Protein AF-0000000087636356 (afdb_homodimer)

Organism: NCBI:txid103891

InterPro domains:
  IPR010388 Anaerobic cobalt chelatase [PF06180] (4-265)

Secondary structure (DSSP, 8-state):
-PPEEEEEEE---S-HHHHIIIIIHHHHHHHHH-TTSEEEEEES-HHHHHHHHHH-SSPPEEHHHHHHHHHHTT--EEEEEE--SS--HHHHHHHHHHHHHHHHSPTTS-EEEE---SS--B--TT--BHHHHHHHHHHHHHGGGGTTSEEEEEE--SS-THHHHHHHHIIIII-TTEEEEESSSSS-HHHHHHHHHHHT-SEEEEEEE-SS--HHHHHHHHSS-TTSHHHHHHHTT-EEEE--S-GGG-HHHHHHHHHHHHHHHHHHHHHHHHHHHHHHHHHHHHHHHHHHHHHHT-/-PPEEEEEEE---S-HHHHIIIIIHHHHHHHHH-TTSEEEEEES-HHHHHHHHHH-SSPPEEHHHHHHHHHHHT--EEEEEE--SS--HHHHHHHHHHHHHHHHSPTTS-EEEE---SS--B--TT--BHHHHHHHHHHHHHGGGGTTSEEEEEE--SS-THHHHHHHHIIIII-TTEEEEESSSSS-HHHHHHHHHHHT-SEEEEEEE-SS--HHHHHHHHSS-TTSHHHHHHHTT-EEEE--S-GGG-HHHHHHHHHHHHHHHHHHHHHHHHHHHHHHHHHHHHHHHHHHHHHHT-

pLDDT: mean 91.65, std 12.54, range [26.67, 98.81]

Nearest PDB structures (foldseek):
  2xwp-assembly1_A  TM=9.281E-01  e=3.596E-19  Salmonella enterica subsp. enterica serovar Typhimurium
  2xvz-assembly1_A  TM=8.915E-01  e=6.187E-18  Nitratidesulfovibrio vulgaris str. Hildenborough
  8jbt-assembly1_A  TM=3.034E-01  e=2.796E-01  Chloracidobacterium thermophilum
  8sse-assembly1_F  TM=2.992E-01  e=1.160E+00  Thermus thermophilus HB8
  8sse-assembly1_D  TM=2.457E-01  e=1.580E+00  Thermus thermophilus HB8

Radius of gyration: 28.16 Å; Cα contacts (8 Å, |Δi|>4): 1024; chains: 2; bounding box: 87×70×80 Å

Solvent-accessible surface area (backbone atoms only — not comparable to full-atom values): 31268 Å² total; per-residue (Å²): 128,82,47,36,30,36,35,43,38,28,63,66,64,75,44,61,69,28,39,43,53,11,57,45,48,50,49,54,52,49,42,70,77,37,72,78,41,49,76,44,63,25,28,70,36,65,71,40,40,55,52,32,47,72,73,40,89,74,67,64,42,43,58,67,57,49,53,51,49,33,57,76,71,64,34,35,46,33,39,34,40,45,65,40,59,50,82,43,70,69,49,52,51,50,54,51,52,50,52,54,52,55,66,71,39,59,87,85,59,55,49,76,43,77,53,66,30,56,53,67,40,84,34,48,96,84,41,70,35,30,49,58,52,48,43,47,29,51,50,62,67,50,42,79,78,43,65,85,30,29,37,37,36,41,29,84,38,49,85,51,44,62,52,25,38,43,38,50,45,14,71,74,66,62,31,74,49,49,36,42,23,15,80,56,22,52,40,26,62,70,58,27,48,58,50,46,62,71,61,69,48,59,31,35,37,37,36,49,60,36,48,59,44,30,67,67,56,49,36,47,42,58,34,93,45,81,82,6,51,40,45,54,40,41,75,75,66,35,45,74,44,72,49,94,52,15,42,35,56,32,67,54,46,45,48,52,52,51,49,52,47,50,50,54,51,48,53,52,50,52,53,52,50,51,49,49,51,52,55,51,52,53,48,50,53,50,48,52,50,54,55,55,54,62,64,66,71,106,127,82,46,36,29,37,36,42,38,27,63,65,65,76,43,60,68,29,40,45,52,11,57,46,49,51,50,53,52,48,43,70,75,38,72,77,41,50,76,43,63,24,30,68,37,64,72,41,38,54,52,32,46,71,71,41,89,73,66,65,43,44,59,67,57,50,53,49,48,33,57,76,70,64,34,34,44,33,38,33,40,44,64,40,59,51,82,44,70,71,50,51,50,48,54,50,51,50,53,55,51,55,67,70,40,61,87,84,59,56,49,78,44,76,52,65,31,55,53,68,39,85,33,49,96,84,40,70,36,30,48,58,52,48,44,46,30,50,50,62,70,50,42,79,78,45,64,84,32,28,35,39,35,42,28,84,39,48,84,51,45,61,52,24,37,44,38,48,45,14,72,74,64,60,32,74,50,48,35,43,24,16,80,56,24,51,40,26,63,71,58,26,47,58,50,46,63,70,63,68,47,59,31,34,38,36,36,48,60,36,48,59,44,30,66,68,57,50,36,46,42,60,34,92,48,84,82,6,51,40,44,52,42,42,73,74,67,35,46,74,43,71,49,92,53,16,42,35,56,33,66,54,46,44,49,52,52,51,48,52,48,50,49,53,52,48,54,52,51,51,53,52,52,53,50,50,50,52,54,51,50,54,48,49,53,51,49,52,50,54,54,56,55,60,63,67,72,106

Structure (mmCIF, N/CA/C/O backbone):
data_AF-0000000087636356-model_v1
#
loop_
_entity.id
_entity.type
_entity.pdbx_description
1 polymer 'Sirohydrochlorin cobaltochelatase'
#
loop_
_atom_site.group_PDB
_atom_site.id
_atom_site.type_symbol
_atom_site.label_atom_id
_atom_site.label_alt_id
_atom_site.label_comp_id
_atom_site.label_asym_id
_atom_site.label_entity_id
_atom_site.label_seq_id
_atom_site.pdbx_PDB_ins_code
_atom_site.Cartn_x
_atom_site.Cartn_y
_atom_site.Cartn_z
_atom_site.occupancy
_atom_site.B_iso_or_equiv
_atom_site.auth_seq_id
_atom_site.auth_comp_id
_atom_site.auth_asym_id
_atom_site.auth_atom_id
_atom_site.pdbx_PDB_model_num
ATOM 1 N N . MET A 1 1 ? 16.406 -4.141 -35.188 1 47 1 MET A N 1
ATOM 2 C CA . MET A 1 1 ? 15.812 -3.834 -33.875 1 47 1 MET A CA 1
ATOM 3 C C . MET A 1 1 ? 16.5 -4.609 -32.75 1 47 1 MET A C 1
ATOM 5 O O . MET A 1 1 ? 16.938 -5.746 -32.969 1 47 1 MET A O 1
ATOM 9 N N . SER A 1 2 ? 17.141 -3.889 -31.812 1 63.88 2 SER A N 1
ATOM 10 C CA . SER A 1 2 ? 17.938 -4.57 -30.812 1 63.88 2 SER A CA 1
ATOM 11 C C . SER A 1 2 ? 17.141 -5.68 -30.125 1 63.88 2 SER A C 1
ATOM 13 O O . SER A 1 2 ? 15.922 -5.598 -30.016 1 63.88 2 SER A O 1
ATOM 15 N N . THR A 1 3 ? 17.797 -6.797 -30.047 1 77.88 3 THR A N 1
ATOM 16 C CA . THR A 1 3 ? 17.203 -7.965 -29.4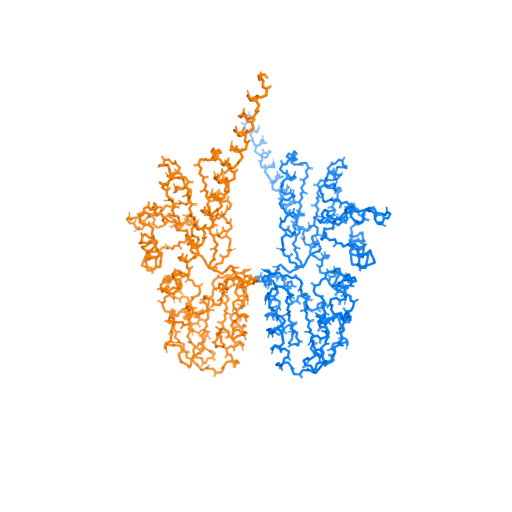22 1 77.88 3 THR A CA 1
ATOM 17 C C . THR A 1 3 ? 16.688 -7.621 -28.031 1 77.88 3 THR A C 1
ATOM 19 O O . THR A 1 3 ? 17.422 -7.094 -27.203 1 77.88 3 THR A O 1
ATOM 22 N N . LYS A 1 4 ? 15.398 -7.828 -27.812 1 92.19 4 LYS A N 1
ATOM 23 C CA . LYS A 1 4 ? 14.766 -7.605 -26.516 1 92.19 4 LYS A CA 1
ATOM 24 C C . LYS A 1 4 ? 14.898 -8.836 -25.625 1 92.19 4 LYS A C 1
ATOM 26 O O . LYS A 1 4 ? 14.844 -9.969 -26.109 1 92.19 4 LYS A O 1
ATOM 31 N N . GLY A 1 5 ? 15.25 -8.57 -24.391 1 97.81 5 GLY A N 1
ATOM 32 C CA . GLY A 1 5 ? 15.156 -9.602 -23.375 1 97.81 5 GLY A CA 1
ATOM 33 C C . GLY A 1 5 ? 13.938 -9.453 -22.484 1 97.81 5 GLY A C 1
ATOM 34 O O . GLY A 1 5 ? 13.609 -8.352 -22.047 1 97.81 5 GLY A O 1
ATOM 35 N N . ILE A 1 6 ? 13.227 -10.586 -22.297 1 98.56 6 ILE A N 1
ATOM 36 C CA . ILE A 1 6 ? 12.094 -10.609 -21.375 1 98.56 6 ILE A CA 1
ATOM 37 C C . ILE A 1 6 ? 12.352 -11.617 -20.266 1 98.56 6 ILE A C 1
ATOM 39 O O . ILE A 1 6 ? 12.633 -12.789 -20.531 1 98.56 6 ILE A O 1
ATOM 43 N N . VAL A 1 7 ? 12.32 -11.133 -19.062 1 98.69 7 VAL A N 1
ATOM 44 C CA . VAL A 1 7 ? 12.516 -11.992 -17.891 1 98.69 7 VAL A CA 1
ATOM 45 C C . VAL A 1 7 ? 11.188 -12.188 -17.156 1 98.69 7 VAL A C 1
ATOM 47 O O . VAL A 1 7 ? 10.57 -11.219 -16.719 1 98.69 7 VAL A O 1
ATOM 50 N N . LEU A 1 8 ? 10.727 -13.414 -17.125 1 98.75 8 LEU A N 1
ATOM 51 C CA . LEU A 1 8 ? 9.594 -13.789 -16.297 1 98.75 8 LEU A CA 1
ATOM 52 C C . LEU A 1 8 ? 10.055 -14.125 -14.875 1 98.75 8 LEU A C 1
ATOM 54 O O . LEU A 1 8 ? 10.602 -15.203 -14.641 1 98.75 8 LEU A O 1
ATOM 58 N N . ALA A 1 9 ? 9.797 -13.188 -13.938 1 98.75 9 ALA A N 1
ATOM 59 C CA . ALA A 1 9 ? 10.344 -13.32 -12.586 1 98.75 9 ALA A CA 1
ATOM 60 C C . ALA A 1 9 ? 9.281 -13.82 -11.609 1 98.75 9 ALA A C 1
ATOM 62 O O . ALA A 1 9 ? 8.227 -13.203 -11.461 1 98.75 9 ALA A O 1
ATOM 63 N N . THR A 1 10 ? 9.547 -14.93 -10.969 1 98 10 THR A N 1
ATOM 64 C CA . THR A 1 10 ? 8.641 -15.531 -10 1 98 10 THR A CA 1
ATOM 65 C C . THR A 1 10 ? 9.367 -15.844 -8.695 1 98 10 THR A C 1
ATOM 67 O O . THR A 1 10 ? 10.594 -15.984 -8.68 1 98 10 THR A O 1
ATOM 70 N N . PHE A 1 11 ? 8.594 -15.844 -7.613 1 96.62 11 PHE A N 1
ATOM 71 C CA . PHE A 1 11 ? 9.188 -16.297 -6.359 1 96.62 11 PHE A CA 1
ATOM 72 C C . PHE A 1 11 ? 9.781 -17.688 -6.512 1 96.62 11 PHE A C 1
ATOM 74 O O . PHE A 1 11 ? 10.891 -17.953 -6.043 1 96.62 11 PHE A O 1
ATOM 81 N N . GLY A 1 12 ? 8.984 -18.578 -7.109 1 96.5 12 GLY A N 1
ATOM 82 C CA . GLY A 1 12 ? 9.398 -19.938 -7.383 1 96.5 12 GLY A CA 1
ATOM 83 C C . GLY A 1 12 ? 8.656 -20.969 -6.559 1 96.5 12 GLY A C 1
ATOM 84 O O . GLY A 1 12 ? 7.836 -20.625 -5.707 1 96.5 12 GLY A O 1
ATOM 85 N N . SER A 1 13 ? 8.797 -22.188 -6.914 1 97.31 13 SER A N 1
ATOM 86 C CA . SER A 1 13 ? 8.25 -23.344 -6.211 1 97.31 13 SER A CA 1
ATOM 87 C C . SER A 1 13 ? 9.031 -24.609 -6.531 1 97.31 13 SER A C 1
ATOM 89 O O . SER A 1 13 ? 9.617 -24.719 -7.609 1 97.31 13 SER A O 1
ATOM 91 N N . ILE A 1 14 ? 8.977 -25.547 -5.59 1 97.06 14 ILE A N 1
ATOM 92 C CA . ILE A 1 14 ? 9.648 -26.828 -5.844 1 97.06 14 ILE A CA 1
ATOM 93 C C . ILE A 1 14 ? 8.672 -27.797 -6.504 1 97.06 14 ILE A C 1
ATOM 95 O O . ILE A 1 14 ? 9.047 -28.906 -6.875 1 97.06 14 ILE A O 1
ATOM 99 N N . TYR A 1 15 ? 7.449 -27.422 -6.609 1 97.62 15 TYR A N 1
ATOM 100 C CA . TYR A 1 15 ? 6.43 -28.266 -7.223 1 97.62 15 TYR A CA 1
ATOM 101 C C . TYR A 1 15 ? 6.352 -28.031 -8.727 1 97.62 15 TYR A C 1
ATOM 103 O O . TYR A 1 15 ? 5.629 -27.125 -9.18 1 97.62 15 TYR A O 1
ATOM 111 N N . GLY A 1 16 ? 6.973 -28.922 -9.461 1 97.5 16 GLY A N 1
ATOM 112 C CA . GLY A 1 16 ? 7.219 -28.734 -10.883 1 97.5 16 GLY A CA 1
ATOM 113 C C . GLY A 1 16 ? 5.945 -28.656 -11.703 1 97.5 16 GLY A C 1
ATOM 114 O O . GLY A 1 16 ? 5.832 -27.812 -12.594 1 97.5 16 GLY A O 1
ATOM 115 N N . GLU A 1 17 ? 5.016 -29.531 -11.422 1 97.38 17 GLU A N 1
ATOM 116 C CA . GLU A 1 17 ? 3.775 -29.547 -12.188 1 97.38 17 GLU A CA 1
ATOM 117 C C . GLU A 1 17 ? 3.033 -28.219 -12.047 1 97.38 17 GLU A C 1
ATOM 119 O O . GLU A 1 17 ? 2.547 -27.656 -13.039 1 97.38 17 GLU A O 1
ATOM 124 N N . ALA A 1 18 ? 2.957 -27.703 -10.82 1 98 18 ALA A N 1
ATOM 125 C CA . ALA A 1 18 ? 2.289 -26.438 -10.57 1 98 18 ALA A CA 1
ATOM 126 C C . ALA A 1 18 ? 3.004 -25.297 -11.281 1 98 18 ALA A C 1
ATOM 128 O O . ALA A 1 18 ? 2.357 -24.391 -11.82 1 98 18 ALA A O 1
ATOM 129 N N . VAL A 1 19 ? 4.324 -25.312 -11.297 1 98.38 19 VAL A N 1
ATOM 130 C CA . VAL A 1 19 ? 5.125 -24.297 -11.969 1 98.38 19 VAL A CA 1
ATOM 131 C C . VAL A 1 19 ? 4.84 -24.312 -13.469 1 98.38 19 VAL A C 1
ATOM 133 O O . VAL A 1 19 ? 4.586 -23.266 -14.07 1 98.38 19 VAL A O 1
ATOM 136 N N . GLU A 1 20 ? 4.832 -25.453 -14.07 1 98 20 GLU A N 1
ATOM 137 C CA . GLU A 1 20 ? 4.648 -25.547 -15.516 1 98 20 GLU A CA 1
ATOM 138 C C . GLU A 1 20 ? 3.227 -25.156 -15.914 1 98 20 GLU A C 1
ATOM 140 O O . GLU A 1 20 ? 3.02 -24.547 -16.969 1 98 20 GLU A O 1
ATOM 145 N N . LYS A 1 21 ? 2.279 -25.406 -15.047 1 98.19 21 LYS A N 1
ATOM 146 C CA . LYS A 1 21 ? 0.886 -25.094 -15.344 1 98.19 21 LYS A CA 1
ATOM 147 C C . LYS A 1 21 ? 0.621 -23.594 -15.203 1 98.19 21 LYS A C 1
ATOM 149 O O . LYS A 1 21 ? -0.41 -23.094 -15.664 1 98.19 21 LYS A O 1
ATOM 154 N N . SER A 1 22 ? 1.493 -22.859 -14.594 1 98.31 22 SER A N 1
ATOM 155 C CA . SER A 1 22 ? 1.326 -21.422 -14.398 1 98.31 22 SER A CA 1
ATOM 156 C C . SER A 1 22 ? 2.436 -20.641 -15.094 1 98.31 22 SER A C 1
ATOM 158 O O . SER A 1 22 ? 2.252 -20.156 -16.203 1 98.31 22 SER A O 1
ATOM 160 N N . VAL A 1 23 ? 3.652 -20.828 -14.641 1 98.31 23 VAL A N 1
ATOM 161 C CA . VAL A 1 23 ? 4.809 -20.094 -15.141 1 98.31 23 VAL A CA 1
ATOM 162 C C . VAL A 1 23 ? 5.141 -20.562 -16.562 1 98.31 23 VAL A C 1
ATOM 164 O O . VAL A 1 23 ? 5.406 -19.75 -17.438 1 98.31 23 VAL A O 1
ATOM 167 N N . GLY A 1 24 ? 5.168 -21.875 -16.734 1 98.06 24 GLY A N 1
ATOM 168 C CA . GLY A 1 24 ? 5.457 -22.438 -18.047 1 98.06 24 GLY A CA 1
ATOM 169 C C . GLY A 1 24 ? 4.492 -21.953 -19.109 1 98.06 24 GLY A C 1
ATOM 170 O O . GLY A 1 24 ? 4.91 -21.594 -20.219 1 98.06 24 GLY A O 1
ATOM 171 N N . ILE A 1 25 ? 3.279 -21.969 -18.812 1 98.31 25 ILE A N 1
ATOM 172 C CA . ILE A 1 25 ? 2.264 -21.531 -19.766 1 98.31 25 ILE A CA 1
ATOM 173 C C . ILE A 1 25 ? 2.432 -20.047 -20.062 1 98.31 25 ILE A C 1
ATOM 175 O O . ILE A 1 25 ? 2.311 -19.625 -21.203 1 98.31 25 ILE A O 1
ATOM 179 N N . MET A 1 26 ? 2.658 -19.234 -19 1 98.5 26 MET A N 1
ATOM 180 C CA . MET A 1 26 ? 2.908 -17.812 -19.188 1 98.5 26 MET A CA 1
ATOM 181 C C . MET A 1 26 ? 4.102 -17.578 -20.109 1 98.5 26 MET A C 1
ATOM 183 O O . MET A 1 26 ? 4.047 -16.734 -21 1 98.5 26 MET A O 1
ATOM 187 N N . GLU A 1 27 ? 5.129 -18.344 -19.891 1 98.19 27 GLU A N 1
ATOM 188 C CA . GLU A 1 27 ? 6.316 -18.25 -20.734 1 98.19 27 GLU A CA 1
ATOM 189 C C . GLU A 1 27 ? 5.988 -18.562 -22.188 1 98.19 27 GLU A C 1
ATOM 191 O O . GLU A 1 27 ? 6.445 -17.859 -23.094 1 98.19 27 GLU A O 1
ATOM 196 N N . ALA A 1 28 ? 5.242 -19.594 -22.391 1 98.31 28 ALA A N 1
ATOM 197 C CA . ALA A 1 28 ? 4.844 -19.984 -23.75 1 98.31 28 ALA A CA 1
ATOM 198 C C . ALA A 1 28 ? 4.031 -18.875 -24.422 1 98.31 28 ALA A C 1
ATOM 200 O O . ALA A 1 28 ? 4.223 -18.594 -25.609 1 98.31 28 ALA A O 1
ATOM 201 N N . LYS A 1 29 ? 3.172 -18.266 -23.656 1 98.5 29 LYS A N 1
ATOM 202 C CA . LYS A 1 29 ? 2.357 -17.172 -24.203 1 98.5 29 LYS A CA 1
ATOM 203 C C . LYS A 1 29 ? 3.217 -15.961 -24.562 1 98.5 29 LYS A C 1
ATOM 205 O O . LYS A 1 29 ? 2.99 -15.312 -25.578 1 98.5 29 LYS A O 1
ATOM 210 N N . ILE A 1 30 ? 4.148 -15.664 -23.688 1 98.56 30 ILE A N 1
ATOM 211 C CA . ILE A 1 30 ? 5.062 -14.562 -23.969 1 98.56 30 ILE A CA 1
ATOM 212 C C . ILE A 1 30 ? 5.84 -14.852 -25.266 1 98.56 30 ILE A C 1
ATOM 214 O O . ILE A 1 30 ? 5.98 -13.984 -26.125 1 98.56 30 ILE A O 1
ATOM 218 N N . ARG A 1 31 ? 6.305 -16.094 -25.422 1 97.94 31 ARG A N 1
ATOM 219 C CA . ARG A 1 31 ? 7.066 -16.484 -26.609 1 97.94 31 ARG A CA 1
ATOM 220 C C . ARG A 1 31 ? 6.242 -16.328 -27.875 1 97.94 31 ARG A C 1
ATOM 222 O O . ARG A 1 31 ? 6.758 -15.898 -28.906 1 97.94 31 ARG A O 1
ATOM 229 N N . LYS A 1 32 ? 5.035 -16.641 -27.781 1 98.06 32 LYS A N 1
ATOM 230 C CA . LYS A 1 32 ? 4.141 -16.5 -28.922 1 98.06 32 LYS A CA 1
ATOM 231 C C . LYS A 1 32 ? 3.943 -15.031 -29.297 1 98.06 32 LYS A C 1
ATOM 233 O O . LYS A 1 32 ? 3.889 -14.688 -30.484 1 98.06 32 LYS A O 1
ATOM 238 N N . SER A 1 33 ? 3.85 -14.188 -28.297 1 97.25 33 SER A N 1
ATOM 239 C CA . SER A 1 33 ? 3.59 -12.766 -28.516 1 97.25 33 SER A CA 1
ATOM 240 C C . SER A 1 33 ? 4.852 -12.031 -28.953 1 97.25 33 SER A C 1
ATOM 242 O O . SER A 1 33 ? 4.773 -11.023 -29.656 1 97.25 33 SER A O 1
ATOM 244 N N . TYR A 1 34 ? 6.008 -12.594 -28.516 1 97.06 34 TYR A N 1
ATOM 245 C CA . TYR A 1 34 ? 7.285 -11.953 -28.812 1 97.06 34 TYR A CA 1
ATOM 246 C C . TYR A 1 34 ? 8.297 -12.977 -29.297 1 97.06 34 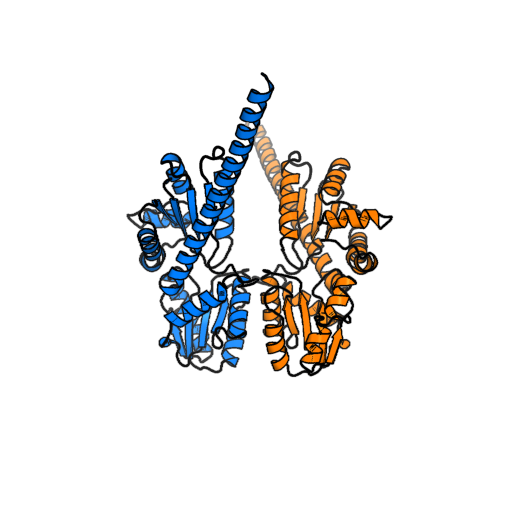TYR A C 1
ATOM 248 O O . TYR A 1 34 ? 9.32 -13.227 -28.641 1 97.06 34 TYR A O 1
ATOM 256 N N . PRO A 1 35 ? 8.164 -13.391 -30.547 1 96.31 35 PRO A N 1
ATOM 257 C CA . PRO A 1 35 ? 8.984 -14.492 -31.062 1 96.31 35 PRO A CA 1
ATOM 258 C C . PRO A 1 35 ? 10.445 -14.102 -31.25 1 96.31 35 PRO A C 1
ATOM 260 O O . PRO A 1 35 ? 11.32 -14.969 -31.266 1 96.31 35 PRO A O 1
ATOM 263 N N . ASP A 1 36 ? 10.734 -12.852 -31.312 1 95.62 36 ASP A N 1
ATOM 264 C CA . ASP A 1 36 ? 12.102 -12.398 -31.578 1 95.62 36 ASP A CA 1
ATOM 265 C C . ASP A 1 36 ? 12.836 -12.078 -30.281 1 95.62 36 ASP A C 1
ATOM 267 O O . ASP A 1 36 ? 14.039 -11.805 -30.297 1 95.62 36 ASP A O 1
ATOM 271 N N . ALA A 1 37 ? 12.125 -12.102 -29.156 1 97.06 37 ALA A N 1
ATOM 272 C CA . ALA A 1 37 ? 12.742 -11.773 -27.875 1 97.06 37 ALA A CA 1
ATOM 273 C C . ALA A 1 37 ? 13.398 -13 -27.25 1 97.06 37 ALA A C 1
ATOM 275 O O . ALA A 1 37 ? 12.977 -14.133 -27.5 1 97.06 37 ALA A O 1
ATOM 276 N N . VAL A 1 38 ? 14.453 -12.734 -26.516 1 97.75 38 VAL A N 1
ATOM 277 C CA . VAL A 1 38 ? 15.016 -13.781 -25.656 1 97.75 38 VAL A CA 1
ATOM 278 C C . VAL A 1 38 ? 14.258 -13.828 -24.344 1 97.75 38 VAL A C 1
ATOM 280 O O . VAL A 1 38 ? 14.242 -12.844 -23.594 1 97.75 38 VAL A O 1
ATOM 283 N N . ILE A 1 39 ? 13.648 -15.031 -24.062 1 98 39 ILE A N 1
ATOM 284 C CA . ILE A 1 39 ? 12.789 -15.148 -22.891 1 98 39 ILE A CA 1
ATOM 285 C C . ILE A 1 39 ? 13.445 -16.062 -21.844 1 98 39 ILE A C 1
ATOM 287 O O . ILE A 1 39 ? 13.961 -17.125 -22.188 1 98 39 ILE A O 1
ATOM 291 N N . ARG A 1 40 ? 13.516 -15.57 -20.625 1 98.12 40 ARG A N 1
ATOM 292 C CA . ARG A 1 40 ? 14.039 -16.359 -19.516 1 98.12 40 ARG A CA 1
ATOM 293 C C . ARG A 1 40 ? 13.086 -16.344 -18.328 1 98.12 40 ARG A C 1
ATOM 295 O O . ARG A 1 40 ? 12.508 -15.297 -18 1 98.12 40 ARG A O 1
ATOM 302 N N . ARG A 1 41 ? 12.883 -17.484 -17.719 1 98 41 ARG A N 1
ATOM 303 C CA . ARG A 1 41 ? 12.227 -17.547 -16.422 1 98 41 ARG A CA 1
ATOM 304 C C . ARG A 1 41 ? 13.25 -17.562 -15.289 1 98 41 ARG A C 1
ATOM 306 O O . ARG A 1 41 ? 14.305 -18.188 -15.406 1 98 41 ARG A O 1
ATOM 313 N N . VAL A 1 42 ? 12.977 -16.859 -14.219 1 98.5 42 VAL A N 1
ATOM 314 C CA . VAL A 1 42 ? 13.883 -16.875 -13.07 1 98.5 42 VAL A CA 1
ATOM 315 C C . VAL A 1 42 ? 13.086 -17.078 -11.789 1 98.5 42 VAL A C 1
ATOM 317 O O . VAL A 1 42 ? 11.914 -16.703 -11.703 1 98.5 42 VAL A O 1
ATOM 320 N N . PHE A 1 43 ? 13.688 -17.781 -10.812 1 98.31 43 PHE A N 1
ATOM 321 C CA . PHE A 1 43 ? 13.219 -17.781 -9.43 1 98.31 43 PHE A CA 1
ATOM 322 C C . PHE A 1 43 ? 13.961 -16.719 -8.617 1 98.31 43 PHE A C 1
ATOM 324 O O . PHE A 1 43 ? 15.156 -16.5 -8.812 1 98.31 43 PHE A O 1
ATOM 331 N N . LEU A 1 44 ? 13.227 -16.094 -7.738 1 98 44 LEU A N 1
ATOM 332 C CA . LEU A 1 44 ? 13.812 -15.008 -6.949 1 98 44 LEU A CA 1
ATOM 333 C C . LEU A 1 44 ? 14.32 -15.539 -5.609 1 98 44 LEU A C 1
ATOM 335 O O . LEU A 1 44 ? 15.133 -14.891 -4.949 1 98 44 LEU A O 1
ATOM 339 N N . ALA A 1 45 ? 13.781 -16.656 -5.16 1 96.5 45 ALA A N 1
ATOM 340 C CA . ALA A 1 45 ? 14.258 -17.266 -3.92 1 96.5 45 ALA A CA 1
ATOM 341 C C . ALA A 1 45 ? 15.438 -18.203 -4.184 1 96.5 45 ALA A C 1
ATOM 343 O O . ALA A 1 45 ? 15.281 -19.25 -4.82 1 96.5 45 ALA A O 1
ATOM 344 N N . ASP A 1 46 ? 16.562 -17.922 -3.576 1 95.88 46 ASP A N 1
ATOM 345 C CA . ASP A 1 46 ? 17.781 -18.688 -3.795 1 95.88 46 ASP A CA 1
ATOM 346 C C . ASP A 1 46 ? 17.594 -20.141 -3.348 1 95.88 46 ASP A C 1
ATOM 348 O O . ASP A 1 46 ? 18.016 -21.062 -4.043 1 95.88 46 ASP A O 1
ATOM 352 N N . ALA A 1 47 ? 17 -20.297 -2.246 1 96.69 47 ALA A N 1
ATOM 353 C CA . ALA A 1 47 ? 16.781 -21.625 -1.708 1 96.69 47 ALA A CA 1
ATOM 354 C C . ALA A 1 47 ? 15.969 -22.484 -2.67 1 96.69 47 ALA A C 1
ATOM 356 O O . ALA A 1 47 ? 16.188 -23.688 -2.791 1 96.69 47 ALA A O 1
ATOM 357 N N . LEU A 1 48 ? 15.047 -21.859 -3.396 1 97.44 48 LEU A N 1
ATOM 358 C CA . LEU A 1 48 ? 14.203 -22.594 -4.324 1 97.44 48 LEU A CA 1
ATOM 359 C C . LEU A 1 48 ? 14.953 -22.922 -5.609 1 97.44 48 LEU A C 1
ATOM 361 O O . LEU A 1 48 ? 14.68 -23.938 -6.254 1 97.44 48 LEU A O 1
ATOM 365 N N . ILE A 1 49 ? 15.852 -22.047 -5.992 1 98 49 ILE A N 1
ATOM 366 C CA . ILE A 1 49 ? 16.703 -22.344 -7.145 1 98 49 ILE A CA 1
ATOM 367 C C . ILE A 1 49 ? 17.531 -23.594 -6.879 1 98 49 ILE A C 1
ATOM 369 O O . ILE A 1 49 ? 17.562 -24.5 -7.707 1 98 49 ILE A O 1
ATOM 373 N N . GLU A 1 50 ? 18.109 -23.594 -5.715 1 97.81 50 GLU A N 1
ATOM 374 C CA . GLU A 1 50 ? 18.953 -24.734 -5.336 1 97.81 50 GLU A CA 1
ATOM 375 C C . GLU A 1 50 ? 18.141 -26.031 -5.312 1 97.81 50 GLU A C 1
ATOM 377 O O . GLU A 1 50 ? 18.547 -27.016 -5.926 1 97.81 50 GLU A O 1
ATOM 382 N N . LYS A 1 51 ? 17.031 -26.016 -4.691 1 98.12 51 LYS A N 1
ATOM 383 C CA . LYS A 1 51 ? 16.203 -27.203 -4.559 1 98.12 51 LYS A CA 1
ATOM 384 C C . LYS A 1 51 ? 15.664 -27.656 -5.918 1 98.12 51 LYS A C 1
ATOM 386 O O . LYS A 1 51 ? 15.602 -28.859 -6.199 1 98.12 51 LYS A O 1
ATOM 391 N N . TRP A 1 52 ? 15.242 -26.703 -6.703 1 98.06 52 TRP A N 1
ATOM 392 C CA . TRP A 1 52 ? 14.758 -27.016 -8.047 1 98.06 52 TRP A CA 1
ATOM 393 C C . TRP A 1 52 ? 15.828 -27.703 -8.867 1 98.06 52 TRP A C 1
ATOM 395 O O . TRP A 1 52 ? 15.578 -28.75 -9.484 1 98.06 52 TRP A O 1
ATOM 405 N N . ASN A 1 53 ? 17.031 -27.125 -8.883 1 97.75 53 ASN A N 1
ATOM 406 C CA . ASN A 1 53 ? 18.109 -27.609 -9.734 1 97.75 53 ASN A CA 1
ATOM 407 C C . ASN A 1 53 ? 18.641 -28.953 -9.258 1 97.75 53 ASN A C 1
ATOM 409 O O . ASN A 1 53 ? 19.266 -29.688 -10.031 1 97.75 53 ASN A O 1
ATOM 413 N N . GLU A 1 54 ? 18.359 -29.281 -8.039 1 97.88 54 GLU A N 1
ATOM 414 C CA . GLU A 1 54 ? 18.672 -30.609 -7.52 1 97.88 54 GLU A CA 1
ATOM 415 C C . GLU A 1 54 ? 17.625 -31.641 -7.965 1 97.88 54 GLU A C 1
ATOM 417 O O . GLU A 1 54 ? 17.938 -32.812 -8.148 1 97.88 54 GLU A O 1
ATOM 422 N N . LYS A 1 55 ? 16.484 -31.203 -8.172 1 97.5 55 LYS A N 1
ATOM 423 C CA . LYS A 1 55 ? 15.344 -32.094 -8.352 1 97.5 55 LYS A CA 1
ATOM 424 C C . LYS A 1 55 ? 15.031 -32.312 -9.828 1 97.5 55 LYS A C 1
ATOM 426 O O . LYS A 1 55 ? 14.586 -33.375 -10.227 1 97.5 55 LYS A O 1
ATOM 431 N N . TYR A 1 56 ? 15.234 -31.25 -10.609 1 97.19 56 TYR A N 1
ATOM 432 C CA . TYR A 1 56 ? 14.758 -31.312 -11.992 1 97.19 56 TYR A CA 1
ATOM 433 C C . TYR A 1 56 ? 15.922 -31.234 -12.969 1 97.19 56 TYR A C 1
ATOM 435 O O . TYR A 1 56 ? 16.969 -30.641 -12.664 1 97.19 56 TYR A O 1
ATOM 443 N N . GLU A 1 57 ? 15.695 -31.672 -14.203 1 95.44 57 GLU A N 1
ATOM 444 C CA . GLU A 1 57 ? 16.719 -31.734 -15.234 1 95.44 57 GLU A CA 1
ATOM 445 C C . GLU A 1 57 ? 16.938 -30.375 -15.891 1 95.44 57 GLU A C 1
ATOM 447 O O . GLU A 1 57 ? 18.062 -29.984 -16.203 1 95.44 57 GLU A O 1
ATOM 452 N N . VAL A 1 58 ? 15.906 -29.75 -16.125 1 94.5 58 VAL A N 1
ATOM 453 C CA . VAL A 1 58 ? 16.016 -28.422 -16.703 1 94.5 58 VAL A CA 1
ATOM 454 C C . VAL A 1 58 ? 16.234 -27.391 -15.609 1 94.5 58 VAL A C 1
ATOM 456 O O . VAL A 1 58 ? 15.344 -27.125 -14.805 1 94.5 58 VAL A O 1
ATOM 459 N N . PRO A 1 59 ? 17.281 -26.766 -15.555 1 95.56 59 PRO A N 1
ATOM 460 C CA . PRO A 1 59 ? 17.594 -25.844 -14.453 1 95.56 59 PRO A CA 1
ATOM 461 C C . PRO A 1 59 ? 16.859 -24.516 -14.578 1 95.56 59 PRO A C 1
ATOM 463 O O . PRO A 1 59 ? 16.484 -24.109 -15.68 1 95.56 59 PRO A O 1
ATOM 466 N N . VAL A 1 60 ? 16.609 -23.938 -13.477 1 96.12 60 VAL A N 1
ATOM 467 C CA . VAL A 1 60 ? 16.156 -22.547 -13.422 1 96.12 60 VAL A CA 1
ATOM 468 C C . VAL A 1 60 ? 17.312 -21.641 -13.016 1 96.12 60 VAL A C 1
ATOM 470 O O . VAL A 1 60 ? 18.219 -22.047 -12.273 1 96.12 60 VAL A O 1
ATOM 473 N N . GLN A 1 61 ? 17.328 -20.453 -13.555 1 95.5 61 GLN A N 1
ATOM 474 C CA . GLN A 1 61 ? 18.422 -19.516 -13.289 1 95.5 61 GLN A CA 1
ATOM 475 C C . GLN A 1 61 ? 18 -18.453 -12.281 1 95.5 61 GLN A C 1
ATOM 477 O O . GLN A 1 61 ? 16.797 -18.25 -12.039 1 95.5 61 GLN A O 1
ATOM 482 N N . SER A 1 62 ? 19.047 -17.859 -11.688 1 97.62 62 SER A N 1
ATOM 483 C CA . SER A 1 62 ? 18.828 -16.672 -10.859 1 97.62 62 SER A CA 1
ATOM 484 C C . SER A 1 62 ? 18.672 -15.43 -11.711 1 97.62 62 SER A C 1
ATOM 486 O O . SER A 1 62 ? 19.062 -15.414 -12.883 1 97.62 62 SER A O 1
ATOM 488 N N . LEU A 1 63 ? 18.047 -14.43 -11.094 1 98.19 63 LEU A N 1
ATOM 489 C CA . LEU A 1 63 ? 17.906 -13.148 -11.773 1 98.19 63 LEU A CA 1
ATOM 490 C C . LEU A 1 63 ? 19.266 -12.594 -12.18 1 98.19 63 LEU A C 1
ATOM 492 O O . LEU A 1 63 ? 19.469 -12.18 -13.328 1 98.19 63 LEU A O 1
ATOM 496 N N . GLU A 1 64 ? 20.188 -12.617 -11.305 1 95.88 64 GLU A N 1
ATOM 497 C CA . GLU A 1 64 ? 21.531 -12.102 -11.57 1 95.88 64 GLU A CA 1
ATOM 498 C C . GLU A 1 64 ? 22.219 -12.883 -12.695 1 95.88 64 GLU A C 1
ATOM 500 O O . GLU A 1 64 ? 22.891 -12.297 -13.539 1 95.88 64 GLU A O 1
ATOM 505 N N . GLY A 1 65 ? 22.078 -14.195 -12.633 1 96.56 65 GLY A N 1
ATOM 506 C CA . GLY A 1 65 ? 22.641 -15.023 -13.688 1 96.56 65 GLY A CA 1
ATOM 507 C C . GLY A 1 65 ? 22.109 -14.68 -15.062 1 96.56 65 GLY A C 1
ATOM 508 O O . GLY A 1 65 ? 22.875 -14.594 -16.031 1 96.56 65 GLY A O 1
ATOM 509 N N . VAL A 1 66 ? 20.844 -14.453 -15.164 1 97.81 66 VAL A N 1
ATOM 510 C CA . VAL A 1 66 ? 20.219 -14.141 -16.438 1 97.81 66 VAL A CA 1
ATOM 511 C C . VAL A 1 66 ? 20.641 -12.758 -16.906 1 97.81 66 VAL A C 1
ATOM 513 O O . VAL A 1 66 ? 20.922 -12.547 -18.094 1 97.81 66 VAL A O 1
ATOM 516 N N . LEU A 1 67 ? 20.672 -11.789 -16 1 96.5 67 LEU A N 1
ATOM 517 C CA . LEU A 1 67 ? 21.109 -10.445 -16.359 1 96.5 67 LEU A CA 1
ATOM 518 C C . LEU A 1 67 ? 22.547 -10.461 -16.875 1 96.5 67 LEU A C 1
ATOM 520 O O . LEU A 1 67 ? 22.859 -9.781 -17.859 1 96.5 67 LEU A O 1
ATOM 524 N N . ALA A 1 68 ? 23.406 -11.234 -16.266 1 94.69 68 ALA A N 1
ATOM 525 C CA . ALA A 1 68 ? 24.781 -11.383 -16.734 1 94.69 68 ALA A CA 1
ATOM 526 C C . ALA A 1 68 ? 24.844 -12.016 -18.125 1 94.69 68 ALA A C 1
ATOM 528 O O . ALA A 1 68 ? 25.609 -11.578 -18.984 1 94.69 68 ALA A O 1
ATOM 529 N N . GLU A 1 69 ? 24.078 -13.062 -18.281 1 96.25 69 GLU A N 1
ATOM 530 C CA . GLU A 1 69 ? 23.984 -13.703 -19.594 1 96.25 69 GLU A CA 1
ATOM 531 C C . GLU A 1 69 ? 23.562 -12.711 -20.672 1 96.25 69 GLU A C 1
ATOM 533 O O . GLU A 1 69 ? 24.156 -12.672 -21.75 1 96.25 69 GLU A O 1
ATOM 538 N N . PHE A 1 70 ? 22.469 -11.953 -20.375 1 96.25 70 PHE A N 1
ATOM 539 C CA . PHE A 1 70 ? 21.969 -10.961 -21.312 1 96.25 70 PHE A CA 1
ATOM 540 C C . PHE A 1 70 ? 23.062 -9.953 -21.656 1 96.25 70 PHE A C 1
ATOM 542 O O . PHE A 1 70 ? 23.266 -9.617 -22.828 1 96.25 70 PHE A O 1
ATOM 549 N N . LYS A 1 71 ? 23.719 -9.492 -20.656 1 92.88 71 LYS A N 1
ATOM 550 C CA . LYS A 1 71 ? 24.828 -8.555 -20.875 1 92.88 71 LYS A CA 1
ATOM 551 C C . LYS A 1 71 ? 25.875 -9.156 -21.797 1 92.88 71 LYS A C 1
ATOM 553 O O . LYS A 1 71 ? 26.312 -8.516 -22.766 1 92.88 71 LYS A O 1
ATOM 558 N N . ASP A 1 72 ? 26.266 -10.359 -21.578 1 93.06 72 ASP A N 1
ATOM 559 C CA . ASP A 1 72 ? 27.328 -11.039 -22.312 1 93.06 72 ASP A CA 1
ATOM 560 C C . ASP A 1 72 ? 26.906 -11.352 -23.734 1 93.06 72 ASP A C 1
ATOM 562 O O . ASP A 1 72 ? 27.75 -11.461 -24.625 1 93.06 72 ASP A O 1
ATOM 566 N N . THR A 1 73 ? 25.641 -11.492 -23.938 1 94.56 73 THR A N 1
ATOM 567 C CA . THR A 1 73 ? 25.172 -11.906 -25.25 1 94.56 73 THR A CA 1
ATOM 568 C C . THR A 1 73 ? 24.609 -10.711 -26.031 1 94.56 73 THR A C 1
ATOM 570 O O . THR A 1 73 ? 24 -10.883 -27.094 1 94.56 73 THR A O 1
ATOM 573 N N . GLY A 1 74 ? 24.641 -9.555 -25.469 1 90.5 74 GLY A N 1
ATOM 574 C CA . GLY A 1 74 ? 24.359 -8.336 -26.203 1 90.5 74 GLY A CA 1
ATOM 575 C C . GLY A 1 74 ? 22.906 -7.926 -26.172 1 90.5 74 GLY A C 1
ATOM 576 O O . GLY A 1 74 ? 22.453 -7.141 -27 1 90.5 74 GLY A O 1
ATOM 577 N N . VAL A 1 75 ? 22.156 -8.453 -25.266 1 93.44 75 VAL A N 1
ATOM 578 C CA . VAL A 1 75 ? 20.781 -7.988 -25.047 1 93.44 75 VAL A CA 1
ATOM 579 C C . VAL A 1 75 ? 20.812 -6.645 -24.312 1 93.44 75 VAL A C 1
ATOM 581 O O . VAL A 1 75 ? 21.328 -6.543 -23.203 1 93.44 75 VAL A O 1
ATOM 584 N N . ARG A 1 76 ? 20.234 -5.605 -24.875 1 87.88 76 ARG A N 1
ATOM 585 C CA . ARG A 1 76 ? 20.391 -4.266 -24.328 1 87.88 76 ARG A CA 1
ATOM 586 C C . ARG A 1 76 ? 19.109 -3.783 -23.656 1 87.88 76 ARG A C 1
ATOM 588 O O . ARG A 1 76 ? 19.172 -2.994 -22.703 1 87.88 76 ARG A O 1
ATOM 595 N N . ASP A 1 77 ? 17.984 -4.156 -24.234 1 93.56 77 ASP A N 1
ATOM 596 C CA . ASP A 1 77 ? 16.703 -3.779 -23.656 1 93.56 77 ASP A CA 1
ATOM 597 C C . ASP A 1 77 ? 16.031 -4.969 -22.953 1 93.56 77 ASP A C 1
ATOM 599 O O . ASP A 1 77 ? 15.602 -5.918 -23.609 1 93.56 77 ASP A O 1
ATOM 603 N N . VAL A 1 78 ? 15.984 -4.875 -21.641 1 96.75 78 VAL A N 1
ATOM 604 C CA . VAL A 1 78 ? 15.477 -5.988 -20.844 1 96.75 78 VAL A CA 1
ATOM 605 C C . VAL A 1 78 ? 14.18 -5.582 -20.141 1 96.75 78 VAL A C 1
ATOM 607 O O . VAL A 1 78 ? 14.125 -4.547 -19.484 1 96.75 78 VAL A O 1
ATOM 610 N N . PHE A 1 79 ? 13.195 -6.375 -20.359 1 98.06 79 PHE A N 1
ATOM 611 C CA . PHE A 1 79 ? 11.906 -6.172 -19.688 1 98.06 79 PHE A CA 1
ATOM 612 C C . PHE A 1 79 ? 11.633 -7.281 -18.688 1 98.06 79 PHE A C 1
ATOM 614 O O . PHE A 1 79 ? 11.57 -8.453 -19.047 1 98.06 79 PHE A O 1
ATOM 621 N N . VAL A 1 80 ? 11.477 -6.895 -17.438 1 98.44 80 VAL A N 1
ATOM 622 C CA . VAL A 1 80 ? 11.18 -7.852 -16.375 1 98.44 80 VAL A CA 1
ATOM 623 C C . VAL A 1 80 ? 9.68 -7.848 -16.078 1 98.44 80 VAL A C 1
ATOM 625 O O . VAL A 1 80 ? 9.109 -6.809 -15.75 1 98.44 80 VAL A O 1
ATOM 628 N N . LEU A 1 81 ? 9.062 -8.922 -16.266 1 98.69 81 LEU A N 1
ATOM 629 C CA . LEU A 1 81 ? 7.668 -9.133 -15.891 1 98.69 81 LEU A CA 1
ATOM 630 C C . LEU A 1 81 ? 7.574 -9.852 -14.547 1 98.69 81 LEU A C 1
ATOM 632 O O . LEU A 1 81 ? 7.781 -11.062 -14.469 1 98.69 81 LEU A O 1
ATOM 636 N N . PRO A 1 82 ? 7.258 -9.094 -13.5 1 98.56 82 PRO A N 1
ATOM 637 C CA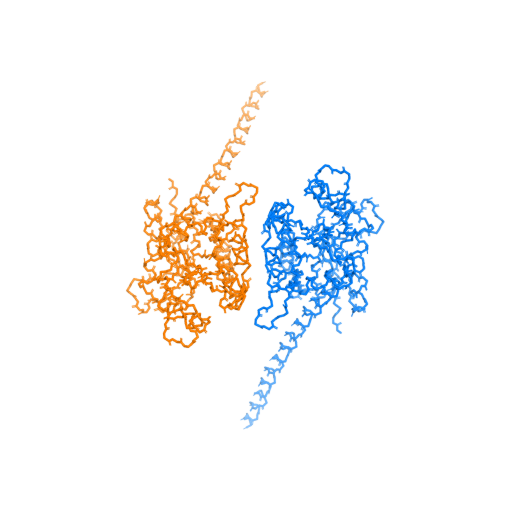 . PRO A 1 82 ? 6.996 -9.789 -12.242 1 98.56 82 PRO A CA 1
ATOM 638 C C . PRO A 1 82 ? 5.719 -10.633 -12.289 1 98.56 82 PRO A C 1
ATOM 640 O O . PRO A 1 82 ? 4.633 -10.094 -12.523 1 98.56 82 PRO A O 1
ATOM 643 N N . PHE A 1 83 ? 5.871 -11.93 -12.172 1 98.56 83 PHE A N 1
ATOM 644 C CA . PHE A 1 83 ? 4.719 -12.82 -12.031 1 98.56 83 PHE A CA 1
ATOM 645 C C . PHE A 1 83 ? 4.289 -12.914 -10.57 1 98.56 83 PHE A C 1
ATOM 647 O O . PHE A 1 83 ? 4.461 -13.953 -9.938 1 98.56 83 PHE A O 1
ATOM 654 N N . ALA A 1 84 ? 3.766 -11.781 -10.047 1 98.06 84 ALA A N 1
ATOM 655 C CA . ALA A 1 84 ? 3.375 -11.562 -8.656 1 98.06 84 ALA A CA 1
ATOM 656 C C . ALA A 1 84 ? 2.068 -10.781 -8.57 1 98.06 84 ALA A C 1
ATOM 658 O O . ALA A 1 84 ? 1.758 -9.984 -9.461 1 98.06 84 ALA A O 1
ATOM 659 N N . LEU A 1 85 ? 1.356 -11.016 -7.535 1 98 85 LEU A N 1
ATOM 660 C CA . LEU A 1 85 ? 0.094 -10.305 -7.355 1 98 85 LEU A CA 1
ATOM 661 C C . LEU A 1 85 ? 0.328 -8.922 -6.762 1 98 85 LEU A C 1
ATOM 663 O O . LEU A 1 85 ? -0.381 -7.969 -7.094 1 98 85 LEU A O 1
ATOM 667 N N . VAL A 1 86 ? 1.306 -8.836 -5.867 1 97.5 86 VAL A N 1
ATOM 668 C CA . VAL A 1 86 ? 1.478 -7.605 -5.094 1 97.5 86 VAL A CA 1
ATOM 669 C C . VAL A 1 86 ? 2.961 -7.258 -5.004 1 97.5 86 VAL A C 1
ATOM 671 O O . VAL A 1 86 ? 3.82 -8.086 -5.328 1 97.5 86 VAL A O 1
ATOM 674 N N . ALA A 1 87 ? 3.23 -6.027 -4.555 1 95.19 87 ALA A N 1
ATOM 675 C CA . ALA A 1 87 ? 4.609 -5.574 -4.387 1 95.19 87 ALA A CA 1
ATOM 676 C C . ALA A 1 87 ? 5.145 -5.945 -3.004 1 95.19 87 ALA A C 1
ATOM 678 O O . ALA A 1 87 ? 5.48 -5.066 -2.207 1 95.19 87 ALA A O 1
ATOM 679 N N . ASP A 1 88 ? 5.32 -7.223 -2.787 1 94 88 ASP A N 1
ATOM 680 C CA . ASP A 1 88 ? 5.75 -7.703 -1.478 1 94 88 ASP A CA 1
ATOM 681 C C . ASP A 1 88 ? 7.262 -7.598 -1.322 1 94 88 ASP A C 1
ATOM 683 O O . ASP A 1 88 ? 7.93 -6.945 -2.125 1 94 88 ASP A O 1
ATOM 687 N N . GLN A 1 89 ? 7.773 -8.172 -0.289 1 93 89 GLN A N 1
ATOM 688 C CA . GLN A 1 89 ? 9.195 -8.086 0.015 1 93 89 GLN A CA 1
ATOM 689 C C . GLN A 1 89 ? 10.039 -8.688 -1.105 1 93 89 GLN A C 1
ATOM 691 O O . GLN A 1 89 ? 11.117 -8.188 -1.419 1 93 89 GLN A O 1
ATOM 696 N N . CYS A 1 90 ? 9.516 -9.797 -1.652 1 94.88 90 CYS A N 1
ATOM 697 C CA . CYS A 1 90 ? 10.227 -10.438 -2.754 1 94.88 90 CYS A CA 1
ATOM 698 C C . CYS A 1 90 ? 10.367 -9.492 -3.941 1 94.88 90 CYS A C 1
ATOM 700 O O . CYS A 1 90 ? 11.445 -9.375 -4.523 1 94.88 90 CYS A O 1
ATOM 702 N N . TYR A 1 91 ? 9.328 -8.789 -4.266 1 96.94 91 TYR A N 1
ATOM 703 C CA . TYR A 1 91 ? 9.336 -7.812 -5.348 1 96.94 91 TYR A CA 1
ATOM 704 C C . TYR A 1 91 ? 10.305 -6.676 -5.051 1 96.94 91 TYR A C 1
ATOM 706 O O . TYR A 1 91 ? 11.062 -6.254 -5.93 1 96.94 91 TYR A O 1
ATOM 714 N N . GLN A 1 92 ? 10.305 -6.188 -3.838 1 94.88 92 GLN A N 1
ATOM 715 C CA . GLN A 1 92 ? 11.18 -5.086 -3.455 1 94.88 92 GLN A CA 1
ATOM 716 C C . GLN A 1 92 ? 12.648 -5.5 -3.527 1 94.88 92 GLN A C 1
ATOM 718 O O . GLN A 1 92 ? 13.5 -4.719 -3.969 1 94.88 92 GLN A O 1
ATOM 723 N N . LYS A 1 93 ? 12.875 -6.688 -3.047 1 96.25 93 LYS A N 1
ATOM 724 C CA . LYS A 1 93 ? 14.242 -7.203 -3.115 1 96.25 93 LYS A CA 1
ATOM 725 C C . LYS A 1 93 ? 14.711 -7.328 -4.562 1 96.25 93 LYS A C 1
ATOM 727 O O . LYS A 1 93 ? 15.867 -7.039 -4.875 1 96.25 93 LYS A O 1
ATOM 732 N N . MET A 1 94 ? 13.875 -7.742 -5.395 1 98 94 MET A N 1
ATOM 733 C CA . MET A 1 94 ? 14.18 -7.852 -6.816 1 98 94 MET A CA 1
ATOM 734 C C . MET A 1 94 ? 14.547 -6.492 -7.402 1 98 94 MET A C 1
ATOM 736 O O . MET A 1 94 ? 15.547 -6.363 -8.102 1 98 94 MET A O 1
ATOM 740 N N . ARG A 1 95 ? 13.742 -5.465 -7.098 1 97.06 95 ARG A N 1
ATOM 741 C CA . ARG A 1 95 ? 14.008 -4.121 -7.598 1 97.06 95 ARG A CA 1
ATOM 742 C C . ARG A 1 95 ? 15.375 -3.623 -7.129 1 97.06 95 ARG A C 1
ATOM 744 O O . ARG A 1 95 ? 16.125 -3.014 -7.898 1 97.06 95 ARG A O 1
ATOM 751 N N . LYS A 1 96 ? 15.648 -3.902 -5.887 1 94.44 96 LYS A N 1
ATOM 752 C CA . LYS A 1 96 ? 16.938 -3.49 -5.328 1 94.44 96 LYS A CA 1
ATOM 753 C C . LYS A 1 96 ? 18.094 -4.203 -6.027 1 94.44 96 LYS A C 1
ATOM 755 O O . LYS A 1 96 ? 19.109 -3.586 -6.344 1 94.44 96 LYS A O 1
ATOM 760 N N . ALA A 1 97 ? 17.922 -5.461 -6.266 1 95.25 97 ALA A N 1
ATOM 761 C CA . ALA A 1 97 ? 18.953 -6.25 -6.941 1 95.25 97 ALA A CA 1
ATOM 762 C C . ALA A 1 97 ? 19.203 -5.727 -8.352 1 95.25 97 ALA A C 1
ATOM 764 O O . ALA A 1 97 ? 20.359 -5.625 -8.789 1 95.25 97 ALA A O 1
ATOM 765 N N . ILE A 1 98 ? 18.203 -5.395 -9.031 1 96.56 98 ILE A N 1
ATOM 766 C CA . ILE A 1 98 ? 18.312 -4.891 -10.398 1 96.56 98 ILE A CA 1
ATOM 767 C C . ILE A 1 98 ? 18.984 -3.523 -10.391 1 96.56 98 ILE A C 1
ATOM 769 O O . ILE A 1 98 ? 19.844 -3.242 -11.234 1 96.56 98 ILE A O 1
ATOM 773 N N . SER A 1 99 ? 18.562 -2.678 -9.414 1 92.75 99 SER A N 1
ATOM 774 C CA . SER A 1 99 ? 19.188 -1.372 -9.281 1 92.75 99 SER A CA 1
ATOM 775 C C . SER A 1 99 ? 20.688 -1.51 -9.031 1 92.75 99 SER A C 1
ATOM 777 O O . SER A 1 99 ? 21.5 -0.803 -9.641 1 92.75 99 SER A O 1
ATOM 779 N N . ALA A 1 100 ? 21.031 -2.43 -8.188 1 90.44 100 ALA A N 1
ATOM 780 C CA . ALA A 1 100 ? 22.438 -2.678 -7.875 1 90.44 100 ALA A CA 1
ATOM 781 C C . ALA A 1 100 ? 23.188 -3.172 -9.109 1 90.44 100 ALA A C 1
ATOM 783 O O . ALA A 1 100 ? 24.312 -2.74 -9.367 1 90.44 100 ALA A O 1
ATOM 784 N N . PHE A 1 101 ? 22.609 -4.047 -9.844 1 92.94 101 PHE A N 1
ATOM 785 C CA . PHE A 1 101 ? 23.203 -4.578 -11.055 1 92.94 101 PHE A CA 1
ATOM 786 C C . PHE A 1 101 ? 23.422 -3.471 -12.078 1 92.94 101 PHE A C 1
ATOM 788 O O . PHE A 1 101 ? 24.484 -3.393 -12.703 1 92.94 101 PHE A O 1
ATOM 795 N N . THR A 1 102 ? 22.438 -2.619 -12.242 1 89.38 102 THR A N 1
ATOM 796 C CA . THR A 1 102 ? 22.5 -1.532 -13.211 1 89.38 102 THR A CA 1
ATOM 797 C C . THR A 1 102 ? 23.609 -0.547 -12.852 1 89.38 102 THR A C 1
ATOM 799 O O . THR A 1 102 ? 24.266 0.001 -13.742 1 89.38 102 THR A O 1
ATOM 802 N N . TYR A 1 103 ? 23.766 -0.368 -11.617 1 84.25 103 TYR A N 1
ATOM 803 C CA . TYR A 1 103 ? 24.797 0.554 -11.148 1 84.25 103 TYR A CA 1
ATOM 804 C C . TYR A 1 103 ? 26.188 0.019 -11.453 1 84.25 103 TYR A C 1
ATOM 806 O O . TYR A 1 103 ? 27.109 0.789 -11.758 1 84.25 103 TYR A O 1
ATOM 814 N N . THR A 1 104 ? 26.328 -1.208 -11.43 1 81.94 104 THR A N 1
ATOM 815 C CA . THR A 1 104 ? 27.641 -1.82 -11.617 1 81.94 104 THR A CA 1
ATOM 816 C C . THR A 1 104 ? 27.969 -1.961 -13.094 1 81.94 104 THR A C 1
ATOM 818 O O . THR A 1 104 ? 29.141 -2.133 -13.469 1 81.94 104 THR A O 1
ATOM 821 N N . CYS A 1 105 ? 27.016 -1.949 -13.797 1 79.31 105 CYS A N 1
ATOM 822 C CA . CYS A 1 105 ? 27.234 -2.08 -15.234 1 79.31 105 CYS A CA 1
ATOM 823 C C . CYS A 1 105 ? 27.688 -0.758 -15.836 1 79.31 105 CYS A C 1
ATOM 825 O O . CYS A 1 105 ? 27.375 0.312 -15.312 1 79.31 105 CYS A O 1
ATOM 827 N N . GLU A 1 106 ? 28.5 -0.885 -16.797 1 72.38 106 GLU A N 1
ATOM 828 C CA . GLU A 1 106 ? 28.859 0.322 -17.531 1 72.38 106 GLU A CA 1
ATOM 829 C C . GLU A 1 106 ? 27.625 1.108 -17.969 1 72.38 106 GLU A C 1
ATOM 831 O O . GLU A 1 106 ? 26.594 0.521 -18.281 1 72.38 106 GLU A O 1
ATOM 836 N N . ARG A 1 107 ? 27.922 2.332 -17.906 1 65.62 107 ARG A N 1
ATOM 837 C CA . ARG A 1 107 ? 26.828 3.229 -18.281 1 65.62 107 ARG A CA 1
ATOM 838 C C . ARG A 1 107 ? 26.312 2.896 -19.672 1 65.62 107 ARG A C 1
ATOM 840 O O . ARG A 1 107 ? 27.094 2.654 -20.594 1 65.62 107 ARG A O 1
ATOM 847 N N . HIS A 1 108 ? 25.062 2.621 -19.844 1 67.25 108 HIS A N 1
ATOM 848 C CA . HIS A 1 108 ? 24.359 2.453 -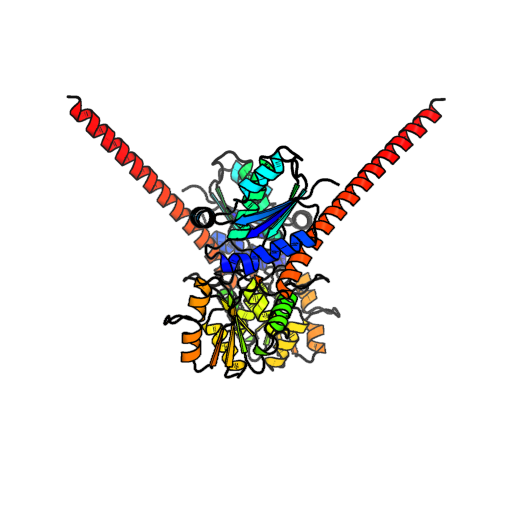21.109 1 67.25 108 HIS A CA 1
ATOM 849 C C . HIS A 1 108 ? 24.5 1.031 -21.641 1 67.25 108 HIS A C 1
ATOM 851 O O . HIS A 1 108 ? 24.125 0.745 -22.781 1 67.25 108 HIS A O 1
ATOM 857 N N . ALA A 1 109 ? 25.109 0.125 -20.859 1 75.62 109 ALA A N 1
ATOM 858 C CA . ALA A 1 109 ? 25.281 -1.229 -21.375 1 75.62 109 ALA A CA 1
ATOM 859 C C . ALA A 1 109 ? 23.938 -1.951 -21.5 1 75.62 109 ALA A C 1
ATOM 861 O O . ALA A 1 109 ? 23.719 -2.691 -22.453 1 75.62 109 ALA A O 1
ATOM 862 N N . MET A 1 110 ? 23.094 -1.715 -20.578 1 88.88 110 MET A N 1
ATOM 863 C CA . MET A 1 110 ? 21.812 -2.416 -20.547 1 88.88 110 MET A CA 1
ATOM 864 C C . MET A 1 110 ? 20.75 -1.563 -19.875 1 88.88 110 MET A C 1
ATOM 866 O O . MET A 1 110 ? 21 -0.918 -18.859 1 88.88 110 MET A O 1
ATOM 870 N N . ARG A 1 111 ? 19.672 -1.448 -20.516 1 92.25 111 ARG A N 1
ATOM 871 C CA . ARG A 1 111 ? 18.5 -0.821 -19.938 1 92.25 111 ARG A CA 1
ATOM 872 C C . ARG A 1 111 ? 17.516 -1.87 -19.422 1 92.25 111 ARG A C 1
ATOM 874 O O . ARG A 1 111 ? 17.016 -2.695 -20.188 1 92.25 111 ARG A O 1
ATOM 881 N N . ILE A 1 112 ? 17.25 -1.855 -18.125 1 95.88 112 ILE A N 1
ATOM 882 C CA . ILE A 1 112 ? 16.375 -2.838 -17.5 1 95.88 112 ILE A CA 1
ATOM 883 C C . ILE A 1 112 ? 15.102 -2.156 -17.016 1 95.88 112 ILE A C 1
ATOM 885 O O . ILE A 1 112 ? 15.148 -1.21 -16.234 1 95.88 112 ILE A O 1
ATOM 889 N N . HIS A 1 113 ? 14.023 -2.604 -17.5 1 95.88 113 HIS A N 1
ATOM 890 C CA . HIS A 1 113 ? 12.711 -2.082 -17.141 1 95.88 113 HIS A CA 1
ATOM 891 C C . HIS A 1 113 ? 11.922 -3.098 -16.312 1 95.88 113 HIS A C 1
ATOM 893 O O . HIS A 1 113 ? 11.617 -4.191 -16.797 1 95.88 113 HIS A O 1
ATOM 899 N N . VAL A 1 114 ? 11.578 -2.684 -15.141 1 97.69 114 VAL A N 1
ATOM 900 C CA . VAL A 1 114 ? 10.875 -3.588 -14.234 1 97.69 114 VAL A CA 1
ATOM 901 C C . VAL A 1 114 ? 9.383 -3.295 -14.258 1 97.69 114 VAL A C 1
ATOM 903 O O . VAL A 1 114 ? 8.953 -2.17 -13.977 1 97.69 114 VAL A O 1
ATOM 906 N N . GLY A 1 115 ? 8.609 -4.301 -14.609 1 97.19 115 GLY A N 1
ATOM 907 C CA . GLY A 1 115 ? 7.16 -4.164 -14.594 1 97.19 115 GLY A CA 1
ATOM 908 C C . GLY A 1 115 ? 6.582 -4.105 -13.195 1 97.19 115 GLY A C 1
ATOM 909 O O . GLY A 1 115 ? 7.312 -4.23 -12.211 1 97.19 115 GLY A O 1
ATOM 910 N N . LYS A 1 116 ? 5.27 -3.965 -13.141 1 96.25 116 LYS A N 1
ATOM 911 C CA . LYS A 1 116 ? 4.555 -3.906 -11.867 1 96.25 116 LYS A CA 1
ATOM 912 C C . LYS A 1 116 ? 3.807 -5.207 -11.602 1 96.25 116 LYS A C 1
ATOM 914 O O . LYS A 1 116 ? 3.48 -5.949 -12.531 1 96.25 116 LYS A O 1
ATOM 919 N N . PRO A 1 117 ? 3.52 -5.48 -10.328 1 97.69 117 PRO A N 1
ATOM 920 C CA . PRO A 1 117 ? 2.654 -6.617 -10.008 1 97.69 117 PRO A CA 1
ATOM 921 C C . PRO A 1 117 ? 1.241 -6.457 -10.562 1 97.69 117 PRO A C 1
ATOM 923 O O . PRO A 1 117 ? 0.89 -5.391 -11.07 1 97.69 117 PRO A O 1
ATOM 926 N N . LEU A 1 118 ? 0.555 -7.547 -10.492 1 98.5 118 LEU A N 1
ATOM 927 C CA . LEU A 1 118 ? -0.778 -7.574 -11.086 1 98.5 118 LEU A CA 1
ATOM 928 C C . LEU A 1 118 ? -1.68 -6.523 -10.445 1 98.5 118 LEU A C 1
ATOM 930 O O . LEU A 1 118 ? -2.354 -5.77 -11.148 1 98.5 118 LEU A O 1
ATOM 934 N N . LEU A 1 119 ? -1.689 -6.438 -9.094 1 98 119 LEU A N 1
ATOM 935 C CA . LEU A 1 119 ? -2.523 -5.492 -8.367 1 98 119 LEU A CA 1
ATOM 936 C C . LEU A 1 119 ? -1.772 -4.191 -8.102 1 98 119 LEU A C 1
ATOM 938 O O . LEU A 1 119 ? -1.21 -3.998 -7.023 1 98 119 LEU A O 1
ATOM 942 N N . SER A 1 120 ? -1.831 -3.316 -9.109 1 96.38 120 SER A N 1
ATOM 943 C CA . SER A 1 120 ? -1.03 -2.1 -9.016 1 96.38 120 SER A CA 1
ATOM 944 C C . SER A 1 120 ? -1.896 -0.855 -9.18 1 96.38 120 SER A C 1
ATOM 946 O O . SER A 1 120 ? -1.841 0.058 -8.352 1 96.38 120 SER A O 1
ATOM 948 N N . SER A 1 121 ? -2.707 -0.816 -10.18 1 96.19 121 SER A N 1
ATOM 949 C CA . SER A 1 121 ? -3.473 0.385 -10.5 1 96.19 121 SER A CA 1
ATOM 950 C C . SER A 1 121 ? -4.883 0.313 -9.922 1 96.19 121 SER A C 1
ATOM 952 O O . SER A 1 121 ? -5.602 -0.661 -10.148 1 96.19 121 SER A O 1
ATOM 954 N N . LEU A 1 122 ? -5.309 1.387 -9.312 1 96.06 122 LEU A N 1
ATOM 955 C CA . LEU A 1 122 ? -6.641 1.469 -8.711 1 96.06 122 LEU A CA 1
ATOM 956 C C . LEU A 1 122 ? -7.652 2.004 -9.719 1 96.06 122 LEU A C 1
ATOM 958 O O . LEU A 1 122 ? -8.836 2.131 -9.398 1 96.06 122 LEU A O 1
ATOM 962 N N . GLY A 1 123 ? -7.211 2.326 -10.906 1 94.06 123 GLY A N 1
ATOM 963 C CA . GLY A 1 123 ? -8.117 2.787 -11.953 1 94.06 123 GLY A CA 1
ATOM 964 C C . GLY A 1 123 ? -8.492 4.25 -11.812 1 94.06 123 GLY A C 1
ATOM 965 O O . GLY A 1 123 ? -9.562 4.664 -12.258 1 94.06 123 GLY A O 1
ATOM 966 N N . VAL A 1 124 ? -7.531 5.043 -11.227 1 89.25 124 VAL A N 1
ATOM 967 C CA . VAL A 1 124 ? -7.789 6.469 -11.047 1 89.25 124 VAL A CA 1
ATOM 968 C C . VAL A 1 124 ? -7.398 7.23 -12.312 1 89.25 124 VAL A C 1
ATOM 970 O O . VAL A 1 124 ? -6.512 6.801 -13.055 1 89.25 124 VAL A O 1
ATOM 973 N N . LYS A 1 125 ? -7.879 8.477 -12.672 1 82.19 125 LYS A N 1
ATOM 974 C CA . LYS A 1 125 ? -7.578 9.383 -13.766 1 82.19 125 LYS A CA 1
ATOM 975 C C . LYS A 1 125 ? -7.555 8.648 -15.102 1 82.19 125 LYS A C 1
ATOM 977 O O . LYS A 1 125 ? -6.621 8.805 -15.891 1 82.19 125 LYS A O 1
ATOM 982 N N . ASN A 1 126 ? -8.328 7.676 -15.422 1 83.5 126 ASN A N 1
ATOM 983 C CA . ASN A 1 126 ? -8.547 6.984 -16.688 1 83.5 126 ASN A CA 1
ATOM 984 C C . ASN A 1 126 ? -7.562 5.832 -16.875 1 83.5 126 ASN A C 1
ATOM 986 O O . ASN A 1 126 ? -7.367 5.363 -18 1 83.5 126 ASN A O 1
ATOM 990 N N . TYR A 1 127 ? -6.926 5.527 -15.828 1 87.94 127 TYR A N 1
ATOM 991 C CA . TYR A 1 127 ? -6.09 4.336 -15.898 1 87.94 127 TYR A CA 1
ATOM 992 C C . TYR A 1 127 ? -6.93 3.072 -15.734 1 87.94 127 TYR A C 1
ATOM 994 O O . TYR A 1 127 ? -8.023 3.115 -15.172 1 87.94 127 TYR A O 1
ATOM 1002 N N . ALA A 1 128 ? -6.367 2.041 -16.281 1 92.94 128 ALA A N 1
ATOM 1003 C CA . ALA A 1 128 ? -7.012 0.745 -16.094 1 92.94 128 ALA A CA 1
ATOM 1004 C C . ALA A 1 128 ? -7.016 0.344 -14.617 1 92.94 128 ALA A C 1
ATOM 1006 O O . ALA A 1 128 ? -6.055 0.616 -13.898 1 92.94 128 ALA A O 1
ATOM 1007 N N . ASP A 1 129 ? -8.086 -0.291 -14.156 1 97.12 129 ASP A N 1
ATOM 1008 C CA . ASP A 1 129 ? -8.227 -0.77 -12.781 1 97.12 129 ASP A CA 1
ATOM 1009 C C . ASP A 1 129 ? -7.816 -2.236 -12.664 1 97.12 129 ASP A C 1
ATOM 1011 O O . ASP A 1 129 ? -8.57 -3.129 -13.047 1 97.12 129 ASP A O 1
ATOM 1015 N N . ASP A 1 130 ? -6.637 -2.488 -12.117 1 98.12 130 ASP A N 1
ATOM 1016 C CA . ASP A 1 130 ? -6.098 -3.842 -12 1 98.12 130 ASP A CA 1
ATOM 1017 C C . ASP A 1 130 ? -6.941 -4.695 -11.055 1 98.12 130 ASP A C 1
ATOM 1019 O O . ASP A 1 130 ? -7.043 -5.91 -11.234 1 98.12 130 ASP A O 1
ATOM 1023 N N . TYR A 1 131 ? -7.504 -4.105 -10.055 1 98.25 131 TYR A N 1
ATOM 1024 C CA . TYR A 1 131 ? -8.281 -4.832 -9.055 1 98.25 131 TYR A CA 1
ATOM 1025 C C . TYR A 1 131 ? -9.586 -5.344 -9.648 1 98.25 131 TYR A C 1
ATOM 1027 O O . TYR A 1 131 ? -9.906 -6.531 -9.547 1 98.25 131 TYR A O 1
ATOM 1035 N N . VAL A 1 132 ? -10.273 -4.48 -10.312 1 97.88 132 VAL A N 1
ATOM 1036 C CA . VAL A 1 132 ? -11.531 -4.863 -10.945 1 97.88 132 VAL A CA 1
ATOM 1037 C C . VAL A 1 132 ? -11.273 -5.887 -12.047 1 97.88 132 VAL A C 1
ATOM 1039 O O . VAL A 1 132 ? -11.992 -6.887 -12.156 1 97.88 132 VAL A O 1
ATOM 1042 N N . ALA A 1 133 ? -10.203 -5.609 -12.828 1 98.5 133 ALA A N 1
ATOM 1043 C CA . ALA A 1 133 ? -9.867 -6.547 -13.891 1 98.5 133 ALA A CA 1
ATOM 1044 C C . ALA A 1 133 ? -9.547 -7.93 -13.328 1 98.5 133 ALA A C 1
ATOM 1046 O O . ALA A 1 133 ? -9.922 -8.945 -13.914 1 98.5 133 ALA A O 1
ATOM 1047 N N . THR A 1 134 ? -8.859 -7.992 -12.219 1 98.69 134 THR A N 1
ATOM 1048 C CA . THR A 1 134 ? -8.5 -9.258 -11.586 1 98.69 134 THR A CA 1
ATOM 1049 C C . THR A 1 134 ? -9.742 -9.969 -11.055 1 98.69 134 THR A C 1
ATOM 1051 O O . THR A 1 134 ? -9.914 -11.172 -11.266 1 98.69 134 THR A O 1
ATOM 1054 N N . ILE A 1 135 ? -10.656 -9.234 -10.375 1 97.94 135 ILE A N 1
ATOM 1055 C CA . ILE A 1 135 ? -11.898 -9.797 -9.883 1 97.94 135 ILE A CA 1
ATOM 1056 C C . ILE A 1 135 ? -12.695 -10.391 -11.047 1 97.94 135 ILE A C 1
ATOM 1058 O O . ILE A 1 135 ? -13.125 -11.547 -10.984 1 97.94 135 ILE A O 1
ATOM 1062 N N . ASP A 1 136 ? -12.766 -9.617 -12.125 1 97.62 136 ASP A N 1
ATOM 1063 C CA . ASP A 1 136 ? -13.508 -10.07 -13.297 1 97.62 136 ASP A CA 1
ATOM 1064 C C . ASP A 1 136 ? -12.906 -11.344 -13.875 1 97.62 136 ASP A C 1
ATOM 1066 O O . ASP A 1 136 ? -13.625 -12.266 -14.258 1 97.62 136 ASP A O 1
ATOM 1070 N N . ALA A 1 137 ? -11.617 -11.375 -13.992 1 98.12 137 ALA A N 1
ATOM 1071 C CA . ALA A 1 137 ? -10.914 -12.531 -14.539 1 98.12 137 ALA A CA 1
ATOM 1072 C C . ALA A 1 137 ? -11.18 -13.781 -13.695 1 98.12 137 ALA A C 1
ATOM 1074 O O . ALA A 1 137 ? -11.406 -14.867 -14.234 1 98.12 137 ALA A O 1
ATOM 1075 N N . ILE A 1 138 ? -11.156 -13.641 -12.375 1 98 138 ILE A N 1
ATOM 1076 C CA . ILE A 1 138 ? -11.406 -14.758 -11.469 1 98 138 ILE A CA 1
ATOM 1077 C C . ILE A 1 138 ? -12.852 -15.234 -11.633 1 98 138 ILE A C 1
ATOM 1079 O O . ILE A 1 138 ? -13.102 -16.438 -11.797 1 98 138 ILE A O 1
ATOM 1083 N N . MET A 1 139 ? -13.75 -14.305 -11.656 1 95.81 139 MET A N 1
ATOM 1084 C CA . MET A 1 139 ? -15.172 -14.648 -11.758 1 95.81 139 MET A CA 1
ATOM 1085 C C . MET A 1 139 ? -15.469 -15.352 -13.07 1 95.81 139 MET A C 1
ATOM 1087 O O . MET A 1 139 ? -16.234 -16.312 -13.102 1 95.81 139 MET A O 1
ATOM 1091 N N . LYS A 1 140 ? -14.859 -14.875 -14.133 1 96.06 140 LYS A N 1
ATOM 1092 C CA . LYS A 1 140 ? -15.055 -15.492 -15.445 1 96.06 140 LYS A CA 1
ATOM 1093 C C . LYS A 1 140 ? -14.531 -16.922 -15.461 1 96.06 140 LYS A C 1
ATOM 1095 O O . LYS A 1 140 ? -15.117 -17.797 -16.109 1 96.06 140 LYS A O 1
ATOM 1100 N N . HIS A 1 141 ? -13.469 -17.125 -14.781 1 96.75 141 HIS A N 1
ATOM 1101 C CA . HIS A 1 141 ? -12.82 -18.422 -14.812 1 96.75 141 HIS A CA 1
ATOM 1102 C C . HIS A 1 141 ? -13.594 -19.438 -13.977 1 96.75 141 HIS A C 1
ATOM 1104 O O . HIS A 1 141 ? -13.766 -20.594 -14.398 1 96.75 141 HIS A O 1
ATOM 1110 N N . VAL A 1 142 ? -14.094 -18.984 -12.812 1 93.19 142 VAL A N 1
ATOM 1111 C CA . VAL A 1 142 ? -14.766 -19.938 -11.945 1 93.19 142 VAL A CA 1
ATOM 1112 C C . VAL A 1 142 ? -16.219 -20.109 -12.375 1 93.19 142 VAL A C 1
ATOM 1114 O O . VAL A 1 142 ? -16.844 -21.141 -12.109 1 93.19 142 VAL A O 1
ATOM 1117 N N . ASN A 1 143 ? -16.766 -19.094 -13.117 1 83.75 143 ASN A N 1
ATOM 1118 C CA . ASN A 1 143 ? -18 -19.062 -13.875 1 83.75 143 ASN A CA 1
ATOM 1119 C C . ASN A 1 143 ? -19.109 -19.844 -13.164 1 83.75 143 ASN A C 1
ATOM 1121 O O . ASN A 1 143 ? -19.391 -19.609 -11.992 1 83.75 143 ASN A O 1
ATOM 1125 N N . ILE A 1 144 ? -19.5 -21 -13.703 1 77.5 144 ILE A N 1
ATOM 1126 C CA . ILE A 1 144 ? -20.688 -21.766 -13.344 1 77.5 144 ILE A CA 1
ATOM 1127 C C . ILE A 1 144 ? -20.5 -22.438 -11.992 1 77.5 144 ILE A C 1
ATOM 1129 O O . ILE A 1 144 ? -21.453 -22.641 -11.25 1 77.5 144 ILE A O 1
ATOM 1133 N N . ARG A 1 145 ? -19.266 -22.625 -11.617 1 84.94 145 ARG A N 1
ATOM 1134 C CA . ARG A 1 145 ? -18.984 -23.312 -10.359 1 84.94 145 ARG A CA 1
ATOM 1135 C C . ARG A 1 145 ? -19.25 -22.406 -9.172 1 84.94 145 ARG A C 1
ATOM 1137 O O . ARG A 1 145 ? -19.328 -22.875 -8.031 1 84.94 145 ARG A O 1
ATOM 1144 N N . ALA A 1 146 ? -19.422 -21.172 -9.445 1 84.12 146 ALA A N 1
ATOM 1145 C CA . ALA A 1 146 ? -19.656 -20.188 -8.391 1 84.12 146 ALA A CA 1
ATOM 1146 C C . ALA A 1 146 ? -21.141 -19.859 -8.258 1 84.12 146 ALA A C 1
ATOM 1148 O O . ALA A 1 146 ? -21.516 -19.078 -7.375 1 84.12 146 ALA A O 1
ATOM 1149 N N . LEU A 1 147 ? -21.953 -20.484 -9 1 86.69 147 LEU A N 1
ATOM 1150 C CA . LEU A 1 147 ? -23.391 -20.172 -8.961 1 86.69 147 LEU A CA 1
ATOM 1151 C C . LEU A 1 147 ? -23.984 -20.5 -7.594 1 86.69 147 LEU A C 1
ATOM 1153 O O . LEU A 1 147 ? -23.766 -21.594 -7.066 1 86.69 147 LEU A O 1
ATOM 1157 N N . ASN A 1 148 ? -24.625 -19.516 -6.996 1 91.25 148 ASN A N 1
ATOM 1158 C CA . ASN A 1 148 ? -25.297 -19.625 -5.707 1 91.25 148 ASN A CA 1
ATOM 1159 C C . ASN A 1 148 ? -24.297 -19.906 -4.582 1 91.25 148 ASN A C 1
ATOM 1161 O O . ASN A 1 148 ? -24.609 -20.641 -3.645 1 91.25 148 ASN A O 1
ATOM 1165 N N . LYS A 1 149 ? -23.109 -19.562 -4.715 1 95.75 149 LYS A N 1
ATOM 1166 C CA . LYS A 1 149 ? -22.078 -19.703 -3.693 1 95.75 149 LYS A CA 1
ATOM 1167 C C . LYS A 1 149 ? -21.438 -18.359 -3.365 1 95.75 149 LYS A C 1
ATOM 1169 O O . LYS A 1 149 ? -21.391 -17.453 -4.207 1 95.75 149 LYS A O 1
ATOM 1174 N N . SER A 1 150 ? -20.984 -18.234 -2.17 1 97.12 150 SER A N 1
ATOM 1175 C CA . SER A 1 150 ? -20 -17.203 -1.882 1 97.12 150 SER A CA 1
ATOM 1176 C C . SER A 1 150 ? -18.609 -17.641 -2.34 1 97.12 150 SER A C 1
ATOM 1178 O O . SER A 1 150 ? -18.297 -18.828 -2.355 1 97.12 150 SER A O 1
ATOM 1180 N N . ILE A 1 151 ? -17.906 -16.734 -2.775 1 97.81 151 ILE A N 1
ATOM 1181 C CA . ILE A 1 151 ? -16.516 -16.984 -3.162 1 97.81 151 ILE A CA 1
ATOM 1182 C C . ILE A 1 151 ? -15.57 -16.438 -2.09 1 97.81 151 ILE A C 1
ATOM 1184 O O . ILE A 1 151 ? -15.68 -15.273 -1.692 1 97.81 151 ILE A O 1
ATOM 1188 N N . LEU A 1 152 ? -14.727 -17.281 -1.577 1 98.19 152 LEU A N 1
ATOM 1189 C CA . LEU A 1 152 ? -13.711 -16.891 -0.609 1 98.19 152 LEU A CA 1
ATOM 1190 C C . LEU A 1 152 ? -12.32 -16.906 -1.239 1 98.19 152 LEU A C 1
ATOM 1192 O O . LEU A 1 152 ? -11.828 -17.969 -1.622 1 98.19 152 LEU A O 1
ATOM 1196 N N . LEU A 1 153 ? -11.742 -15.727 -1.384 1 98.44 153 LEU A N 1
ATOM 1197 C CA . LEU A 1 153 ? -10.383 -15.586 -1.896 1 98.44 153 LEU A CA 1
ATOM 1198 C C . LEU A 1 153 ? -9.367 -15.609 -0.758 1 98.44 153 LEU A C 1
ATOM 1200 O O . LEU A 1 153 ? -9.492 -14.852 0.205 1 98.44 153 LEU A O 1
ATOM 1204 N N . MET A 1 154 ? -8.359 -16.438 -0.889 1 98.25 154 MET A N 1
ATOM 1205 C CA . MET A 1 154 ? -7.359 -16.562 0.166 1 98.25 154 MET A CA 1
ATOM 1206 C C . MET A 1 154 ? -5.98 -16.156 -0.337 1 98.25 154 MET A C 1
ATOM 1208 O O . MET A 1 154 ? -5.473 -16.719 -1.306 1 98.25 154 MET A O 1
ATOM 1212 N N . ALA A 1 155 ? -5.418 -15.211 0.269 1 97 155 ALA A N 1
ATOM 1213 C CA . ALA A 1 155 ? -4.078 -14.75 -0.083 1 97 155 ALA A CA 1
ATOM 1214 C C . ALA A 1 155 ? -3.076 -15.078 1.021 1 97 155 ALA A C 1
ATOM 1216 O O . ALA A 1 155 ? -3.447 -15.188 2.191 1 97 155 ALA A O 1
ATOM 1217 N N . ASN A 1 156 ? -1.865 -15.211 0.465 1 89.69 156 ASN A N 1
ATOM 1218 C CA . ASN A 1 156 ? -0.748 -15.258 1.402 1 89.69 156 ASN A CA 1
ATOM 1219 C C . ASN A 1 156 ? -0.09 -13.891 1.565 1 89.69 156 ASN A C 1
ATOM 1221 O O . ASN A 1 156 ? 0.22 -13.227 0.577 1 89.69 156 ASN A O 1
ATOM 1225 N N . GLY A 1 157 ? -0.213 -13.32 2.752 1 83.75 157 GLY A N 1
ATOM 1226 C CA . GLY A 1 157 ? 0.386 -12.023 3 1 83.75 157 GLY A CA 1
ATOM 1227 C C . GLY A 1 157 ? 0.256 -11.57 4.441 1 83.75 157 GLY A C 1
ATOM 1228 O O . GLY A 1 157 ? -0.627 -12.031 5.168 1 83.75 157 GLY A O 1
ATOM 1229 N N . GLN A 1 158 ? 1.175 -10.703 4.719 1 84.31 158 GLN A N 1
ATOM 1230 C CA . GLN A 1 158 ? 1.184 -10.211 6.09 1 84.31 158 GLN A CA 1
ATOM 1231 C C . GLN A 1 158 ? 0.728 -8.758 6.156 1 84.31 158 GLN A C 1
ATOM 1233 O O . GLN A 1 158 ? -0.33 -8.453 6.711 1 84.31 158 GLN A O 1
ATOM 1238 N N . ASN A 1 159 ? 1.412 -7.887 5.348 1 87.44 159 ASN A N 1
ATOM 1239 C CA . ASN A 1 159 ? 1.181 -6.453 5.488 1 87.44 159 ASN A CA 1
ATOM 1240 C C . ASN A 1 159 ? 0.755 -5.82 4.164 1 87.44 159 ASN A C 1
ATOM 1242 O O . ASN A 1 159 ? 0.92 -4.617 3.965 1 87.44 159 ASN A O 1
ATOM 1246 N N . GLN A 1 160 ? 0.197 -6.629 3.312 1 94.25 160 GLN A N 1
ATOM 1247 C CA . GLN A 1 160 ? -0.153 -6.113 1.993 1 94.25 160 GLN A CA 1
ATOM 1248 C C . GLN A 1 160 ? -1.503 -5.402 2.02 1 94.25 160 GLN A C 1
ATOM 1250 O O . GLN A 1 160 ? -2.529 -6.02 2.309 1 94.25 160 GLN A O 1
ATOM 1255 N N . LEU A 1 161 ? -1.48 -4.16 1.633 1 97.06 161 LEU A N 1
ATOM 1256 C CA . LEU A 1 161 ? -2.688 -3.342 1.637 1 97.06 161 LEU A CA 1
ATOM 1257 C C . LEU A 1 161 ? -3.559 -3.65 0.423 1 97.06 161 LEU A C 1
ATOM 1259 O O . LEU A 1 161 ? -4.746 -3.316 0.404 1 97.06 161 LEU A O 1
ATOM 1263 N N . GLU A 1 162 ? -2.988 -4.285 -0.583 1 97.75 162 GLU A N 1
ATOM 1264 C CA . GLU A 1 162 ? -3.684 -4.559 -1.838 1 97.75 162 GLU A CA 1
ATOM 1265 C C . GLU A 1 162 ? -4.934 -5.406 -1.604 1 97.75 162 GLU A C 1
ATOM 1267 O O . GLU A 1 162 ? -5.938 -5.242 -2.299 1 97.75 162 GLU A O 1
ATOM 1272 N N . PHE A 1 163 ? -4.879 -6.254 -0.622 1 97.81 163 PHE A N 1
ATOM 1273 C CA . PHE A 1 163 ? -5.996 -7.168 -0.402 1 97.81 163 PHE A CA 1
ATOM 1274 C C . PHE A 1 163 ? -7.156 -6.449 0.274 1 97.81 163 PHE A C 1
ATOM 1276 O O . PHE A 1 163 ? -8.32 -6.824 0.09 1 97.81 163 PHE A O 1
ATOM 1283 N N . SER A 1 164 ? -6.855 -5.375 1.034 1 97.56 164 SER A N 1
ATOM 1284 C CA . SER A 1 164 ? -7.914 -4.508 1.537 1 97.56 164 SER A CA 1
ATOM 1285 C C . SER A 1 164 ? -8.641 -3.799 0.397 1 97.56 164 SER A C 1
ATOM 1287 O O . SER A 1 164 ? -9.867 -3.727 0.384 1 97.56 164 SER A O 1
ATOM 1289 N N . ALA A 1 165 ? -7.82 -3.303 -0.525 1 97.75 165 ALA A N 1
ATOM 1290 C CA . ALA A 1 165 ? -8.414 -2.631 -1.679 1 97.75 165 ALA A CA 1
ATOM 1291 C C . ALA A 1 165 ? -9.25 -3.604 -2.506 1 97.75 165 ALA A C 1
ATOM 1293 O O . ALA A 1 165 ? -10.336 -3.25 -2.979 1 97.75 165 ALA A O 1
ATOM 1294 N N . LEU A 1 166 ? -8.742 -4.82 -2.645 1 98.31 166 LEU A N 1
ATOM 1295 C CA . LEU A 1 166 ? -9.469 -5.84 -3.393 1 98.31 166 LEU A CA 1
ATOM 1296 C C . LEU A 1 166 ? -10.82 -6.121 -2.756 1 98.31 166 LEU A C 1
ATOM 1298 O O . LEU A 1 166 ? -11.844 -6.141 -3.443 1 98.31 166 LEU A O 1
ATOM 1302 N N . GLN A 1 167 ? -10.844 -6.336 -1.446 1 98.06 167 GLN A N 1
ATOM 1303 C CA . GLN A 1 167 ? -12.102 -6.582 -0.741 1 98.06 167 GLN A CA 1
ATOM 1304 C C . GLN A 1 167 ? -13.055 -5.402 -0.888 1 98.06 167 GLN A C 1
ATOM 1306 O O . GLN A 1 167 ? -14.258 -5.594 -1.081 1 98.06 167 GLN A O 1
ATOM 1311 N N . LEU A 1 168 ? -12.5 -4.234 -0.774 1 97.25 168 LEU A N 1
ATOM 1312 C CA . LEU A 1 168 ? -13.352 -3.055 -0.851 1 97.25 168 LEU A CA 1
ATOM 1313 C C . LEU A 1 168 ? -13.961 -2.91 -2.242 1 97.25 168 LEU A C 1
ATOM 1315 O O . LEU A 1 168 ? -15.125 -2.543 -2.381 1 97.25 168 LEU A O 1
ATOM 1319 N N . LYS A 1 169 ? -13.156 -3.207 -3.271 1 97.69 169 LYS A N 1
ATOM 1320 C CA . LYS A 1 169 ? -13.688 -3.205 -4.633 1 97.69 169 LYS A CA 1
ATOM 1321 C C . LYS A 1 169 ? -14.859 -4.172 -4.766 1 97.69 169 LYS A C 1
ATOM 1323 O O . LYS A 1 169 ? -15.867 -3.852 -5.398 1 97.69 169 LYS A O 1
ATOM 1328 N N . CYS A 1 170 ? -14.719 -5.305 -4.195 1 96.94 170 CYS A N 1
ATOM 1329 C CA . CYS A 1 170 ? -15.805 -6.281 -4.219 1 96.94 170 CYS A CA 1
ATOM 1330 C C . CYS A 1 170 ? -17.047 -5.719 -3.553 1 96.94 170 CYS A C 1
ATOM 1332 O O . CYS A 1 170 ? -18.156 -5.812 -4.105 1 96.94 170 CYS A O 1
ATOM 1334 N N . LEU A 1 171 ? -16.891 -5.074 -2.438 1 95.06 171 LEU A N 1
ATOM 1335 C CA . LEU A 1 171 ? -18 -4.559 -1.656 1 95.06 171 LEU A CA 1
ATOM 1336 C C . LEU A 1 171 ? -18.703 -3.428 -2.396 1 95.06 171 LEU A C 1
ATOM 1338 O O . LEU A 1 171 ? -19.906 -3.215 -2.217 1 95.06 171 LEU A O 1
ATOM 1342 N N . TYR A 1 172 ? -17.969 -2.748 -3.244 1 95.06 172 TYR A N 1
ATOM 1343 C CA . TYR A 1 172 ? -18.547 -1.624 -3.969 1 95.06 172 TYR A CA 1
ATOM 1344 C C . TYR A 1 172 ? -19.125 -2.078 -5.301 1 95.06 172 TYR A C 1
ATOM 1346 O O . TYR A 1 172 ? -19.359 -1.262 -6.195 1 95.06 172 TYR A O 1
ATOM 1354 N N . GLY A 1 173 ? -19.234 -3.352 -5.531 1 91.56 173 GLY A N 1
ATOM 1355 C CA . GLY A 1 173 ? -20.094 -3.814 -6.609 1 91.56 173 GLY A CA 1
ATOM 1356 C C . GLY A 1 173 ? -19.359 -4.645 -7.645 1 91.56 173 GLY A C 1
ATOM 1357 O O . GLY A 1 173 ? -19.953 -5.082 -8.633 1 91.56 173 GLY A O 1
ATOM 1358 N N . ASN A 1 174 ? -18.094 -4.98 -7.5 1 90.56 174 ASN A N 1
ATOM 1359 C CA . ASN A 1 174 ? -17.328 -5.73 -8.492 1 90.56 174 ASN A CA 1
ATOM 1360 C C . ASN A 1 174 ? -17.25 -7.211 -8.133 1 90.56 174 ASN A C 1
ATOM 1362 O O . ASN A 1 174 ? -16.547 -7.98 -8.789 1 90.56 174 ASN A O 1
ATOM 1366 N N . GLY A 1 175 ? -17.969 -7.645 -7.199 1 90 175 GLY A N 1
ATOM 1367 C CA . GLY A 1 175 ? -18 -8.984 -6.645 1 90 175 GLY A CA 1
ATOM 1368 C C . GLY A 1 175 ? -18.719 -9.07 -5.312 1 90 175 GLY A C 1
ATOM 1369 O O . GLY A 1 175 ? -18.109 -9.398 -4.293 1 90 175 GLY A O 1
ATOM 1370 N N . GLN A 1 176 ? -19.984 -8.953 -5.398 1 86.56 176 GLN A N 1
ATOM 1371 C CA . GLN A 1 176 ? -20.766 -8.727 -4.184 1 86.56 176 GLN A CA 1
ATOM 1372 C C . GLN A 1 176 ? -20.844 -9.992 -3.334 1 86.56 176 GLN A C 1
ATOM 1374 O O . GLN A 1 176 ? -21.156 -9.93 -2.145 1 86.56 176 GLN A O 1
ATOM 1379 N N . ASN A 1 177 ? -20.484 -11.133 -3.912 1 94.38 177 ASN A N 1
ATOM 1380 C CA . ASN A 1 177 ? -20.516 -12.359 -3.133 1 94.38 177 ASN A CA 1
ATOM 1381 C C . ASN A 1 177 ? -19.094 -12.844 -2.803 1 94.38 177 ASN A C 1
ATOM 1383 O O . ASN A 1 177 ? -18.891 -14.031 -2.566 1 94.38 177 ASN A O 1
ATOM 1387 N N . VAL A 1 178 ? -18.156 -11.875 -2.854 1 97 178 VAL A N 1
ATOM 1388 C CA . VAL A 1 178 ? -16.75 -12.25 -2.682 1 97 178 VAL A CA 1
ATOM 1389 C C . VAL A 1 178 ? -16.25 -11.742 -1.33 1 97 178 VAL A C 1
ATOM 1391 O O . VAL A 1 178 ? -16.484 -10.586 -0.965 1 97 178 VAL A O 1
ATOM 1394 N N . ALA A 1 179 ? -15.633 -12.617 -0.583 1 97.69 179 ALA A N 1
ATOM 1395 C CA . ALA A 1 179 ? -14.852 -12.258 0.595 1 97.69 179 ALA A CA 1
ATOM 1396 C C . ALA A 1 179 ? -13.375 -12.586 0.392 1 97.69 179 ALA A C 1
ATOM 1398 O O . ALA A 1 179 ? -13.031 -13.594 -0.233 1 97.69 179 ALA A O 1
ATOM 1399 N N . VAL A 1 180 ? -12.523 -11.719 0.897 1 98.31 180 VAL A N 1
ATOM 1400 C CA . VAL A 1 180 ? -11.078 -11.883 0.796 1 98.31 180 VAL A CA 1
ATOM 1401 C C . VAL A 1 180 ? -10.469 -12.008 2.193 1 98.31 180 VAL A C 1
ATOM 1403 O O . VAL A 1 180 ? -10.852 -11.273 3.107 1 98.31 180 VAL A O 1
ATOM 1406 N N . PHE A 1 181 ? -9.562 -12.938 2.365 1 97.75 181 PHE A N 1
ATOM 1407 C CA . PHE A 1 181 ? -8.781 -12.891 3.598 1 97.75 181 PHE A CA 1
ATOM 1408 C C . PHE A 1 181 ? -7.34 -13.312 3.344 1 97.75 181 PHE A C 1
ATOM 1410 O O . PHE A 1 181 ? -7.023 -13.859 2.285 1 97.75 181 PHE A O 1
ATOM 1417 N N . THR A 1 182 ? -6.48 -12.906 4.23 1 96.94 182 THR A N 1
ATOM 1418 C CA . THR A 1 182 ? -5.066 -13.273 4.238 1 96.94 182 THR A CA 1
ATOM 1419 C C . THR A 1 182 ? -4.766 -14.242 5.375 1 96.94 182 THR A C 1
ATOM 1421 O O . THR A 1 182 ? -5.34 -14.133 6.461 1 96.94 182 THR A O 1
ATOM 1424 N N . SER A 1 183 ? -3.889 -15.195 5.113 1 93.12 183 SER A N 1
ATOM 1425 C CA . SER A 1 183 ? -3.584 -16.219 6.098 1 93.12 183 SER A CA 1
ATOM 1426 C C . SER A 1 183 ? -2.871 -15.641 7.312 1 93.12 183 SER A C 1
ATOM 1428 O O . SER A 1 183 ? -3.02 -16.141 8.43 1 93.12 183 SER A O 1
ATOM 1430 N N . ASN A 1 184 ? -2.104 -14.555 7.113 1 92.12 184 ASN A N 1
ATOM 1431 C CA . ASN A 1 184 ? -1.292 -14.016 8.195 1 92.12 184 ASN A CA 1
ATOM 1432 C C . ASN A 1 184 ? -1.375 -12.492 8.25 1 92.12 184 ASN A C 1
ATOM 1434 O O . ASN A 1 184 ? -0.452 -11.828 8.727 1 92.12 184 ASN A O 1
ATOM 1438 N N . GLY A 1 185 ? -2.418 -12.031 7.707 1 95.06 185 GLY A N 1
ATOM 1439 C CA . GLY A 1 185 ? -2.5 -10.586 7.625 1 95.06 185 GLY A CA 1
ATOM 1440 C C . GLY A 1 185 ? -3.918 -10.062 7.754 1 95.06 185 GLY A C 1
ATOM 1441 O O . GLY A 1 185 ? -4.695 -10.555 8.57 1 95.06 185 GLY A O 1
ATOM 1442 N N . PHE A 1 186 ? -4.227 -8.984 7.027 1 96.31 186 PHE A N 1
ATOM 1443 C CA . PHE A 1 186 ? -5.527 -8.32 7.008 1 96.31 186 PHE A CA 1
ATOM 1444 C C . PHE A 1 186 ? -6.07 -8.234 5.59 1 96.31 186 PHE A C 1
ATOM 1446 O O . PHE A 1 186 ? -5.348 -7.844 4.668 1 96.31 186 PHE A O 1
ATOM 1453 N N . PRO A 1 187 ? -7.344 -8.531 5.484 1 96.88 187 PRO A N 1
ATOM 1454 C CA . PRO A 1 187 ? -8.281 -9.102 6.449 1 96.88 187 PRO A CA 1
ATOM 1455 C C . PRO A 1 187 ? -7.938 -10.539 6.828 1 96.88 187 PRO A C 1
ATOM 1457 O O . PRO A 1 187 ? -7.336 -11.266 6.035 1 96.88 187 PRO A O 1
ATOM 1460 N N . ASN A 1 188 ? -8.273 -10.875 8 1 96.31 188 ASN A N 1
ATOM 1461 C CA . ASN A 1 188 ? -8.016 -12.242 8.438 1 96.31 188 ASN A CA 1
ATOM 1462 C C . ASN A 1 188 ? -9.25 -13.117 8.273 1 96.31 188 ASN A C 1
ATOM 1464 O O . ASN A 1 188 ? -10.297 -12.656 7.809 1 96.31 188 ASN A O 1
ATOM 1468 N N . PHE A 1 189 ? -9.141 -14.445 8.609 1 96.88 189 PHE A N 1
ATOM 1469 C CA . PHE A 1 189 ? -10.195 -15.438 8.391 1 96.88 189 PHE A CA 1
ATOM 1470 C C . PHE A 1 189 ? -11.461 -15.055 9.156 1 96.88 189 PHE A C 1
ATOM 1472 O O . PHE A 1 189 ? -12.562 -15.148 8.617 1 96.88 189 PHE A O 1
ATOM 1479 N N . LYS A 1 190 ? -11.367 -14.633 10.375 1 96.06 190 LYS A N 1
ATOM 1480 C CA . LYS A 1 190 ? -12.523 -14.266 11.18 1 96.06 190 LYS A CA 1
ATOM 1481 C C . LYS A 1 190 ? -13.289 -13.109 10.539 1 96.06 190 LYS A C 1
ATOM 1483 O O . LYS A 1 190 ? -14.523 -13.117 10.516 1 96.06 190 LYS A O 1
ATOM 1488 N N . GLN A 1 191 ? -12.562 -12.172 10.047 1 95.62 191 GLN A N 1
ATOM 1489 C CA . GLN A 1 191 ? -13.18 -11.039 9.367 1 95.62 191 GLN A CA 1
ATOM 1490 C C . GLN A 1 191 ? -13.898 -11.477 8.094 1 95.62 191 GLN A C 1
ATOM 1492 O O . GLN A 1 191 ? -15.008 -11.031 7.82 1 95.62 191 GLN A O 1
ATOM 1497 N N . ALA A 1 192 ? -13.242 -12.336 7.359 1 96.69 192 ALA A N 1
ATOM 1498 C CA . ALA A 1 192 ? -13.898 -12.875 6.172 1 96.69 192 ALA A CA 1
ATOM 1499 C C . ALA A 1 192 ? -15.172 -13.625 6.543 1 96.69 192 ALA A C 1
ATOM 1501 O O . ALA A 1 192 ? -16.172 -13.562 5.82 1 96.69 192 ALA A O 1
ATOM 1502 N N . LEU A 1 193 ? -15.164 -14.32 7.664 1 96.88 193 LEU A N 1
ATOM 1503 C CA . LEU A 1 193 ? -16.344 -15.055 8.125 1 96.88 193 LEU A CA 1
ATOM 1504 C C . LEU A 1 193 ? -17.5 -14.102 8.391 1 96.88 193 LEU A C 1
ATOM 1506 O O . LEU A 1 193 ? -18.656 -14.406 8.062 1 96.88 193 LEU A O 1
ATOM 1510 N N . THR A 1 194 ? -17.203 -13.008 8.969 1 95.38 194 THR A N 1
ATOM 1511 C CA . THR A 1 194 ? -18.25 -12.023 9.25 1 95.38 194 THR A CA 1
ATOM 1512 C C . THR A 1 194 ? -18.922 -11.57 7.957 1 95.38 194 THR A C 1
ATOM 1514 O O . THR A 1 194 ? -20.141 -11.375 7.922 1 95.38 194 THR A O 1
ATOM 1517 N N . LEU A 1 195 ? -18.172 -11.43 6.938 1 94.94 195 LEU A N 1
ATOM 1518 C CA . LEU A 1 195 ? -18.719 -11.031 5.648 1 94.94 195 LEU A CA 1
ATOM 1519 C C . LEU A 1 195 ? -19.531 -12.172 5.023 1 94.94 195 LEU A C 1
ATOM 1521 O O . LEU A 1 195 ? -20.609 -11.953 4.473 1 94.94 195 LEU A O 1
ATOM 1525 N N . LEU A 1 196 ? -18.984 -13.375 5.156 1 96.56 196 LEU A N 1
ATOM 1526 C CA . LEU A 1 196 ? -19.672 -14.539 4.617 1 96.56 196 LEU A CA 1
ATOM 1527 C C . LEU A 1 196 ? -21.047 -14.703 5.254 1 96.56 196 LEU A C 1
ATOM 1529 O O . LEU A 1 196 ? -22.016 -15.062 4.578 1 96.56 196 LEU A O 1
ATOM 1533 N N . GLU A 1 197 ? -21.109 -14.406 6.477 1 95.56 197 GLU A N 1
ATOM 1534 C CA . GLU A 1 197 ? -22.375 -14.5 7.191 1 95.56 197 GLU A CA 1
ATOM 1535 C C . GLU A 1 197 ? -23.406 -13.523 6.625 1 95.56 197 GLU A C 1
ATOM 1537 O O . GLU A 1 197 ? -24.594 -13.852 6.512 1 95.56 197 GLU A O 1
ATOM 1542 N N . ARG A 1 198 ? -22.953 -12.43 6.207 1 91.31 198 ARG A N 1
ATOM 1543 C CA . ARG A 1 198 ? -23.828 -11.398 5.668 1 91.31 198 ARG A CA 1
ATOM 1544 C C . ARG A 1 198 ? -24.297 -11.758 4.266 1 91.31 198 ARG A C 1
ATOM 1546 O O . ARG A 1 198 ? -25.406 -11.375 3.852 1 91.31 198 ARG A O 1
ATOM 1553 N N . LEU A 1 199 ? -23.531 -12.438 3.453 1 89.94 199 LEU A N 1
ATOM 1554 C CA . LEU A 1 199 ? -23.844 -12.812 2.08 1 89.94 199 LEU A CA 1
ATOM 1555 C C . LEU A 1 199 ? -24.906 -13.914 2.051 1 89.94 199 LEU A C 1
ATOM 1557 O O . LEU A 1 199 ? -25.578 -14.109 1.037 1 89.94 199 LEU A O 1
ATOM 1561 N N . ASP A 1 200 ? -25.062 -14.648 3.014 1 85.5 200 ASP A N 1
ATOM 1562 C CA . ASP A 1 200 ? -26.141 -15.578 3.307 1 85.5 200 ASP A CA 1
ATOM 1563 C C . ASP A 1 200 ? -26.188 -16.719 2.287 1 85.5 200 ASP A C 1
ATOM 1565 O O . ASP A 1 200 ? -27.25 -17.078 1.787 1 85.5 200 ASP A O 1
ATOM 1569 N N . HIS A 1 201 ? -25.109 -17.172 1.776 1 92.06 201 HIS A N 1
ATOM 1570 C CA . HIS A 1 201 ? -24.984 -18.422 1.041 1 92.06 201 HIS A CA 1
ATOM 1571 C C . HIS A 1 201 ? -24.5 -19.547 1.952 1 92.06 201 HIS A C 1
ATOM 1573 O O . HIS A 1 201 ? -23.656 -19.328 2.822 1 92.06 201 HIS A O 1
ATOM 1579 N N . LYS A 1 202 ? -24.938 -20.688 1.735 1 94.56 202 LYS A N 1
ATOM 1580 C CA . LYS A 1 202 ? -24.562 -21.828 2.562 1 94.56 202 LYS A CA 1
ATOM 1581 C C . LYS A 1 202 ? -23.328 -22.531 2 1 94.56 202 LYS A C 1
ATOM 1583 O O . LYS A 1 202 ? -22.656 -23.281 2.711 1 94.56 202 LYS A O 1
ATOM 1588 N N . ASP A 1 203 ? -23.094 -22.281 0.726 1 97.38 203 ASP A N 1
ATOM 1589 C CA . ASP A 1 203 ? -21.953 -22.906 0.058 1 97.38 203 ASP A CA 1
ATOM 1590 C C . ASP A 1 203 ? -20.875 -21.875 -0.276 1 97.38 203 ASP A C 1
ATOM 1592 O O . ASP A 1 203 ? -21.188 -20.734 -0.638 1 97.38 203 ASP A O 1
ATOM 1596 N N . VAL A 1 204 ? -19.609 -22.297 -0.114 1 98.06 204 VAL A N 1
ATOM 1597 C CA . VAL A 1 204 ? -18.484 -21.422 -0.358 1 98.06 204 VAL A CA 1
ATOM 1598 C C . VAL A 1 204 ? -17.516 -22.078 -1.334 1 98.06 204 VAL A C 1
ATOM 1600 O O . VAL A 1 204 ? -17.172 -23.25 -1.178 1 98.06 204 VAL A O 1
ATOM 1603 N N . LEU A 1 205 ? -17.172 -21.422 -2.379 1 98.25 205 LEU A N 1
ATOM 1604 C CA . LEU A 1 205 ? -16.047 -21.781 -3.232 1 98.25 205 LEU A CA 1
ATOM 1605 C C . LEU A 1 205 ? -14.781 -21.047 -2.799 1 98.25 205 LEU A C 1
ATOM 1607 O O . LEU A 1 205 ? -14.734 -19.812 -2.811 1 98.25 205 LEU A O 1
ATOM 1611 N N . VAL A 1 206 ? -13.781 -21.812 -2.408 1 98.19 206 VAL A N 1
ATOM 1612 C CA . VAL A 1 206 ? -12.516 -21.219 -1.993 1 98.19 206 VAL A CA 1
ATOM 1613 C C . VAL A 1 206 ? -11.562 -21.156 -3.186 1 98.19 206 VAL A C 1
ATOM 1615 O O . VAL A 1 206 ? -11.297 -22.172 -3.836 1 98.19 206 VAL A O 1
ATOM 1618 N N . VAL A 1 207 ? -11.086 -19.969 -3.492 1 98.12 207 VAL A N 1
ATOM 1619 C CA . VAL A 1 207 ? -10.172 -19.719 -4.602 1 98.12 207 VAL A CA 1
ATOM 1620 C C . VAL A 1 207 ? -8.867 -19.125 -4.078 1 98.12 207 VAL A C 1
ATOM 1622 O O . VAL A 1 207 ? -8.867 -18.094 -3.4 1 98.12 207 VAL A O 1
ATOM 1625 N N . PRO A 1 208 ? -7.715 -19.766 -4.355 1 98 208 PRO A N 1
ATOM 1626 C CA . PRO A 1 208 ? -6.445 -19.188 -3.9 1 98 208 PRO A CA 1
ATOM 1627 C C . PRO A 1 208 ? -6.047 -17.953 -4.695 1 98 208 PRO A C 1
ATOM 1629 O O . PRO A 1 208 ? -6.133 -17.953 -5.926 1 98 208 PRO A O 1
ATOM 1632 N N . LEU A 1 209 ? -5.617 -16.891 -3.969 1 98.12 209 LEU A N 1
ATOM 1633 C CA . LEU A 1 209 ? -4.93 -15.75 -4.57 1 98.12 209 LEU A CA 1
ATOM 1634 C C . LEU A 1 209 ? -3.428 -15.992 -4.641 1 98.12 209 LEU A C 1
ATOM 1636 O O . LEU A 1 209 ? -2.646 -15.266 -4.02 1 98.12 209 LEU A O 1
ATOM 1640 N N . ALA A 1 210 ? -3.078 -17 -5.34 1 97.94 210 ALA A N 1
ATOM 1641 C CA . ALA A 1 210 ? -1.697 -17.406 -5.602 1 97.94 210 ALA A CA 1
ATOM 1642 C C . ALA A 1 210 ? -1.505 -17.797 -7.062 1 97.94 210 ALA A C 1
ATOM 1644 O O . ALA A 1 210 ? -2.369 -18.453 -7.652 1 97.94 210 ALA A O 1
ATOM 1645 N N . LEU A 1 211 ? -0.407 -17.422 -7.586 1 98.44 211 LEU A N 1
ATOM 1646 C CA . LEU A 1 211 ? -0.198 -17.672 -9.008 1 98.44 211 LEU A CA 1
ATOM 1647 C C . LEU A 1 211 ? 0.208 -19.125 -9.258 1 98.44 211 LEU A C 1
ATOM 1649 O O . LEU A 1 211 ? -0.184 -19.719 -10.266 1 98.44 211 LEU A O 1
ATOM 1653 N N . ILE A 1 212 ? 0.982 -19.672 -8.344 1 98.19 212 ILE A N 1
ATOM 1654 C CA . ILE A 1 212 ? 1.385 -21.062 -8.438 1 98.19 212 ILE A CA 1
ATOM 1655 C C . ILE A 1 212 ? 0.56 -21.906 -7.469 1 98.19 212 ILE A C 1
ATOM 1657 O O . ILE A 1 212 ? 0.651 -21.734 -6.25 1 98.19 212 ILE A O 1
ATOM 1661 N N . GLY A 1 213 ? -0.307 -22.812 -8.023 1 97.69 213 GLY A N 1
ATOM 1662 C CA . GLY A 1 213 ? -1.117 -23.703 -7.207 1 97.69 213 GLY A CA 1
ATOM 1663 C C . GLY A 1 213 ? -0.366 -24.938 -6.75 1 97.69 213 GLY A C 1
ATOM 1664 O O . GLY A 1 213 ? -0.664 -26.047 -7.191 1 97.69 213 GLY A O 1
ATOM 1665 N N . SER A 1 214 ? 0.498 -24.766 -5.844 1 96.81 214 SER A N 1
ATOM 1666 C CA . SER A 1 214 ? 1.337 -25.875 -5.387 1 96.81 214 SER A CA 1
ATOM 1667 C C . SER A 1 214 ? 0.531 -26.875 -4.57 1 96.81 214 SER A C 1
ATOM 1669 O O . SER A 1 214 ? -0.519 -26.531 -4.02 1 96.81 214 SER A O 1
ATOM 1671 N N . GLU A 1 215 ? 1.089 -28.078 -4.48 1 95.56 215 GLU A N 1
ATOM 1672 C CA . GLU A 1 215 ? 0.483 -29.094 -3.641 1 95.56 215 GLU A CA 1
ATOM 1673 C C . GLU A 1 215 ? 0.408 -28.656 -2.186 1 95.56 215 GLU A C 1
ATOM 1675 O O . GLU A 1 215 ? -0.565 -28.953 -1.488 1 95.56 215 GLU A O 1
ATOM 1680 N N . HIS A 1 216 ? 1.378 -28.016 -1.804 1 94.75 216 HIS A N 1
ATOM 1681 C CA . HIS A 1 216 ? 1.405 -27.5 -0.441 1 94.75 216 HIS A CA 1
ATOM 1682 C C . HIS A 1 216 ? 0.249 -26.531 -0.195 1 94.75 216 HIS A C 1
ATOM 1684 O O . HIS A 1 216 ? -0.411 -26.609 0.845 1 94.75 216 HIS A O 1
ATOM 1690 N N . LEU A 1 217 ? 0.035 -25.672 -1.063 1 96 217 LEU A N 1
ATOM 1691 C CA . LEU A 1 217 ? -1.063 -24.719 -0.972 1 96 217 LEU A CA 1
ATOM 1692 C C . LEU A 1 217 ? -2.41 -25.438 -0.987 1 96 217 LEU A C 1
ATOM 1694 O O . LEU A 1 217 ? -3.299 -25.109 -0.197 1 96 217 LEU A O 1
ATOM 1698 N N . MET A 1 218 ? -2.561 -26.438 -1.837 1 96.69 218 MET A N 1
ATOM 1699 C CA . MET A 1 218 ? -3.816 -27.188 -1.925 1 96.69 218 MET A CA 1
ATOM 1700 C C . MET A 1 218 ? -4.09 -27.953 -0.634 1 96.69 218 MET A C 1
ATOM 1702 O O . MET A 1 218 ? -5.238 -28.062 -0.204 1 96.69 218 MET A O 1
ATOM 1706 N N . ASP A 1 219 ? -3.02 -28.406 -0.099 1 96.38 219 ASP A N 1
ATOM 1707 C CA . ASP A 1 219 ? -3.152 -29.078 1.189 1 96.38 219 ASP A CA 1
ATOM 1708 C C . ASP A 1 219 ? -3.619 -28.109 2.271 1 96.38 219 ASP A C 1
ATOM 1710 O O . ASP A 1 219 ? -4.469 -28.453 3.096 1 96.38 219 ASP A O 1
ATOM 1714 N N . PHE A 1 220 ? -3.111 -26.984 2.299 1 96.31 220 PHE A N 1
ATOM 1715 C CA . PHE A 1 220 ? -3.496 -25.938 3.242 1 96.31 220 PHE A CA 1
ATOM 1716 C C . PHE A 1 220 ? -4.961 -25.562 3.062 1 96.31 220 PHE A C 1
ATOM 1718 O O . PHE A 1 220 ? -5.672 -25.312 4.043 1 96.31 220 PHE A O 1
ATOM 1725 N N . LEU A 1 221 ? -5.43 -25.547 1.857 1 97.69 221 LEU A N 1
ATOM 1726 C CA . LEU A 1 221 ? -6.781 -25.094 1.557 1 97.69 221 LEU A CA 1
ATOM 1727 C C . LEU A 1 221 ? -7.797 -26.203 1.822 1 97.69 221 LEU A C 1
ATOM 1729 O O . LEU A 1 221 ? -8.852 -25.953 2.418 1 97.69 221 LEU A O 1
ATOM 1733 N N . GLY A 1 222 ? -7.496 -27.391 1.371 1 96.88 222 GLY A N 1
ATOM 1734 C CA . GLY A 1 222 ? -8.539 -28.406 1.375 1 96.88 222 GLY A CA 1
ATOM 1735 C C . GLY A 1 222 ? -8.039 -29.766 1.821 1 96.88 222 GLY A C 1
ATOM 1736 O O . GLY A 1 222 ? -8.75 -30.766 1.693 1 96.88 222 GLY A O 1
ATOM 1737 N N . GLY A 1 223 ? -6.863 -29.859 2.232 1 94.88 223 GLY A N 1
ATOM 1738 C CA . GLY A 1 223 ? -6.34 -31.141 2.682 1 94.88 223 GLY A CA 1
ATOM 1739 C C . GLY A 1 223 ? -6.992 -31.641 3.959 1 94.88 223 GLY A C 1
ATOM 1740 O O . GLY A 1 223 ? -7.945 -31.031 4.453 1 94.88 223 GLY A O 1
ATOM 1741 N N . ASP A 1 224 ? -6.441 -32.719 4.516 1 93.38 224 ASP A N 1
ATOM 1742 C CA . ASP A 1 224 ? -7.047 -33.406 5.668 1 93.38 224 ASP A CA 1
ATOM 1743 C C . ASP A 1 224 ? -6.547 -32.781 6.977 1 93.38 224 ASP A C 1
ATOM 1745 O O . ASP A 1 224 ? -6.953 -33.219 8.062 1 93.38 224 ASP A O 1
ATOM 1749 N N . ARG A 1 225 ? -5.871 -31.734 6.91 1 93.38 225 ARG A N 1
ATOM 1750 C CA . ARG A 1 225 ? -5.367 -31.094 8.125 1 93.38 225 ARG A CA 1
ATOM 1751 C C . ARG A 1 225 ? -6.496 -30.422 8.898 1 93.38 225 ARG A C 1
ATOM 1753 O O . ARG A 1 225 ? -7.457 -29.938 8.305 1 93.38 225 ARG A O 1
ATOM 1760 N N . SER A 1 226 ? -6.332 -30.25 10.227 1 94.81 226 SER A N 1
ATOM 1761 C CA . SER A 1 226 ? -7.348 -29.672 11.094 1 94.81 226 SER A CA 1
ATOM 1762 C C . SER A 1 226 ? -7.43 -28.156 10.906 1 94.81 226 SER A C 1
ATOM 1764 O O . SER A 1 226 ? -8.453 -27.547 11.227 1 94.81 226 SER A O 1
ATOM 1766 N N . ASP A 1 227 ? -6.348 -27.562 10.367 1 94.88 227 ASP A N 1
ATOM 1767 C CA . ASP A 1 227 ? -6.332 -26.109 10.211 1 94.88 227 ASP A CA 1
ATOM 1768 C C . ASP A 1 227 ? -6.488 -25.719 8.742 1 94.88 227 ASP A C 1
ATOM 1770 O O . ASP A 1 227 ? -6.152 -24.594 8.367 1 94.88 227 ASP A O 1
ATOM 1774 N N . SER A 1 228 ? -6.957 -26.734 7.957 1 97.44 228 SER A N 1
ATOM 1775 C CA . SER A 1 228 ? -7.223 -26.359 6.57 1 97.44 228 SER A CA 1
ATOM 1776 C C . SER A 1 228 ? -8.391 -25.391 6.477 1 97.44 228 SER A C 1
ATOM 1778 O O . SER A 1 228 ? -9.281 -25.391 7.332 1 97.44 228 SER A O 1
ATOM 1780 N N . VAL A 1 229 ? -8.438 -24.609 5.477 1 97.88 229 VAL A N 1
ATOM 1781 C CA . VAL A 1 229 ? -9.516 -23.641 5.273 1 97.88 229 VAL A CA 1
ATOM 1782 C C . VAL A 1 229 ? -10.844 -24.375 5.137 1 97.88 229 VAL A C 1
ATOM 1784 O O . VAL A 1 229 ? -11.859 -23.938 5.688 1 97.88 229 VAL A O 1
ATOM 1787 N N . ALA A 1 230 ? -10.82 -25.5 4.41 1 98.12 230 ALA A N 1
ATOM 1788 C CA . ALA A 1 230 ? -12.023 -26.312 4.227 1 98.12 230 ALA A CA 1
ATOM 1789 C C . ALA A 1 230 ? -12.57 -26.781 5.57 1 98.12 230 ALA A C 1
ATOM 1791 O O . ALA A 1 230 ? -13.773 -26.688 5.828 1 98.12 230 ALA A O 1
ATOM 1792 N N . THR A 1 231 ? -11.688 -27.266 6.391 1 98 231 THR A N 1
ATOM 1793 C CA . THR A 1 231 ? -12.117 -27.75 7.699 1 98 231 THR A CA 1
ATOM 1794 C C . THR A 1 231 ? -12.688 -26.609 8.539 1 98 231 THR A C 1
ATOM 1796 O O . THR A 1 231 ? -13.75 -26.766 9.148 1 98 231 THR A O 1
ATOM 1799 N N . LEU A 1 232 ? -12.039 -25.5 8.547 1 97.69 232 LEU A N 1
ATOM 1800 C CA . LEU A 1 232 ? -12.492 -24.344 9.32 1 97.69 232 LEU A CA 1
ATOM 1801 C C . LEU A 1 232 ? -13.875 -23.891 8.875 1 97.69 232 LEU A C 1
ATOM 1803 O O . LEU A 1 232 ? -14.734 -23.594 9.703 1 97.69 232 LEU A O 1
ATOM 1807 N N . LEU A 1 233 ? -14.07 -23.875 7.59 1 98.25 233 LEU A N 1
ATOM 1808 C CA . LEU A 1 233 ? -15.352 -23.438 7.043 1 98.25 233 LEU A CA 1
ATOM 1809 C C . LEU A 1 233 ? -16.438 -24.469 7.336 1 98.25 233 LEU A C 1
ATOM 1811 O O . LEU A 1 233 ? -17.578 -24.094 7.668 1 98.25 233 LEU A O 1
ATOM 1815 N N . THR A 1 234 ? -16.109 -25.734 7.172 1 98.12 234 THR A N 1
ATOM 1816 C CA . THR A 1 234 ? -17.078 -26.781 7.445 1 98.12 234 THR A CA 1
ATOM 1817 C C . THR A 1 234 ? -17.516 -26.766 8.906 1 98.12 234 THR A C 1
ATOM 1819 O O . THR A 1 234 ? -18.688 -26.969 9.219 1 98.12 234 THR A O 1
ATOM 1822 N N . ASP A 1 235 ? -16.578 -26.469 9.758 1 97.38 235 ASP A N 1
ATOM 1823 C CA . ASP A 1 235 ? -16.875 -26.344 11.188 1 97.38 235 ASP A CA 1
ATOM 1824 C C . ASP A 1 235 ? -17.844 -25.203 11.453 1 97.38 235 ASP A C 1
ATOM 1826 O O . ASP A 1 235 ? -18.578 -25.219 12.438 1 97.38 235 ASP A O 1
ATOM 1830 N N . GLU A 1 236 ? -17.844 -24.219 10.609 1 97.12 236 GLU A N 1
ATOM 1831 C CA . GLU A 1 236 ? -18.734 -23.078 10.734 1 97.12 236 GLU A CA 1
ATOM 1832 C C . GLU A 1 236 ? -20.078 -23.375 10.062 1 97.12 236 GLU A C 1
ATOM 1834 O O . GLU A 1 236 ? -20.969 -22.516 10.047 1 97.12 236 GLU A O 1
ATOM 1839 N N . GLY A 1 237 ? -20.188 -24.516 9.391 1 97.5 237 GLY A N 1
ATOM 1840 C CA . GLY A 1 237 ? -21.469 -24.953 8.852 1 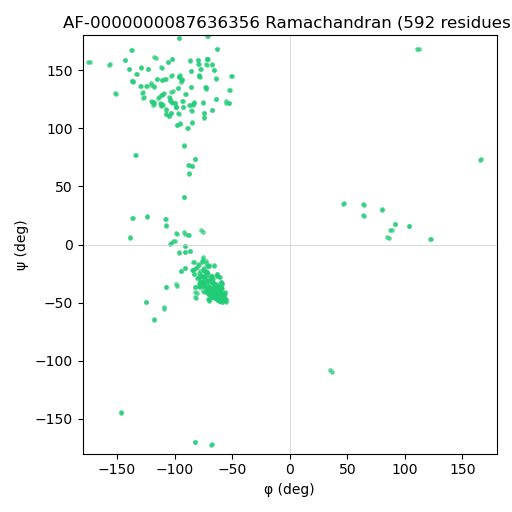97.5 237 GLY A CA 1
ATOM 1841 C C . GLY A 1 237 ? -21.578 -24.734 7.359 1 97.5 237 GLY A C 1
ATOM 1842 O O . GLY A 1 237 ? -22.672 -24.859 6.793 1 97.5 237 GLY A O 1
ATOM 1843 N N . TYR A 1 238 ? -20.516 -24.5 6.668 1 98.06 238 TYR A N 1
ATOM 1844 C CA . TYR A 1 238 ? -20.562 -24.234 5.234 1 98.06 238 TYR A CA 1
ATOM 1845 C C . TYR A 1 238 ? -20.297 -25.516 4.438 1 98.06 238 TYR A C 1
ATOM 1847 O O . TYR A 1 238 ? -19.516 -26.375 4.859 1 98.06 238 TYR A O 1
ATOM 1855 N N . GLY A 1 239 ? -20.984 -25.641 3.303 1 97.88 239 GLY A N 1
ATOM 1856 C CA . GLY A 1 239 ? -20.469 -26.484 2.242 1 97.88 239 GLY A CA 1
ATOM 1857 C C . GLY A 1 239 ? -19.281 -25.875 1.517 1 97.88 239 GLY A C 1
ATOM 1858 O O . GLY A 1 239 ? -19.281 -24.688 1.199 1 97.88 239 GLY A O 1
ATOM 1859 N N . VAL A 1 240 ? -18.266 -26.734 1.289 1 97.75 240 V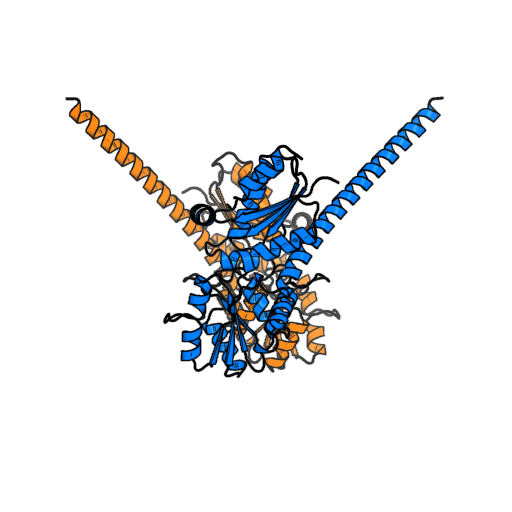AL A N 1
ATOM 1860 C CA . VAL A 1 240 ? -17.031 -26.125 0.812 1 97.75 240 VAL A CA 1
ATOM 1861 C C . VAL A 1 240 ? -16.547 -26.828 -0.455 1 97.75 240 VAL A C 1
ATOM 1863 O O . VAL A 1 240 ? -16.547 -28.062 -0.517 1 97.75 240 VAL A O 1
ATOM 1866 N N . THR A 1 241 ? -16.25 -26.078 -1.436 1 97.12 241 THR A N 1
ATOM 1867 C CA . THR A 1 241 ? -15.523 -26.531 -2.621 1 97.12 241 THR A CA 1
ATOM 1868 C C . THR A 1 241 ? -14.234 -25.734 -2.797 1 97.12 241 THR A C 1
ATOM 1870 O O . THR A 1 241 ? -14.203 -24.531 -2.586 1 97.12 241 THR A O 1
ATOM 1873 N N . ILE A 1 242 ? -13.18 -26.438 -3.158 1 97.19 242 ILE A N 1
ATOM 1874 C CA . ILE A 1 242 ? -11.883 -25.781 -3.371 1 97.19 242 ILE A CA 1
ATOM 1875 C C . ILE A 1 242 ? -11.602 -25.672 -4.867 1 97.19 242 ILE A C 1
ATOM 1877 O O . ILE A 1 242 ? -11.75 -26.656 -5.605 1 97.19 242 ILE A O 1
ATOM 1881 N N . TRP A 1 243 ? -11.32 -24.516 -5.312 1 97.31 243 TRP A N 1
ATOM 1882 C CA . TRP A 1 243 ? -10.758 -24.375 -6.652 1 97.31 243 TRP A CA 1
ATOM 1883 C C . TRP A 1 243 ? -9.297 -24.812 -6.684 1 97.31 243 TRP A C 1
ATOM 1885 O O . TRP A 1 243 ? -8.414 -24.094 -6.227 1 97.31 243 TRP A O 1
ATOM 1895 N N . ASN A 1 244 ? -9.016 -25.922 -7.297 1 95.62 244 ASN A N 1
ATOM 1896 C CA . ASN A 1 244 ? -7.719 -26.578 -7.168 1 95.62 244 ASN A CA 1
ATOM 1897 C C . ASN A 1 244 ? -6.75 -26.125 -8.258 1 95.62 244 ASN A C 1
ATOM 1899 O O . ASN A 1 244 ? -6.09 -26.938 -8.891 1 95.62 244 ASN A O 1
ATOM 1903 N N . GLU A 1 245 ? -6.746 -24.844 -8.562 1 96.25 245 GLU A N 1
ATOM 1904 C CA . GLU A 1 245 ? -5.848 -24.203 -9.523 1 96.25 245 GLU A CA 1
ATOM 1905 C C . GLU A 1 245 ? -5.301 -22.891 -8.977 1 96.25 245 GLU A C 1
ATOM 1907 O O . GLU A 1 245 ? -6.023 -22.125 -8.32 1 96.25 245 GLU A O 1
ATOM 1912 N N . GLY A 1 246 ? -3.998 -22.656 -9.25 1 97.69 246 GLY A N 1
ATOM 1913 C CA . GLY A 1 246 ? -3.492 -21.312 -9.039 1 97.69 246 GLY A CA 1
ATOM 1914 C C . GLY A 1 246 ? -4.012 -20.312 -10.055 1 97.69 246 GLY A C 1
ATOM 1915 O O . GLY A 1 246 ? -4.41 -20.688 -11.156 1 97.69 246 GLY A O 1
ATOM 1916 N N . LEU A 1 247 ? -3.939 -19.062 -9.703 1 98.44 247 LEU A N 1
ATOM 1917 C CA . LEU A 1 247 ? -4.426 -18 -10.586 1 98.44 247 LEU A CA 1
ATOM 1918 C C . LEU A 1 247 ? -3.619 -17.969 -11.883 1 98.44 247 LEU A C 1
ATOM 1920 O O . LEU A 1 247 ? -4.102 -17.484 -12.906 1 98.44 247 LEU A O 1
ATOM 1924 N N . GLY A 1 248 ? -2.387 -18.453 -11.789 1 98.62 248 GLY A N 1
ATOM 1925 C CA . GLY A 1 248 ? -1.558 -18.469 -12.984 1 98.62 248 GLY A CA 1
ATOM 1926 C C . GLY A 1 248 ? -2.078 -19.406 -14.062 1 98.62 248 GLY A C 1
ATOM 1927 O O . GLY A 1 248 ? -1.662 -19.328 -15.219 1 98.62 248 GLY A O 1
ATOM 1928 N N . GLU A 1 249 ? -2.928 -20.312 -13.727 1 98.31 249 GLU A N 1
ATOM 1929 C CA . GLU A 1 249 ? -3.539 -21.25 -14.664 1 98.31 249 GLU A CA 1
ATOM 1930 C C . GLU A 1 249 ? -4.758 -20.625 -15.344 1 98.31 249 GLU A C 1
ATOM 1932 O O . GLU A 1 249 ? -5.266 -21.172 -16.328 1 98.31 249 GLU A O 1
ATOM 1937 N N . ASN A 1 250 ? -5.277 -19.516 -14.812 1 98.25 250 ASN A N 1
ATOM 1938 C CA . ASN A 1 250 ? -6.43 -18.781 -15.328 1 98.25 250 ASN A CA 1
ATOM 1939 C C . ASN A 1 250 ? -6.066 -17.984 -16.578 1 98.25 250 ASN A C 1
ATOM 1941 O O . ASN A 1 250 ? -5.293 -17.031 -16.516 1 98.25 250 ASN A O 1
ATOM 1945 N N . PRO A 1 251 ? -6.641 -18.391 -17.734 1 98.31 251 PRO A N 1
ATOM 1946 C CA . PRO A 1 251 ? -6.23 -17.719 -18.969 1 98.31 251 PRO A CA 1
ATOM 1947 C C . PRO A 1 251 ? -6.52 -16.219 -18.969 1 98.31 251 PRO A C 1
ATOM 1949 O O . PRO A 1 251 ? -5.801 -15.453 -19.594 1 98.31 251 PRO A O 1
ATOM 1952 N N . PHE A 1 252 ? -7.531 -15.82 -18.234 1 98.56 252 PHE A N 1
ATOM 1953 C CA . PHE A 1 252 ? -7.875 -14.406 -18.172 1 98.56 252 PHE A CA 1
ATOM 1954 C C . PHE A 1 252 ? -6.871 -13.633 -17.328 1 98.56 252 PHE A C 1
ATOM 1956 O O . PHE A 1 252 ? -6.566 -12.477 -17.609 1 98.56 252 PHE A O 1
ATOM 1963 N N . ILE A 1 253 ? -6.336 -14.234 -16.266 1 98.81 253 ILE A N 1
ATOM 1964 C CA . ILE A 1 253 ? -5.258 -13.656 -15.477 1 98.81 253 ILE A CA 1
ATOM 1965 C C . ILE A 1 253 ? -3.984 -13.57 -16.312 1 98.81 253 ILE A C 1
ATOM 1967 O O . ILE A 1 253 ? -3.277 -12.562 -16.281 1 98.81 253 ILE A O 1
ATOM 1971 N N . GLN A 1 254 ? -3.715 -14.617 -17.062 1 98.81 254 GLN A N 1
ATOM 1972 C CA . GLN A 1 254 ? -2.566 -14.625 -17.969 1 98.81 254 GLN A CA 1
ATOM 1973 C C . GLN A 1 254 ? -2.629 -13.461 -18.938 1 98.81 254 GLN A C 1
ATOM 1975 O O . GLN A 1 254 ? -1.623 -12.789 -19.188 1 98.81 254 GLN A O 1
ATOM 1980 N N . ASP A 1 255 ? -3.777 -13.211 -19.422 1 98.69 255 ASP A N 1
ATOM 1981 C CA . ASP A 1 255 ? -3.967 -12.117 -20.375 1 98.69 255 ASP A CA 1
ATOM 1982 C C . ASP A 1 255 ? -3.662 -10.766 -19.719 1 98.69 255 ASP A C 1
ATOM 1984 O O . ASP A 1 255 ? -3.15 -9.859 -20.375 1 98.69 255 ASP A O 1
ATOM 1988 N N . LEU A 1 256 ? -4.008 -10.617 -18.5 1 98.69 256 LEU A N 1
ATOM 1989 C CA . LEU A 1 256 ? -3.725 -9.367 -17.797 1 98.69 256 LEU A CA 1
ATOM 1990 C C . LEU A 1 256 ? -2.221 -9.148 -17.656 1 98.69 256 LEU A C 1
ATOM 1992 O O . LEU A 1 256 ? -1.74 -8.023 -17.828 1 98.69 256 LEU A O 1
ATOM 1996 N N . PHE A 1 257 ? -1.496 -10.188 -17.375 1 98.75 257 PHE A N 1
ATOM 1997 C CA . PHE A 1 257 ? -0.045 -10.07 -17.297 1 98.75 257 PHE A CA 1
ATOM 1998 C C . PHE A 1 257 ? 0.544 -9.711 -18.656 1 98.75 257 PHE A C 1
ATOM 2000 O O . PHE A 1 257 ? 1.473 -8.898 -18.734 1 98.75 257 PHE A O 1
ATOM 2007 N N . LEU A 1 258 ? 0.021 -10.336 -19.703 1 98.56 258 LEU A N 1
ATOM 2008 C CA . LEU A 1 258 ? 0.491 -10.008 -21.047 1 98.56 258 LEU A CA 1
ATOM 2009 C C . LEU A 1 258 ? 0.215 -8.547 -21.375 1 98.56 258 LEU A C 1
ATOM 2011 O O . LEU A 1 258 ? 1.043 -7.883 -22 1 98.56 258 LEU A O 1
ATOM 2015 N N . LYS A 1 259 ? -0.929 -8.141 -20.984 1 97.56 259 LYS A N 1
ATOM 2016 C CA . LYS A 1 259 ? -1.279 -6.738 -21.188 1 97.56 259 LYS A CA 1
ATOM 2017 C C . LYS A 1 259 ? -0.311 -5.812 -20.453 1 97.56 259 LYS A C 1
ATOM 2019 O O . LYS A 1 259 ? 0.111 -4.789 -21 1 97.56 259 LYS A O 1
ATOM 2024 N N . HIS A 1 260 ? 0.034 -6.137 -19.203 1 97.38 260 HIS A N 1
ATOM 2025 C CA . HIS A 1 260 ? 1.006 -5.355 -18.453 1 97.38 260 HIS A CA 1
ATOM 2026 C C . HIS A 1 260 ? 2.352 -5.309 -19.156 1 97.38 260 HIS A C 1
ATOM 2028 O O . HIS A 1 260 ? 2.979 -4.25 -19.234 1 97.38 260 HIS A O 1
ATOM 2034 N N . LEU A 1 261 ? 2.762 -6.43 -19.641 1 97.88 261 LEU A N 1
ATOM 2035 C CA . LEU A 1 261 ? 4.027 -6.508 -20.375 1 97.88 261 LEU A CA 1
ATOM 2036 C C . LEU A 1 261 ? 3.99 -5.637 -21.625 1 97.88 261 LEU A C 1
ATOM 2038 O O . LEU A 1 261 ? 4.918 -4.859 -21.875 1 97.88 261 LEU A O 1
ATOM 2042 N N . ALA A 1 262 ? 2.932 -5.719 -22.359 1 97.06 262 ALA A N 1
ATOM 2043 C CA . ALA A 1 262 ? 2.773 -4.938 -23.578 1 97.06 262 ALA A CA 1
ATOM 2044 C C . ALA A 1 262 ? 2.811 -3.441 -23.281 1 97.06 262 ALA A C 1
ATOM 2046 O O . ALA A 1 262 ? 3.438 -2.674 -24.016 1 97.06 262 ALA A O 1
ATOM 2047 N N . GLN A 1 263 ? 2.133 -3.082 -22.25 1 94.69 263 GLN A N 1
ATOM 2048 C CA . GLN A 1 263 ? 2.107 -1.677 -21.844 1 94.69 263 GLN A CA 1
ATOM 2049 C C . GLN A 1 263 ? 3.504 -1.183 -21.484 1 94.69 263 GLN A C 1
ATOM 2051 O O . GLN A 1 263 ? 3.891 -0.072 -21.859 1 94.69 263 GLN A O 1
ATOM 2056 N N . SER A 1 264 ? 4.156 -1.999 -20.719 1 93.88 264 SER A N 1
ATOM 2057 C CA . SER A 1 264 ? 5.516 -1.648 -20.312 1 93.88 264 SER A CA 1
ATOM 2058 C C . SER A 1 264 ? 6.414 -1.46 -21.531 1 93.88 264 SER A C 1
ATOM 2060 O O . SER A 1 264 ? 7.176 -0.493 -21.609 1 93.88 264 SER A O 1
ATOM 2062 N N . ILE A 1 265 ? 6.348 -2.322 -22.484 1 94.5 265 ILE A N 1
ATOM 2063 C CA . ILE A 1 265 ? 7.164 -2.283 -23.688 1 94.5 265 ILE A CA 1
ATOM 2064 C C . ILE A 1 265 ? 6.797 -1.057 -24.516 1 94.5 265 ILE A C 1
ATOM 2066 O O . ILE A 1 265 ? 7.676 -0.313 -24.969 1 94.5 265 ILE A O 1
ATOM 2070 N N . ARG A 1 266 ? 5.539 -0.781 -24.625 1 93.06 266 ARG A N 1
ATOM 2071 C 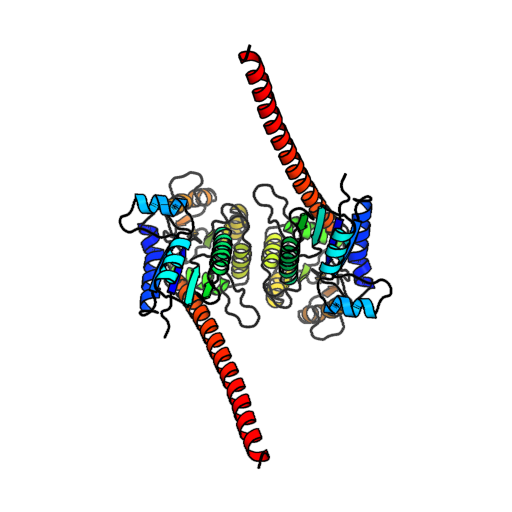CA . ARG A 1 266 ? 5.07 0.346 -25.422 1 93.06 266 ARG A CA 1
ATOM 2072 C C . ARG A 1 266 ? 5.527 1.671 -24.828 1 93.06 266 ARG A C 1
ATOM 2074 O O . ARG A 1 266 ? 5.918 2.588 -25.547 1 93.06 266 ARG A O 1
ATOM 2081 N N . MET A 1 267 ? 5.395 1.724 -23.562 1 90.06 267 MET A N 1
ATOM 2082 C CA . MET A 1 267 ? 5.777 2.955 -22.875 1 90.06 267 MET A CA 1
ATOM 2083 C C . MET A 1 267 ? 7.25 3.273 -23.109 1 90.06 267 MET A C 1
ATOM 2085 O O . MET A 1 267 ? 7.609 4.426 -23.359 1 90.06 267 MET A O 1
ATOM 2089 N N . ILE A 1 268 ? 8.047 2.334 -23.062 1 88.06 268 ILE A N 1
ATOM 2090 C CA . ILE A 1 268 ? 9.484 2.514 -23.219 1 88.06 268 ILE A CA 1
ATOM 2091 C C . ILE A 1 268 ? 9.805 2.85 -24.672 1 88.06 268 ILE A C 1
ATOM 2093 O O . ILE A 1 268 ? 10.641 3.717 -24.953 1 88.06 268 ILE A O 1
ATOM 2097 N N . GLU A 1 269 ? 9.141 2.199 -25.562 1 88.19 269 GLU A N 1
ATOM 2098 C CA . GLU A 1 269 ? 9.359 2.455 -26.984 1 88.19 269 GLU A CA 1
ATOM 2099 C C . GLU A 1 269 ? 8.945 3.873 -27.359 1 88.19 269 GLU A C 1
ATOM 2101 O O . GLU A 1 269 ? 9.617 4.531 -28.156 1 88.19 269 GLU A O 1
ATOM 2106 N N . ARG A 1 270 ? 7.895 4.293 -26.797 1 88.06 270 ARG A N 1
ATOM 2107 C CA . ARG A 1 270 ? 7.434 5.652 -27.047 1 88.06 270 ARG A CA 1
ATOM 2108 C C . ARG A 1 270 ? 8.438 6.676 -26.531 1 88.06 270 ARG A C 1
ATOM 2110 O O . ARG A 1 270 ? 8.719 7.676 -27.188 1 88.06 270 ARG A O 1
ATOM 2117 N N . LYS A 1 271 ? 8.938 6.387 -25.359 1 84.62 271 LYS A N 1
ATOM 2118 C CA . LYS A 1 271 ? 9.914 7.289 -24.766 1 84.62 271 LYS A CA 1
ATOM 2119 C C . LYS A 1 271 ? 11.18 7.359 -25.609 1 84.62 271 LYS A C 1
ATOM 2121 O O . LYS A 1 271 ? 11.766 8.43 -25.781 1 84.62 271 LYS A O 1
ATOM 2126 N N . GLN A 1 272 ? 11.594 6.297 -26.203 1 81.94 272 GLN A N 1
ATOM 2127 C CA . GLN A 1 272 ? 12.789 6.219 -27.031 1 81.94 272 GLN A CA 1
ATOM 2128 C C . GLN A 1 272 ? 12.586 6.949 -28.359 1 81.94 272 GLN A C 1
ATOM 2130 O O . GLN A 1 272 ? 13.484 7.637 -28.844 1 81.94 272 GLN A O 1
ATOM 2135 N N . GLN A 1 273 ? 11.445 6.809 -28.875 1 84.25 273 GLN A N 1
ATOM 2136 C CA . GLN A 1 273 ? 11.133 7.5 -30.125 1 84.25 273 GLN A CA 1
ATOM 2137 C C . GLN A 1 273 ? 11.094 9.016 -29.906 1 84.25 273 GLN A C 1
ATOM 2139 O O . GLN A 1 273 ? 11.594 9.773 -30.75 1 84.25 273 GLN A O 1
ATOM 2144 N N . ALA A 1 274 ? 10.516 9.359 -28.75 1 82.62 274 ALA A N 1
ATOM 2145 C CA . ALA A 1 274 ? 10.438 10.781 -28.438 1 82.62 274 ALA A CA 1
ATOM 2146 C C . ALA A 1 274 ? 11.828 11.375 -28.25 1 82.62 274 ALA A C 1
ATOM 2148 O O . ALA A 1 274 ? 12.102 12.5 -28.688 1 82.62 274 ALA A O 1
ATOM 2149 N N . TYR A 1 275 ? 12.656 10.695 -27.719 1 79.62 275 TYR A N 1
ATOM 2150 C CA . TYR A 1 275 ? 14.023 11.133 -27.484 1 79.62 275 TYR A CA 1
ATOM 2151 C C . TYR A 1 275 ? 14.797 11.242 -28.797 1 79.62 275 TYR A C 1
ATOM 2153 O O . TYR A 1 275 ? 15.547 12.195 -29.016 1 79.62 275 TYR A O 1
ATOM 2161 N N . GLN A 1 276 ? 14.602 10.398 -29.688 1 78.75 276 GLN A N 1
ATOM 2162 C CA . GLN A 1 276 ? 15.273 10.406 -30.984 1 78.75 276 GLN A CA 1
ATOM 2163 C C . GLN A 1 276 ? 14.789 11.57 -31.844 1 78.75 276 GLN A C 1
ATOM 2165 O O . GLN A 1 276 ? 15.578 12.203 -32.562 1 78.75 276 GLN A O 1
ATOM 2170 N N . GLN A 1 277 ? 13.609 11.766 -31.719 1 79.38 277 GLN A N 1
ATOM 2171 C CA . GLN A 1 277 ? 13.031 12.867 -32.469 1 79.38 277 GLN A CA 1
ATOM 2172 C C . GLN A 1 277 ? 13.539 14.211 -31.969 1 79.38 277 GLN A C 1
ATOM 2174 O O . GLN A 1 277 ? 13.812 15.125 -32.75 1 79.38 277 GLN A O 1
ATOM 2179 N N . ASN A 1 278 ? 13.633 14.258 -30.672 1 72.62 278 ASN A N 1
ATOM 2180 C CA . ASN A 1 278 ? 14.125 15.5 -30.078 1 72.62 278 ASN A CA 1
ATOM 2181 C C . ASN A 1 278 ? 15.609 15.711 -30.375 1 72.62 278 ASN A C 1
ATOM 2183 O O . ASN A 1 278 ? 16.047 16.844 -30.562 1 72.62 278 ASN A O 1
ATOM 2187 N N . GLN A 1 279 ? 16.344 14.703 -30.406 1 73 279 GLN A N 1
ATOM 2188 C CA . GLN A 1 279 ? 17.766 14.797 -30.75 1 73 279 GLN A CA 1
ATOM 2189 C C . GLN A 1 279 ? 17.938 15.109 -32.25 1 73 279 GLN A C 1
ATOM 2191 O O . GLN A 1 279 ? 18.875 15.828 -32.625 1 73 279 GLN A O 1
ATOM 2196 N N . GLY A 1 280 ? 17.125 14.547 -33 1 61.78 280 GLY A N 1
ATOM 2197 C CA . GLY A 1 280 ? 17.156 14.883 -34.406 1 61.78 280 GLY A CA 1
ATOM 2198 C C . GLY A 1 280 ? 16.75 16.312 -34.688 1 61.78 280 GLY A C 1
ATOM 2199 O O . GLY A 1 280 ? 17.328 16.969 -35.562 1 61.78 280 GLY A O 1
ATOM 2200 N N . ALA A 1 281 ? 15.797 16.828 -33.844 1 65.25 281 ALA A N 1
ATOM 2201 C CA . ALA A 1 281 ? 15.344 18.219 -34.031 1 65.25 281 ALA A CA 1
ATOM 2202 C C . ALA A 1 281 ? 16.406 19.203 -33.562 1 65.25 281 ALA A C 1
ATOM 2204 O O . ALA A 1 281 ? 16.609 20.25 -34.188 1 65.25 281 ALA A O 1
ATOM 2205 N N . THR A 1 282 ? 17.141 18.875 -32.656 1 61.84 282 THR A N 1
ATOM 2206 C CA . THR A 1 282 ? 18.219 19.734 -32.188 1 61.84 282 THR A CA 1
ATOM 2207 C C . THR A 1 282 ? 19.375 19.75 -33.156 1 61.84 282 THR A C 1
ATOM 2209 O O . THR A 1 282 ? 20.016 20.797 -33.375 1 61.84 282 THR A O 1
ATOM 2212 N N . ARG A 1 283 ? 19.594 18.719 -33.938 1 60.12 283 ARG A N 1
ATOM 2213 C CA . ARG A 1 283 ? 20.672 18.656 -34.938 1 60.12 283 ARG A CA 1
ATOM 2214 C C . ARG A 1 283 ? 20.297 19.438 -36.188 1 60.12 283 ARG A C 1
ATOM 2216 O O . ARG A 1 283 ? 21.172 20.047 -36.812 1 60.12 283 ARG A O 1
ATOM 2223 N N . GLU A 1 284 ? 19.125 19.359 -36.469 1 56.12 284 GLU A N 1
ATOM 2224 C CA . GLU A 1 284 ? 18.688 20.109 -37.656 1 56.12 284 GLU A CA 1
ATOM 2225 C C . GLU A 1 284 ? 18.719 21.609 -37.375 1 56.12 284 GLU A C 1
ATOM 2227 O O . GLU A 1 284 ? 19.094 22.391 -38.25 1 56.12 284 GLU A O 1
ATOM 2232 N N . VAL A 1 285 ? 18.484 21.969 -36.219 1 59.91 285 VAL A N 1
ATOM 2233 C CA . VAL A 1 285 ? 18.547 23.375 -35.844 1 59.91 285 VAL A CA 1
ATOM 2234 C C . VAL A 1 285 ? 20 23.828 -35.812 1 59.91 285 VAL A C 1
ATOM 2236 O O . VAL A 1 285 ? 20.328 24.906 -36.312 1 59.91 285 VAL A O 1
ATOM 2239 N N . VAL A 1 286 ? 20.828 23.016 -35.438 1 62.72 286 VAL A N 1
ATOM 2240 C CA . VAL A 1 286 ? 22.266 23.312 -35.406 1 62.72 286 VAL A CA 1
ATOM 2241 C C . VAL A 1 286 ? 22.828 23.359 -36.812 1 62.72 286 VAL A C 1
ATOM 2243 O O . VAL A 1 286 ? 23.656 24.219 -37.156 1 62.72 286 VAL A O 1
ATOM 2246 N N . ARG A 1 287 ? 22.391 22.547 -37.656 1 56.81 287 ARG A N 1
ATOM 2247 C CA . ARG A 1 287 ? 22.859 22.531 -39.031 1 56.81 287 ARG A CA 1
ATOM 2248 C C . ARG A 1 287 ? 22.297 23.719 -39.812 1 56.81 287 ARG A C 1
ATOM 2250 O O . ARG A 1 287 ? 22.984 24.281 -40.656 1 56.81 287 ARG A O 1
ATOM 2257 N N . GLY A 1 288 ? 21.094 23.922 -39.406 1 52.06 288 GLY A N 1
ATOM 2258 C CA . GLY A 1 288 ? 20.516 25.078 -40.094 1 52.06 288 GLY A CA 1
ATOM 2259 C C . GLY A 1 288 ? 21.172 26.391 -39.688 1 52.06 288 GLY A C 1
ATOM 2260 O O . GLY A 1 288 ? 21.312 27.281 -40.531 1 52.06 288 GLY A O 1
ATOM 2261 N N . GLU A 1 289 ? 21.641 26.328 -38.562 1 56.22 289 GLU A N 1
ATOM 2262 C CA . GLU A 1 289 ? 22.375 27.516 -38.125 1 56.22 289 GLU A CA 1
ATOM 2263 C C . GLU A 1 289 ? 23.781 27.547 -38.719 1 56.22 289 GLU A C 1
ATOM 2265 O O . GLU A 1 289 ? 24.312 28.625 -39 1 56.22 289 GLU A O 1
ATOM 2270 N N . SER A 1 290 ? 24.375 26.391 -38.906 1 55.31 290 SER A N 1
ATOM 2271 C CA . SER A 1 290 ? 25.703 26.328 -39.5 1 55.31 290 SER A CA 1
ATOM 2272 C C . SER A 1 290 ? 25.672 26.75 -40.969 1 55.31 290 SER A C 1
ATOM 2274 O O . SER A 1 290 ? 26.656 27.297 -41.5 1 55.31 290 SER A O 1
ATOM 2276 N N . VAL A 1 291 ? 24.547 26.5 -41.656 1 54.56 291 VAL A N 1
ATOM 2277 C CA . VAL A 1 291 ? 24.406 26.844 -43.062 1 54.56 291 VAL A CA 1
ATOM 2278 C C . VAL A 1 291 ? 24.172 28.344 -43.219 1 54.56 291 VAL A C 1
ATOM 2280 O O . VAL A 1 291 ? 24.672 28.953 -44.156 1 54.56 291 VAL A O 1
ATOM 2283 N N . ASN A 1 292 ? 23.531 28.875 -42.25 1 44.5 292 ASN A N 1
ATOM 2284 C CA . ASN A 1 292 ? 23.25 30.297 -42.375 1 44.5 292 ASN A CA 1
ATOM 2285 C C . ASN A 1 292 ? 24.469 31.141 -42.031 1 44.5 292 ASN A C 1
ATOM 2287 O O . ASN A 1 292 ? 24.594 32.281 -42.5 1 44.5 292 ASN A O 1
ATOM 2291 N N . ARG A 1 293 ? 25.359 30.562 -41.219 1 48.66 293 ARG A N 1
ATOM 2292 C CA . ARG A 1 293 ? 26.578 31.281 -40.906 1 48.66 293 ARG A CA 1
ATOM 2293 C C . ARG A 1 293 ? 27.547 31.297 -42.094 1 48.66 293 ARG A C 1
ATOM 2295 O O . ARG A 1 293 ? 28.359 32.219 -42.219 1 48.66 293 ARG A O 1
ATOM 2302 N N . GLU A 1 294 ? 27.531 30.312 -42.906 1 46.53 294 GLU A N 1
ATOM 2303 C CA . GLU A 1 294 ? 28.438 30.234 -44.031 1 46.53 294 GLU A CA 1
ATOM 2304 C C . GLU A 1 294 ? 28.047 31.234 -45.125 1 46.53 294 GLU A C 1
ATOM 2306 O O . GLU A 1 294 ? 28.875 31.594 -45.969 1 46.53 294 GLU A O 1
ATOM 2311 N N . SER A 1 295 ? 26.797 31.641 -45.156 1 41.62 295 SER A N 1
ATOM 2312 C CA . SER A 1 295 ? 26.406 32.5 -46.25 1 41.62 295 SER A CA 1
ATOM 2313 C C . SER A 1 295 ? 26.766 33.969 -45.969 1 41.62 295 SER A C 1
ATOM 2315 O O . SER A 1 295 ? 26.734 34.812 -46.875 1 41.62 295 SER A O 1
ATOM 2317 N N . MET A 1 296 ? 26.875 34.344 -44.688 1 34.84 296 MET A N 1
ATOM 2318 C CA . MET A 1 296 ? 27.141 35.75 -44.438 1 34.84 296 MET A CA 1
ATOM 2319 C C . MET A 1 296 ? 28.625 36.062 -44.594 1 34.84 296 MET A C 1
ATOM 2321 O O . MET A 1 296 ? 29.016 37.25 -44.531 1 34.84 296 MET A O 1
ATOM 2325 N N . ALA A 1 297 ? 29.375 34.875 -44.469 1 35.22 297 ALA A N 1
ATOM 2326 C CA . ALA A 1 297 ? 30.812 35.156 -44.562 1 35.22 297 ALA A CA 1
ATOM 2327 C C . ALA A 1 297 ? 31.219 35.438 -46 1 35.22 297 ALA A C 1
ATOM 2329 O O . ALA A 1 297 ? 32.375 35.719 -46.281 1 35.22 297 ALA A O 1
ATOM 2330 N N . VAL A 1 298 ? 30.312 35.625 -46.938 1 27.48 298 VAL A N 1
ATOM 2331 C CA . VAL A 1 298 ? 30.906 36.156 -48.156 1 27.48 298 VAL A CA 1
ATOM 2332 C C . VAL A 1 298 ? 30.938 37.688 -48.062 1 27.48 298 VAL A C 1
ATOM 2334 O O . VAL A 1 298 ? 29.969 38.312 -47.656 1 27.48 298 VAL A O 1
ATOM 2337 N N . MET B 1 1 ? 25.562 11.789 26.844 1 46.81 1 MET B N 1
ATOM 2338 C CA . MET B 1 1 ? 24.688 11.195 25.828 1 46.81 1 MET B CA 1
ATOM 2339 C C . MET B 1 1 ? 24.609 12.07 24.594 1 46.81 1 MET B C 1
ATOM 2341 O O . MET B 1 1 ? 24.656 13.297 24.688 1 46.81 1 MET B O 1
ATOM 2345 N N . SER B 1 2 ? 25.031 11.547 23.438 1 64.12 2 SER B N 1
ATOM 2346 C CA . SER B 1 2 ? 25.125 12.383 22.25 1 64.12 2 SER B CA 1
ATOM 2347 C C . SER B 1 2 ? 23.812 13.102 21.984 1 64.12 2 SER B C 1
ATOM 2349 O O . SER B 1 2 ? 22.734 12.594 22.328 1 64.12 2 SER B O 1
ATOM 2351 N N . THR B 1 3 ? 23.969 14.359 21.734 1 78.75 3 THR B N 1
ATOM 2352 C CA . THR B 1 3 ? 22.812 15.203 21.438 1 78.75 3 THR B CA 1
ATOM 2353 C C . THR B 1 3 ? 21.969 14.609 20.312 1 78.75 3 THR B C 1
ATOM 2355 O O . THR B 1 3 ? 22.5 14.297 19.25 1 78.75 3 THR B O 1
ATOM 2358 N N . LYS B 1 4 ? 20.734 14.367 20.625 1 92.69 4 LYS B N 1
ATOM 2359 C CA . LYS B 1 4 ? 19.781 13.859 19.625 1 92.69 4 LYS B CA 1
ATOM 2360 C C . LYS B 1 4 ? 19.156 15 18.828 1 92.69 4 LYS B C 1
ATOM 2362 O O . LYS B 1 4 ? 18.891 16.078 19.375 1 92.69 4 LYS B O 1
ATOM 2367 N N . GLY B 1 5 ? 19.094 14.773 17.531 1 97.75 5 GLY B N 1
ATOM 2368 C CA . GLY B 1 5 ? 18.297 15.641 16.688 1 97.75 5 GLY B CA 1
ATOM 2369 C C . GLY B 1 5 ? 16.969 15.023 16.281 1 97.75 5 GLY B C 1
ATOM 2370 O O . GLY B 1 5 ? 16.906 13.844 15.938 1 97.75 5 GLY B O 1
ATOM 2371 N N . ILE B 1 6 ? 15.883 15.812 16.453 1 98.56 6 ILE B N 1
ATOM 2372 C CA . ILE B 1 6 ? 14.562 15.383 16 1 98.56 6 ILE B CA 1
ATOM 2373 C C . ILE B 1 6 ? 14.039 16.344 14.938 1 98.56 6 ILE B C 1
ATOM 2375 O O . ILE B 1 6 ? 13.977 17.562 15.164 1 98.56 6 ILE B O 1
ATOM 2379 N N . VAL B 1 7 ? 13.742 15.797 13.797 1 98.69 7 VAL B N 1
ATOM 2380 C CA . VAL B 1 7 ? 13.203 16.594 12.703 1 98.69 7 VAL B CA 1
ATOM 2381 C C . VAL B 1 7 ? 11.719 16.266 12.516 1 98.69 7 VAL B C 1
ATOM 2383 O O . VAL B 1 7 ? 11.352 15.125 12.258 1 98.69 7 VAL B O 1
ATOM 2386 N N . LEU B 1 8 ? 10.883 17.25 12.734 1 98.75 8 LEU B N 1
ATOM 2387 C CA . LEU B 1 8 ? 9.469 17.156 12.391 1 98.75 8 LEU B CA 1
ATOM 2388 C C . LEU B 1 8 ? 9.242 17.531 10.93 1 98.75 8 LEU B C 1
ATOM 2390 O O . LEU B 1 8 ? 9.266 18.719 10.586 1 98.75 8 LEU B O 1
ATOM 2394 N N . ALA B 1 9 ? 8.992 16.516 10.086 1 98.75 9 ALA B N 1
ATOM 2395 C CA . ALA B 1 9 ? 8.938 16.734 8.641 1 98.75 9 ALA B CA 1
ATOM 2396 C C . ALA B 1 9 ? 7.488 16.781 8.156 1 98.75 9 ALA B C 1
ATOM 2398 O O . ALA B 1 9 ? 6.73 15.828 8.352 1 98.75 9 ALA B O 1
ATOM 2399 N N . THR B 1 10 ? 7.102 17.859 7.535 1 98.06 10 THR B N 1
ATOM 2400 C CA . THR B 1 10 ? 5.754 18.062 7.004 1 98.06 10 THR B CA 1
ATOM 2401 C C . THR B 1 10 ? 5.809 18.516 5.547 1 98.06 10 THR B C 1
ATOM 2403 O O . THR B 1 10 ? 6.816 19.062 5.102 1 98.06 10 THR B O 1
ATOM 2406 N N . PHE B 1 11 ? 4.742 18.172 4.82 1 96.69 11 PHE B N 1
ATOM 2407 C CA . PHE B 1 11 ? 4.645 18.719 3.471 1 96.69 11 PHE B CA 1
ATOM 2408 C C . PHE B 1 11 ? 4.734 20.25 3.494 1 96.69 11 PHE B C 1
ATOM 2410 O O . PHE B 1 11 ? 5.434 20.844 2.672 1 96.69 11 PHE B O 1
ATOM 2417 N N . GLY B 1 12 ? 3.973 20.828 4.402 1 96.56 12 GLY B N 1
ATOM 2418 C CA . GLY B 1 12 ? 3.963 22.266 4.598 1 96.56 12 GLY B CA 1
ATOM 2419 C C . GLY B 1 12 ? 2.662 22.922 4.164 1 96.56 12 GLY B C 1
ATOM 2420 O O . GLY B 1 12 ? 1.768 22.25 3.646 1 96.56 12 GLY B O 1
ATOM 2421 N N . SER B 1 13 ? 2.492 24.125 4.523 1 97.31 13 SER B N 1
ATOM 2422 C CA . SER B 1 13 ? 1.365 24.984 4.137 1 97.31 13 SER B CA 1
ATOM 2423 C C . SER B 1 13 ? 1.726 26.453 4.234 1 97.31 13 SER B C 1
ATOM 2425 O O . SER B 1 13 ? 2.58 26.844 5.035 1 97.31 13 SER B O 1
ATOM 2427 N N . ILE B 1 14 ? 1.011 27.266 3.447 1 97.06 14 ILE B N 1
ATOM 2428 C CA . ILE B 1 14 ? 1.243 28.703 3.525 1 97.06 14 ILE B CA 1
ATOM 2429 C C . ILE B 1 14 ? 0.299 29.328 4.555 1 97.06 14 ILE B C 1
ATOM 2431 O O . ILE B 1 14 ? 0.378 30.516 4.836 1 97.06 14 ILE B O 1
ATOM 2435 N N . TYR B 1 15 ? -0.592 28.562 5.07 1 97.62 15 TYR B N 1
ATOM 2436 C CA . TYR B 1 15 ? -1.544 29.047 6.062 1 97.62 15 TYR B CA 1
ATOM 2437 C C . TYR B 1 15 ? -0.985 28.891 7.473 1 97.62 15 TYR B C 1
ATOM 2439 O O . TYR B 1 15 ? -1.129 27.828 8.094 1 97.62 15 TYR B O 1
ATOM 2447 N N . GLY B 1 16 ? -0.483 30 7.992 1 97.5 16 GLY B N 1
ATOM 2448 C CA . GLY B 1 16 ? 0.307 30 9.211 1 97.5 16 GLY B CA 1
ATOM 2449 C C . GLY B 1 16 ? -0.47 29.531 10.43 1 97.5 16 GLY B C 1
ATOM 2450 O O . GLY B 1 16 ? 0.044 28.766 11.25 1 97.5 16 GLY B O 1
ATOM 2451 N N . GLU B 1 17 ? -1.68 30.016 10.562 1 97.38 17 GLU B N 1
ATOM 2452 C CA . GLU B 1 17 ? -2.482 29.656 11.727 1 97.38 17 GLU B CA 1
ATOM 2453 C C . GLU B 1 17 ? -2.719 28.141 11.781 1 97.38 17 GLU B C 1
ATOM 2455 O O . GLU B 1 17 ? -2.59 27.531 12.836 1 97.38 17 GLU B O 1
ATOM 2460 N N . ALA B 1 18 ? -3.049 27.562 10.633 1 98 18 ALA B N 1
ATOM 2461 C CA . ALA B 1 18 ? -3.283 26.125 10.555 1 98 18 ALA B CA 1
ATOM 2462 C C . ALA B 1 18 ? -2.014 25.344 10.875 1 98 18 ALA B C 1
ATOM 2464 O O . ALA B 1 18 ? -2.064 24.312 11.555 1 98 18 ALA B O 1
ATOM 2465 N N . VAL B 1 19 ? -0.868 25.812 10.414 1 98.38 19 VAL B N 1
ATOM 2466 C CA . VAL B 1 19 ? 0.419 25.188 10.68 1 98.38 19 VAL B CA 1
ATOM 2467 C C . VAL B 1 19 ? 0.711 25.203 12.18 1 98.38 19 VAL B C 1
ATOM 2469 O O . VAL B 1 19 ? 1.068 24.172 12.758 1 98.38 19 VAL B O 1
ATOM 2472 N N . GLU B 1 20 ? 0.53 26.312 12.82 1 98 20 GLU B N 1
ATOM 2473 C CA . GLU B 1 20 ? 0.861 26.438 14.234 1 98 20 GLU B CA 1
ATOM 2474 C C . GLU B 1 20 ? -0.088 25.609 15.094 1 98 20 GLU B C 1
ATOM 2476 O O . GLU B 1 20 ? 0.324 25.031 16.109 1 98 20 GLU B O 1
ATOM 2481 N N . LYS B 1 21 ? -1.314 25.453 14.648 1 98.19 21 LYS B N 1
ATOM 2482 C CA . LYS B 1 21 ? -2.305 24.688 15.414 1 98.19 21 LYS B CA 1
ATOM 2483 C C . LYS B 1 21 ? -2.062 23.188 15.281 1 98.19 21 LYS B C 1
ATOM 2485 O O . LYS B 1 21 ? -2.615 22.406 16.047 1 98.19 21 LYS B O 1
ATOM 2490 N N . SER B 1 22 ? -1.283 22.766 14.352 1 98.31 22 SER B N 1
ATOM 2491 C CA . SER B 1 22 ? -1 21.344 14.133 1 98.31 22 SER B CA 1
ATOM 2492 C C . SER B 1 22 ? 0.483 21.047 14.32 1 98.31 22 SER B C 1
ATOM 2494 O O . SER B 1 22 ? 0.901 20.609 15.391 1 98.31 22 SER B O 1
ATOM 2496 N N . VAL B 1 23 ? 1.303 21.609 13.453 1 98.31 23 VAL B N 1
ATOM 2497 C CA . VAL B 1 23 ? 2.74 21.359 13.453 1 98.31 23 VAL B CA 1
ATOM 2498 C C . VAL B 1 23 ? 3.377 22 14.68 1 98.31 23 VAL B C 1
ATOM 2500 O O . VAL B 1 23 ? 4.211 21.391 15.352 1 98.31 23 VAL B O 1
ATOM 2503 N N . GLY B 1 24 ? 3.012 23.266 14.93 1 98.12 24 GLY B N 1
ATOM 2504 C CA . GLY B 1 24 ? 3.551 23.969 16.078 1 98.12 24 GLY B CA 1
ATOM 2505 C C . GLY B 1 24 ? 3.262 23.266 17.391 1 98.12 24 GLY B C 1
ATOM 2506 O O . GLY B 1 24 ? 4.148 23.125 18.25 1 98.12 24 GLY B O 1
ATOM 2507 N N . ILE B 1 25 ? 2.092 22.828 17.547 1 98.31 25 ILE B N 1
ATOM 2508 C CA . ILE B 1 25 ? 1.704 22.141 18.781 1 98.31 25 ILE B CA 1
ATOM 2509 C C . ILE B 1 25 ? 2.465 20.812 18.891 1 98.31 25 ILE B C 1
ATOM 2511 O O . ILE B 1 25 ? 2.926 20.453 19.969 1 98.31 25 ILE B O 1
ATOM 2515 N N . MET B 1 26 ? 2.557 20.062 17.766 1 98.5 26 MET B N 1
ATOM 2516 C CA . MET B 1 26 ? 3.332 18.828 17.75 1 98.5 26 MET B CA 1
ATOM 2517 C C . MET B 1 26 ? 4.777 19.078 18.156 1 98.5 26 MET B C 1
ATOM 2519 O O . MET B 1 26 ? 5.344 18.328 18.953 1 98.5 26 MET B O 1
ATOM 2523 N N . GLU B 1 27 ? 5.336 20.141 17.641 1 98.19 27 GLU B N 1
ATOM 2524 C CA . GLU B 1 27 ? 6.703 20.516 18 1 98.19 27 GLU B CA 1
ATOM 2525 C C . GLU B 1 27 ? 6.836 20.781 19.484 1 98.19 27 GLU B C 1
ATOM 2527 O O . GLU B 1 27 ? 7.801 20.344 20.125 1 98.19 27 GLU B O 1
ATOM 2532 N N . ALA B 1 28 ? 5.91 21.516 20.016 1 98.38 28 ALA B N 1
ATOM 2533 C CA . ALA B 1 28 ? 5.922 21.828 21.453 1 98.38 28 ALA B CA 1
ATOM 2534 C C . ALA B 1 28 ? 5.84 20.547 22.297 1 98.38 28 ALA B C 1
ATOM 2536 O O . ALA B 1 28 ? 6.531 20.422 23.312 1 98.38 28 ALA B O 1
ATOM 2537 N N . LYS B 1 29 ? 5.027 19.625 21.859 1 98.5 29 LYS B N 1
ATOM 2538 C CA . LYS B 1 29 ? 4.887 18.375 22.578 1 98.5 29 LYS B CA 1
ATOM 2539 C C . LYS B 1 29 ? 6.176 17.562 22.516 1 98.5 29 LYS B C 1
ATOM 2541 O O . LYS B 1 29 ? 6.57 16.938 23.5 1 98.5 29 LYS B O 1
ATOM 2546 N N . ILE B 1 30 ? 6.773 17.531 21.359 1 98.56 30 ILE B N 1
ATOM 2547 C CA . ILE B 1 30 ? 8.047 16.844 21.219 1 98.56 30 ILE B CA 1
ATOM 2548 C C . ILE B 1 30 ? 9.086 17.469 22.156 1 98.56 30 ILE B C 1
ATOM 2550 O O . ILE B 1 30 ? 9.812 16.75 22.844 1 98.56 30 ILE B O 1
ATOM 2554 N N . ARG B 1 31 ? 9.133 18.797 22.219 1 97.94 31 ARG B N 1
ATOM 2555 C CA . ARG B 1 31 ? 10.078 19.516 23.062 1 97.94 31 ARG B CA 1
ATOM 2556 C C . ARG B 1 31 ? 9.875 19.156 24.531 1 97.94 31 ARG B C 1
ATOM 2558 O O . ARG B 1 31 ? 10.844 19 25.281 1 97.94 31 ARG B O 1
ATOM 2565 N N . LYS B 1 32 ? 8.688 19.031 24.906 1 98.06 32 LYS B N 1
ATOM 2566 C CA . LYS B 1 32 ? 8.367 18.672 26.281 1 98.06 32 LYS B CA 1
ATOM 2567 C C . LYS B 1 32 ? 8.828 17.25 26.609 1 98.06 32 LYS B C 1
ATOM 2569 O O . LYS B 1 32 ? 9.328 16.984 27.703 1 98.06 32 LYS B O 1
ATOM 2574 N N . SER B 1 33 ? 8.68 16.359 25.656 1 97.25 33 SER B N 1
ATOM 2575 C CA . SER B 1 33 ? 9.023 14.961 25.844 1 97.25 33 SER B CA 1
ATOM 2576 C C . SER B 1 33 ? 10.531 14.734 25.766 1 97.25 33 SER B C 1
ATOM 2578 O O . SER B 1 33 ? 11.062 13.812 26.375 1 97.25 33 SER B O 1
ATOM 2580 N N . TYR B 1 34 ? 11.188 15.617 24.969 1 97 34 TYR B N 1
ATOM 2581 C CA . TYR B 1 34 ? 12.617 15.484 24.75 1 97 34 TYR B CA 1
ATOM 2582 C C . TYR B 1 34 ? 13.328 16.828 24.906 1 97 34 TYR B C 1
ATOM 2584 O O . TYR B 1 34 ? 13.891 17.359 23.953 1 97 34 TYR B O 1
ATOM 2592 N N . PRO B 1 35 ? 13.516 17.25 26.141 1 96.25 35 PRO B N 1
ATOM 2593 C CA . PRO B 1 35 ? 14.023 18.594 26.391 1 96.25 35 PRO B CA 1
ATOM 2594 C C . PRO B 1 35 ? 15.5 18.734 26.016 1 96.25 35 PRO B C 1
ATOM 2596 O O . PRO B 1 35 ? 15.969 19.859 25.766 1 96.25 35 PRO B O 1
ATOM 2599 N N . ASP B 1 36 ? 16.219 17.672 25.891 1 95.62 36 ASP B N 1
ATOM 2600 C CA . ASP B 1 36 ? 17.641 17.75 25.609 1 95.62 36 ASP B CA 1
ATOM 2601 C C . ASP B 1 36 ? 17.922 17.609 24.109 1 95.62 36 ASP B C 1
ATOM 2603 O O . ASP B 1 36 ? 19.062 17.766 23.672 1 95.62 36 ASP B O 1
ATOM 2607 N N . ALA B 1 37 ? 16.906 17.312 23.328 1 97 37 ALA B N 1
ATOM 2608 C CA . ALA B 1 37 ? 17.094 17.125 21.891 1 97 37 ALA B CA 1
ATOM 2609 C C . ALA B 1 37 ? 17.016 18.469 21.156 1 97 37 ALA B C 1
ATOM 2611 O O . ALA B 1 37 ? 16.359 19.406 21.625 1 97 37 ALA B O 1
ATOM 2612 N N . VAL B 1 38 ? 17.75 18.531 20.062 1 97.69 38 VAL B N 1
ATOM 2613 C CA . VAL B 1 38 ? 17.562 19.641 19.141 1 97.69 38 VAL B CA 1
ATOM 2614 C C . VAL B 1 38 ? 16.406 19.344 18.188 1 97.69 38 VAL B C 1
ATOM 2616 O O . VAL B 1 38 ? 16.469 18.359 17.422 1 97.69 38 VAL B O 1
ATOM 2619 N N . ILE B 1 39 ? 15.367 20.234 18.219 1 97.94 39 ILE B N 1
ATOM 2620 C CA . ILE B 1 39 ? 14.148 19.984 17.453 1 97.94 39 ILE B CA 1
ATOM 2621 C C . ILE B 1 39 ? 14.039 20.984 16.312 1 97.94 39 ILE B C 1
ATOM 2623 O O . ILE B 1 39 ? 14.242 22.188 16.516 1 97.94 39 ILE B O 1
ATOM 2627 N N . ARG B 1 40 ? 13.82 20.469 15.117 1 98.12 40 ARG B N 1
ATOM 2628 C CA . ARG B 1 40 ? 13.609 21.312 13.945 1 98.12 40 ARG B CA 1
ATOM 2629 C C . ARG B 1 40 ? 12.359 20.891 13.188 1 98.12 40 ARG B C 1
ATOM 2631 O O . ARG B 1 40 ? 12.094 19.688 13.023 1 98.12 40 ARG B O 1
ATOM 2638 N N . ARG B 1 41 ? 11.562 21.859 12.773 1 98 41 ARG B N 1
ATOM 2639 C CA . ARG B 1 41 ? 10.508 21.594 11.805 1 98 41 ARG B CA 1
ATOM 2640 C C . ARG B 1 41 ? 10.977 21.891 10.383 1 98 41 ARG B C 1
ATOM 2642 O O . ARG B 1 41 ? 11.719 22.844 10.156 1 98 41 ARG B O 1
ATOM 2649 N N . VAL B 1 42 ? 10.586 21.078 9.438 1 98.5 42 VAL B N 1
ATOM 2650 C CA . VAL B 1 42 ? 10.953 21.328 8.047 1 98.5 42 VAL B CA 1
ATOM 2651 C C . VAL B 1 42 ? 9.719 21.156 7.152 1 98.5 42 VAL B C 1
ATOM 2653 O O . VAL B 1 42 ? 8.812 20.391 7.473 1 98.5 42 VAL B O 1
ATOM 2656 N N . PHE B 1 43 ? 9.648 21.953 6.082 1 98.25 43 PHE B N 1
ATOM 2657 C CA . PHE B 1 43 ? 8.75 21.703 4.965 1 98.25 43 PHE B CA 1
ATOM 2658 C C . PHE B 1 43 ? 9.453 20.906 3.871 1 98.25 43 PHE B C 1
ATOM 2660 O O . PHE B 1 43 ? 10.641 21.125 3.604 1 98.25 43 PHE B O 1
ATOM 2667 N N . LEU B 1 44 ? 8.711 20 3.277 1 98 44 LEU B N 1
ATOM 2668 C CA . LEU B 1 44 ? 9.305 19.141 2.256 1 98 44 LEU B CA 1
ATOM 2669 C C . LEU B 1 44 ? 9.078 19.719 0.863 1 98 44 LEU B C 1
ATOM 2671 O O . LEU B 1 44 ? 9.766 19.344 -0.09 1 98 44 LEU B O 1
ATOM 2675 N N . ALA B 1 45 ? 8.07 20.547 0.714 1 96.5 45 ALA B N 1
ATOM 2676 C CA . ALA B 1 45 ? 7.828 21.203 -0.57 1 96.5 45 ALA B CA 1
ATOM 2677 C C . ALA B 1 45 ? 8.625 22.5 -0.688 1 96.5 45 ALA B C 1
ATOM 2679 O O . ALA B 1 45 ? 8.359 23.469 0.034 1 96.5 45 ALA B O 1
ATOM 2680 N N . ASP B 1 46 ? 9.477 22.578 -1.68 1 95.81 46 ASP B N 1
ATOM 2681 C CA . ASP B 1 46 ? 10.336 23.734 -1.866 1 95.81 46 ASP B CA 1
ATOM 2682 C C . ASP B 1 46 ? 9.516 25 -2.117 1 95.81 46 ASP B C 1
ATOM 2684 O O . ASP B 1 46 ? 9.82 26.062 -1.564 1 95.81 46 ASP B O 1
ATOM 2688 N N . ALA B 1 47 ? 8.555 24.875 -2.91 1 96.69 47 ALA B N 1
ATOM 2689 C CA . ALA B 1 47 ? 7.715 26.016 -3.244 1 96.69 47 ALA B CA 1
ATOM 2690 C C . ALA B 1 47 ? 7.059 26.609 -1.996 1 96.69 47 ALA B C 1
ATOM 2692 O O . ALA B 1 47 ? 6.887 27.812 -1.887 1 96.69 47 ALA B O 1
ATOM 2693 N N . LEU B 1 48 ? 6.746 25.75 -1.027 1 97.44 48 LEU B N 1
ATOM 2694 C CA . LEU B 1 48 ? 6.09 26.203 0.191 1 97.44 48 LEU B CA 1
ATOM 2695 C C . LEU B 1 48 ? 7.098 26.859 1.138 1 97.44 48 LEU B C 1
ATOM 2697 O O . LEU B 1 48 ? 6.746 27.75 1.899 1 97.44 48 LEU B O 1
ATOM 2701 N N . ILE B 1 49 ? 8.32 26.375 1.102 1 98 49 ILE B N 1
ATOM 2702 C CA . ILE B 1 49 ? 9.375 27.016 1.883 1 98 49 ILE B CA 1
ATOM 2703 C C . ILE B 1 49 ? 9.562 28.453 1.421 1 98 49 ILE B C 1
ATOM 2705 O O . ILE B 1 49 ? 9.578 29.375 2.24 1 98 49 ILE B O 1
ATOM 2709 N N . GLU B 1 50 ? 9.633 28.594 0.136 1 97.81 50 GLU B N 1
ATOM 2710 C CA . GLU B 1 50 ? 9.828 29.922 -0.444 1 97.81 50 GLU B CA 1
ATOM 2711 C C . GLU B 1 50 ? 8.68 30.859 -0.088 1 97.81 50 GLU B C 1
ATOM 2713 O O . GLU B 1 50 ? 8.906 31.969 0.402 1 97.81 50 GLU B O 1
ATOM 2718 N N . LYS B 1 51 ? 7.504 30.406 -0.268 1 98.12 51 LYS B N 1
ATOM 2719 C CA . LYS B 1 51 ? 6.324 31.234 -0.008 1 98.12 51 LYS B CA 1
ATOM 2720 C C . LYS B 1 51 ? 6.199 31.562 1.478 1 98.12 51 LYS B C 1
ATOM 2722 O O . LYS B 1 51 ? 5.84 32.688 1.845 1 98.12 51 LYS B O 1
ATOM 2727 N N . TRP B 1 52 ? 6.453 30.578 2.291 1 98.06 52 TRP B N 1
ATOM 2728 C CA . TRP B 1 52 ? 6.41 30.781 3.734 1 98.06 52 TRP B CA 1
ATOM 2729 C C . TRP B 1 52 ? 7.402 31.859 4.16 1 98.06 52 TRP B C 1
ATOM 2731 O O . TRP B 1 52 ? 7.051 32.781 4.895 1 98.06 52 TRP B O 1
ATOM 2741 N N . ASN B 1 53 ? 8.633 31.734 3.703 1 97.75 53 ASN B N 1
ATOM 2742 C CA . ASN B 1 53 ? 9.719 32.594 4.137 1 97.75 53 ASN B CA 1
ATOM 2743 C C . ASN B 1 53 ? 9.555 34.031 3.59 1 97.75 53 ASN B C 1
ATOM 2745 O O . ASN B 1 53 ? 10.125 34.969 4.129 1 97.75 53 ASN B O 1
ATOM 2749 N N . GLU B 1 54 ? 8.742 34.156 2.586 1 97.81 54 GLU B N 1
ATOM 2750 C CA . GLU B 1 54 ? 8.375 35.469 2.082 1 97.81 54 GLU B CA 1
ATOM 2751 C C . GLU B 1 54 ? 7.281 36.094 2.941 1 97.81 54 GLU B C 1
ATOM 2753 O O . GLU B 1 54 ? 7.223 37.312 3.08 1 97.81 54 GLU B O 1
ATOM 2758 N N . LYS B 1 55 ? 6.512 35.312 3.518 1 97.5 55 LYS B N 1
ATOM 2759 C CA . LYS B 1 55 ? 5.277 35.781 4.148 1 97.5 55 LYS B CA 1
ATOM 2760 C C . LYS B 1 55 ? 5.469 35.969 5.652 1 97.5 55 LYS B C 1
ATOM 2762 O O . LYS B 1 55 ? 4.855 36.844 6.258 1 97.5 55 LYS B O 1
ATOM 2767 N N . TYR B 1 56 ? 6.305 35.094 6.23 1 97.12 56 TYR B N 1
ATOM 2768 C CA . TYR B 1 56 ? 6.367 35.094 7.688 1 97.12 56 TYR B CA 1
ATOM 2769 C C . TYR B 1 56 ? 7.762 35.469 8.18 1 97.12 56 TYR B C 1
ATOM 2771 O O . TYR B 1 56 ? 8.75 35.25 7.473 1 97.12 56 TYR B O 1
ATOM 2779 N N . GLU B 1 57 ? 7.863 35.875 9.43 1 95.44 57 GLU B N 1
ATOM 2780 C CA . GLU B 1 57 ? 9.102 36.375 10.023 1 95.44 57 GLU B CA 1
ATOM 2781 C C . GLU B 1 57 ? 9.992 35.219 10.469 1 95.44 57 GLU B C 1
ATOM 2783 O O . GLU B 1 57 ? 11.219 35.281 10.32 1 95.44 57 GLU B O 1
ATOM 2788 N N . VAL B 1 58 ? 9.406 34.281 11 1 94.5 58 VAL B N 1
ATOM 2789 C CA . VAL B 1 58 ? 10.172 33.125 11.414 1 94.5 58 VAL B CA 1
ATOM 2790 C C . VAL B 1 58 ? 10.32 32.156 10.242 1 94.5 58 VAL B C 1
ATOM 2792 O O . VAL B 1 58 ? 9.344 31.531 9.812 1 94.5 58 VAL B O 1
ATOM 2795 N N . PRO B 1 59 ? 11.422 31.922 9.781 1 95.5 59 PRO B N 1
ATOM 2796 C CA . PRO B 1 59 ? 11.602 31.094 8.586 1 95.5 59 PRO B CA 1
ATOM 2797 C C . PRO B 1 59 ? 11.469 29.609 8.883 1 95.5 59 PRO B C 1
ATOM 2799 O O . PRO B 1 59 ? 11.688 29.172 10.016 1 95.5 59 PRO B O 1
ATOM 2802 N N . VAL B 1 60 ? 11.047 28.906 7.895 1 96.12 60 VAL B N 1
ATOM 2803 C CA . VAL B 1 60 ? 11.102 27.453 7.922 1 96.12 60 VAL B CA 1
ATOM 2804 C C . VAL B 1 60 ? 12.266 26.953 7.066 1 96.12 60 VAL B C 1
ATOM 2806 O O . VAL B 1 60 ? 12.648 27.609 6.09 1 96.12 60 VAL B O 1
ATOM 2809 N N . GLN B 1 61 ? 12.875 25.891 7.492 1 95.44 61 GLN B N 1
ATOM 2810 C CA . GLN B 1 61 ? 14.047 25.375 6.789 1 95.44 61 GLN B CA 1
ATOM 2811 C C . GLN B 1 61 ? 13.688 24.156 5.926 1 95.44 61 GLN B C 1
ATOM 2813 O O . GLN B 1 61 ? 12.633 23.562 6.109 1 95.44 61 GLN B O 1
ATOM 2818 N N . SER B 1 62 ? 14.578 23.922 4.949 1 97.56 62 SER B N 1
ATOM 2819 C CA . SER B 1 62 ? 14.492 22.688 4.18 1 97.56 62 SER B CA 1
ATOM 2820 C C . SER B 1 62 ? 15.102 21.516 4.945 1 97.56 62 SER B C 1
ATOM 2822 O O . SER B 1 62 ? 15.867 21.719 5.887 1 97.56 62 SER B O 1
ATOM 2824 N N . LEU B 1 63 ? 14.68 20.328 4.523 1 98.19 63 LEU B N 1
ATOM 2825 C CA . LEU B 1 63 ? 15.242 19.125 5.129 1 98.19 63 LEU B CA 1
ATOM 2826 C C . LEU B 1 63 ? 16.766 19.094 4.977 1 98.19 63 LEU B C 1
ATOM 2828 O O . LEU B 1 63 ? 17.484 18.859 5.945 1 98.19 63 LEU B O 1
ATOM 2832 N N . GLU B 1 64 ? 17.234 19.375 3.826 1 95.81 64 GLU B N 1
ATOM 2833 C CA . GLU B 1 64 ? 18.672 19.375 3.555 1 95.81 64 GLU B CA 1
ATOM 2834 C C . GLU B 1 64 ? 19.406 20.406 4.406 1 95.81 64 GLU B C 1
ATOM 2836 O O . GLU B 1 64 ? 20.5 20.156 4.906 1 95.81 64 GLU B O 1
ATOM 2841 N N . GLY B 1 65 ? 18.812 21.609 4.48 1 96.5 65 GLY B N 1
ATOM 2842 C CA . GLY B 1 65 ? 19.406 22.641 5.316 1 96.5 65 GLY B CA 1
ATOM 2843 C C . GLY B 1 65 ? 19.562 22.234 6.766 1 96.5 65 GLY B C 1
ATOM 2844 O O . GLY B 1 65 ? 20.594 22.469 7.379 1 96.5 65 GLY B O 1
ATOM 2845 N N . VAL B 1 66 ? 18.578 21.594 7.309 1 97.81 66 VAL B N 1
ATOM 2846 C CA . VAL B 1 66 ? 18.594 21.156 8.703 1 97.81 66 VAL B CA 1
ATOM 2847 C C . VAL B 1 66 ? 19.625 20.047 8.891 1 97.81 66 VAL B C 1
ATOM 2849 O O . VAL B 1 66 ? 20.359 20.016 9.883 1 97.81 66 VAL B O 1
ATOM 2852 N N . LEU B 1 67 ? 19.641 19.078 7.965 1 96.44 67 LEU B N 1
ATOM 2853 C CA . LEU B 1 67 ? 20.609 18 8.055 1 96.44 67 LEU B CA 1
ATOM 2854 C C . LEU B 1 67 ? 22.031 18.531 8.016 1 96.44 67 LEU B C 1
ATOM 2856 O O . LEU B 1 67 ? 22.906 18.078 8.766 1 96.44 67 LEU B O 1
ATOM 2860 N N . ALA B 1 68 ? 22.297 19.516 7.188 1 94.69 68 ALA B N 1
ATOM 2861 C CA . ALA B 1 68 ? 23.609 20.172 7.125 1 94.69 68 ALA B CA 1
ATOM 2862 C C . ALA B 1 68 ? 23.938 20.859 8.445 1 94.69 68 ALA B C 1
ATOM 2864 O O . ALA B 1 68 ? 25.062 20.781 8.938 1 94.69 68 ALA B O 1
ATOM 2865 N N . GLU B 1 69 ? 22.969 21.594 8.938 1 96.19 69 GLU B N 1
ATOM 2866 C CA . GLU B 1 69 ? 23.156 22.25 10.234 1 96.19 69 GLU B CA 1
ATOM 2867 C C . GLU B 1 69 ? 23.516 21.25 11.32 1 96.19 69 GLU B C 1
ATOM 2869 O O . GLU B 1 69 ? 24.438 21.484 12.109 1 96.19 69 GLU B O 1
ATOM 2874 N N . PHE B 1 70 ? 22.719 20.141 11.391 1 96.19 70 PHE B N 1
ATOM 2875 C CA . PHE B 1 70 ? 22.984 19.109 12.383 1 96.19 70 PHE B CA 1
ATOM 2876 C C . PHE B 1 70 ? 24.391 18.562 12.242 1 96.19 70 PHE B C 1
ATOM 2878 O O . PHE B 1 70 ? 25.109 18.391 13.234 1 96.19 70 PHE B O 1
ATOM 2885 N N . LYS B 1 71 ? 24.766 18.281 11.039 1 92.81 71 LYS B N 1
ATOM 2886 C CA . LYS B 1 71 ? 26.109 17.797 10.773 1 92.81 71 LYS B CA 1
ATOM 2887 C C . LYS B 1 71 ? 27.156 18.797 11.297 1 92.81 71 LYS B C 1
ATOM 2889 O O . LYS B 1 71 ? 28.094 18.406 12 1 92.81 71 LYS B O 1
ATOM 2894 N N . ASP B 1 72 ? 26.984 20.047 11.039 1 92.94 72 ASP B N 1
ATOM 2895 C CA . ASP B 1 72 ? 27.953 21.094 11.375 1 92.94 72 ASP B CA 1
ATOM 2896 C C . ASP B 1 72 ? 27.984 21.344 12.883 1 92.94 72 ASP B C 1
ATOM 2898 O O . ASP B 1 72 ? 29 21.797 13.414 1 92.94 72 ASP B O 1
ATOM 2902 N N . THR B 1 73 ? 26.922 21.031 13.539 1 94.5 73 THR B N 1
ATOM 2903 C CA . THR B 1 73 ? 26.844 21.344 14.961 1 94.5 73 THR B CA 1
ATOM 2904 C C . THR B 1 73 ? 27.047 20.094 15.805 1 94.5 73 THR B C 1
ATOM 2906 O O . THR B 1 73 ? 26.844 20.125 17.016 1 94.5 73 THR B O 1
ATOM 2909 N N . GLY B 1 74 ? 27.266 18.984 15.203 1 90.31 74 GLY B N 1
ATOM 2910 C CA . GLY B 1 74 ? 27.719 17.797 15.906 1 90.31 74 GLY B CA 1
ATOM 2911 C C . GLY B 1 74 ? 26.578 16.906 16.375 1 90.31 74 GLY B C 1
ATOM 2912 O O . GLY B 1 74 ? 26.766 16.078 17.266 1 90.31 74 GLY B O 1
ATOM 2913 N N . VAL B 1 75 ? 25.422 17.078 15.82 1 93.44 75 VAL B N 1
ATOM 2914 C CA . VAL B 1 75 ? 24.328 16.156 16.078 1 93.44 75 VAL B CA 1
ATOM 2915 C C . VAL B 1 75 ? 24.562 14.852 15.312 1 93.44 75 VAL B C 1
ATOM 2917 O O . VAL B 1 75 ? 24.641 14.852 14.086 1 93.44 75 VAL B O 1
ATOM 2920 N N . ARG B 1 76 ? 24.609 13.727 15.992 1 87.81 76 ARG B N 1
ATOM 2921 C CA . ARG B 1 76 ? 25.016 12.484 15.344 1 87.81 76 ARG B CA 1
ATOM 2922 C C . ARG B 1 76 ? 23.828 11.555 15.141 1 87.81 76 ARG B C 1
ATOM 2924 O O . ARG B 1 76 ? 23.797 10.773 14.195 1 87.81 76 ARG B O 1
ATOM 2931 N N . ASP B 1 77 ? 22.906 11.555 16.125 1 93.5 77 ASP B N 1
ATOM 2932 C CA . ASP B 1 77 ? 21.719 10.719 16.016 1 93.5 77 ASP B CA 1
ATOM 2933 C C . ASP B 1 77 ? 20.484 11.562 15.68 1 93.5 77 ASP B C 1
ATOM 2935 O O . ASP B 1 77 ? 20.031 12.352 16.5 1 93.5 77 ASP B O 1
ATOM 2939 N N . VAL B 1 78 ? 20 11.375 14.461 1 96.69 78 VAL B N 1
ATOM 2940 C CA . VAL B 1 78 ? 18.891 12.188 13.977 1 96.69 78 VAL B CA 1
ATOM 2941 C C . VAL B 1 78 ? 17.656 11.312 13.773 1 96.69 78 VAL B C 1
ATOM 2943 O O . VAL B 1 78 ? 17.719 10.281 13.109 1 96.69 78 VAL B O 1
ATOM 2946 N N . PHE B 1 79 ? 16.594 11.734 14.375 1 98.06 79 PHE B N 1
ATOM 2947 C CA . PHE B 1 79 ? 15.312 11.055 14.219 1 98.06 79 PHE B CA 1
ATOM 2948 C C . PHE B 1 79 ? 14.328 11.93 13.453 1 98.06 79 PHE B C 1
ATOM 2950 O O . PHE B 1 79 ? 14 13.039 13.891 1 98.06 79 PHE B O 1
ATOM 2957 N N . VAL B 1 80 ? 13.883 11.43 12.32 1 98.44 80 VAL B N 1
ATOM 2958 C CA . VAL B 1 80 ? 12.914 12.156 11.508 1 98.44 80 VAL B CA 1
ATOM 2959 C C . VAL B 1 80 ? 11.508 11.625 11.773 1 98.44 80 VAL B C 1
ATOM 2961 O O . VAL B 1 80 ? 11.25 10.43 11.594 1 98.44 80 VAL B O 1
ATOM 2964 N N . LEU B 1 81 ? 10.664 12.43 12.242 1 98.69 81 LEU B N 1
ATOM 2965 C CA . LEU B 1 81 ? 9.25 12.117 12.406 1 98.69 81 LEU B CA 1
ATOM 2966 C C . LEU B 1 81 ? 8.43 12.672 11.242 1 98.69 81 LEU B C 1
ATOM 2968 O O . LEU B 1 81 ? 8.172 13.875 11.18 1 98.69 81 LEU B O 1
ATOM 2972 N N . PRO B 1 82 ? 8.047 11.781 10.328 1 98.56 82 PRO B N 1
ATOM 2973 C CA . PRO B 1 82 ? 7.121 12.266 9.297 1 98.56 82 PRO B CA 1
ATOM 2974 C C . PRO B 1 82 ? 5.742 12.609 9.852 1 98.56 82 PRO B C 1
ATOM 2976 O O . PRO B 1 82 ? 5.07 11.75 10.422 1 98.56 82 PRO B O 1
ATOM 2979 N N . PHE B 1 83 ? 5.375 13.875 9.773 1 98.56 83 PHE B N 1
ATOM 2980 C CA . PHE B 1 83 ? 4.023 14.305 10.109 1 98.56 83 PHE B CA 1
ATOM 2981 C C . PHE B 1 83 ? 3.09 14.141 8.914 1 98.56 83 PHE B C 1
ATOM 2983 O O . PHE B 1 83 ? 2.656 15.133 8.32 1 98.56 83 PHE B O 1
ATOM 2990 N N . ALA B 1 84 ? 2.84 12.875 8.547 1 98.06 84 ALA B N 1
ATOM 2991 C CA . ALA B 1 84 ? 2.074 12.438 7.379 1 98.06 84 ALA B CA 1
ATOM 2992 C C . ALA B 1 84 ? 1.182 11.25 7.723 1 98.06 84 ALA B C 1
ATOM 2994 O O . ALA B 1 84 ? 1.511 10.453 8.602 1 98.06 84 ALA B O 1
ATOM 2995 N N . LEU B 1 85 ? 0.105 11.156 7.031 1 98 85 LEU B N 1
ATOM 2996 C CA . LEU B 1 85 ? -0.808 10.039 7.273 1 98 85 LEU B CA 1
ATOM 2997 C C . LEU B 1 85 ? -0.342 8.789 6.543 1 98 85 LEU B C 1
ATOM 2999 O O . LEU B 1 85 ? -0.5 7.672 7.047 1 98 85 LEU B O 1
ATOM 3003 N N . VAL B 1 86 ? 0.206 8.977 5.355 1 97.5 86 VAL B N 1
ATOM 3004 C CA . VAL B 1 86 ? 0.5 7.84 4.496 1 97.5 86 VAL B CA 1
ATOM 3005 C C . VAL B 1 86 ? 1.871 8.016 3.848 1 97.5 86 VAL B C 1
ATOM 3007 O O . VAL B 1 86 ? 2.447 9.109 3.895 1 97.5 86 VAL B O 1
ATOM 3010 N N . ALA B 1 87 ? 2.365 6.926 3.242 1 95.19 87 ALA B N 1
ATOM 3011 C CA . ALA B 1 87 ? 3.654 6.969 2.559 1 95.19 87 ALA B CA 1
ATOM 3012 C C . ALA B 1 87 ? 3.49 7.406 1.105 1 95.19 87 ALA B C 1
ATOM 3014 O O . ALA B 1 87 ? 3.803 6.648 0.183 1 95.19 87 ALA B O 1
ATOM 3015 N N . ASP B 1 88 ? 3.119 8.648 0.929 1 94 88 ASP B N 1
ATOM 3016 C CA . ASP B 1 88 ? 2.852 9.164 -0.411 1 94 88 ASP B CA 1
ATOM 3017 C C . ASP B 1 88 ? 4.145 9.57 -1.111 1 94 88 ASP B C 1
ATOM 3019 O O . ASP B 1 88 ? 5.238 9.234 -0.649 1 94 88 ASP B O 1
ATOM 3023 N N . GLN B 1 89 ? 4.02 10.219 -2.219 1 93 89 GLN B N 1
ATOM 3024 C CA . GLN B 1 89 ? 5.176 10.602 -3.021 1 93 89 GLN B CA 1
ATOM 3025 C C . GLN B 1 89 ? 6.102 11.531 -2.244 1 93 89 GLN B C 1
ATOM 3027 O O . GLN B 1 89 ? 7.324 11.453 -2.373 1 93 89 GLN B O 1
ATOM 3032 N N . CYS B 1 90 ? 5.465 12.438 -1.472 1 94.94 90 CYS B N 1
ATOM 3033 C CA . CYS B 1 90 ? 6.254 13.359 -0.66 1 94.94 90 CYS B CA 1
ATOM 3034 C C . CYS B 1 90 ? 7.129 12.602 0.331 1 94.94 90 CYS B C 1
ATOM 3036 O O . CYS B 1 90 ? 8.32 12.898 0.471 1 94.94 90 CYS B O 1
ATOM 3038 N N . TYR B 1 91 ? 6.598 11.609 0.958 1 96.94 91 TYR B N 1
ATOM 3039 C CA . TYR B 1 91 ? 7.328 10.773 1.898 1 96.94 91 TYR B CA 1
ATOM 3040 C C . TYR B 1 91 ? 8.453 10.016 1.197 1 96.94 91 TYR B C 1
ATOM 3042 O O . TYR B 1 91 ? 9.57 9.945 1.709 1 96.94 91 TYR B O 1
ATOM 3050 N N . GLN B 1 92 ? 8.18 9.469 0.036 1 94.88 92 GLN B N 1
ATOM 3051 C CA . GLN B 1 92 ? 9.18 8.711 -0.709 1 94.88 92 GLN B CA 1
ATOM 3052 C C . GLN B 1 92 ? 10.336 9.609 -1.147 1 94.88 92 GLN B C 1
ATOM 3054 O O . GLN B 1 92 ? 11.492 9.203 -1.098 1 94.88 92 GLN B O 1
ATOM 3059 N N . LYS B 1 93 ? 9.953 10.766 -1.587 1 96.25 93 LYS B N 1
ATOM 3060 C CA . LYS B 1 93 ? 10.984 11.727 -1.98 1 96.25 93 LYS B CA 1
ATOM 3061 C C . LYS B 1 93 ? 11.867 12.102 -0.796 1 96.25 93 LYS B C 1
ATOM 3063 O O . LYS B 1 93 ? 13.086 12.25 -0.946 1 96.25 93 LYS B O 1
ATOM 3068 N N . MET B 1 94 ? 11.297 12.25 0.302 1 98 94 MET B N 1
ATOM 3069 C CA . MET B 1 94 ? 12.047 12.555 1.521 1 98 94 MET B CA 1
ATOM 3070 C C . MET B 1 94 ? 13.039 11.445 1.839 1 98 94 MET B C 1
ATOM 3072 O O . MET B 1 94 ? 14.211 11.719 2.121 1 98 94 MET B O 1
ATOM 3076 N N . ARG B 1 95 ? 12.586 10.188 1.781 1 97.06 95 ARG B N 1
ATOM 3077 C CA . ARG B 1 95 ? 13.461 9.055 2.059 1 97.06 95 ARG B CA 1
ATOM 3078 C C . ARG B 1 95 ? 14.641 9.023 1.097 1 97.06 95 ARG B C 1
ATOM 3080 O O . ARG B 1 95 ? 15.773 8.758 1.506 1 97.06 95 ARG B O 1
ATOM 3087 N N . LYS B 1 96 ? 14.344 9.297 -0.14 1 94.38 96 LYS B N 1
ATOM 3088 C CA . LYS B 1 96 ? 15.398 9.32 -1.148 1 94.38 96 LYS B CA 1
ATOM 3089 C C . LYS B 1 96 ? 16.406 10.43 -0.866 1 94.38 96 LYS B C 1
ATOM 3091 O O . LYS B 1 96 ? 17.609 10.219 -0.982 1 94.38 96 LYS B O 1
ATOM 3096 N N . ALA B 1 97 ? 15.906 11.57 -0.507 1 95.19 97 ALA B N 1
ATOM 3097 C CA . ALA B 1 97 ? 16.781 12.703 -0.198 1 95.19 97 ALA B CA 1
ATOM 3098 C C . ALA B 1 97 ? 17.688 12.391 0.989 1 95.19 97 ALA B C 1
ATOM 3100 O O . ALA B 1 97 ? 18.875 12.719 0.972 1 95.19 97 ALA B O 1
ATOM 3101 N N . ILE B 1 98 ? 17.172 11.781 1.968 1 96.56 98 ILE B N 1
ATOM 3102 C CA . ILE B 1 98 ? 17.922 11.43 3.164 1 96.56 98 ILE B CA 1
ATOM 3103 C C . ILE B 1 98 ? 18.984 10.383 2.82 1 96.56 98 ILE B C 1
ATOM 3105 O O . ILE B 1 98 ? 20.125 10.469 3.277 1 96.56 98 ILE B O 1
ATOM 3109 N N . SER B 1 99 ? 18.547 9.383 2.012 1 92.75 99 SER B N 1
ATOM 3110 C CA . SER B 1 99 ? 19.5 8.367 1.567 1 92.75 99 SER B CA 1
ATOM 3111 C C . SER B 1 99 ? 20.656 8.992 0.803 1 92.75 99 SER B C 1
ATOM 3113 O O . SER B 1 99 ? 21.828 8.641 1.031 1 92.75 99 SER B O 1
ATOM 3115 N N . ALA B 1 100 ? 20.344 9.914 -0.041 1 90.31 100 ALA B N 1
ATOM 3116 C CA . ALA B 1 100 ? 21.359 10.609 -0.821 1 90.31 100 ALA B CA 1
ATOM 3117 C C . ALA B 1 100 ? 22.297 11.414 0.084 1 90.31 100 ALA B C 1
ATOM 3119 O O . ALA B 1 100 ? 23.516 11.414 -0.108 1 90.31 100 ALA B O 1
ATOM 3120 N N . PHE B 1 101 ? 21.75 12.086 1.033 1 92.88 101 PHE B N 1
ATOM 3121 C CA . PHE B 1 101 ? 22.531 12.867 1.977 1 92.88 101 PHE B CA 1
ATOM 3122 C C . PHE B 1 101 ? 23.469 11.977 2.779 1 92.88 101 PHE B C 1
ATOM 3124 O O . PHE B 1 101 ? 24.641 12.305 2.971 1 92.88 101 PHE B O 1
ATOM 3131 N N . THR B 1 102 ? 22.953 10.836 3.232 1 89.38 102 THR B N 1
ATOM 3132 C CA . THR B 1 102 ? 23.734 9.906 4.043 1 89.38 102 THR B CA 1
ATOM 3133 C C . THR B 1 102 ? 24.906 9.336 3.246 1 89.38 102 THR B C 1
ATOM 3135 O O . THR B 1 102 ? 25.984 9.109 3.795 1 89.38 102 THR B O 1
ATOM 3138 N N . TYR B 1 103 ? 24.656 9.141 2.02 1 84.19 103 TYR B N 1
ATOM 3139 C CA . TYR B 1 103 ? 25.703 8.602 1.149 1 84.19 103 TYR B CA 1
ATOM 3140 C C . TYR B 1 103 ? 26.828 9.602 0.967 1 84.19 103 TYR B C 1
ATOM 3142 O O . TYR B 1 103 ? 28 9.211 0.869 1 84.19 103 TYR B O 1
ATOM 3150 N N . THR B 1 104 ? 26.531 10.789 0.984 1 81.81 104 THR B N 1
ATOM 3151 C CA . THR B 1 104 ? 27.531 11.828 0.721 1 81.81 104 THR B CA 1
ATOM 3152 C C . THR B 1 104 ? 28.297 12.172 1.992 1 81.81 104 THR B C 1
ATOM 3154 O O . THR B 1 104 ? 29.375 12.758 1.928 1 81.81 104 THR B O 1
ATOM 3157 N N . CYS B 1 105 ? 27.719 11.883 2.984 1 79.06 105 CYS B N 1
ATOM 3158 C CA . CYS B 1 105 ? 28.375 12.18 4.254 1 79.06 105 CYS B CA 1
ATOM 3159 C C . CYS B 1 105 ? 29.438 11.141 4.574 1 79.06 105 CYS B C 1
ATOM 3161 O O . CYS B 1 105 ? 29.344 9.992 4.129 1 79.06 105 CYS B O 1
ATOM 3163 N N . GLU B 1 106 ? 30.469 11.609 5.18 1 71.88 106 GLU B N 1
ATOM 3164 C CA . GLU B 1 106 ? 31.469 10.656 5.648 1 71.88 106 GLU B CA 1
ATOM 3165 C C . GLU B 1 106 ? 30.828 9.523 6.445 1 71.88 106 GLU B C 1
ATOM 3167 O O . GLU B 1 106 ? 29.844 9.742 7.164 1 71.88 106 GLU B O 1
ATOM 3172 N N . ARG B 1 107 ? 31.469 8.461 6.219 1 65.62 107 ARG B N 1
ATOM 3173 C CA . ARG B 1 107 ? 30.984 7.27 6.906 1 65.62 107 ARG B CA 1
ATOM 3174 C C . ARG B 1 107 ? 30.922 7.496 8.414 1 65.62 107 ARG B C 1
ATOM 3176 O O . ARG B 1 107 ? 31.844 8.055 9 1 65.62 107 ARG B O 1
ATOM 3183 N N . HIS B 1 108 ? 29.812 7.352 9.039 1 67.12 108 HIS B N 1
ATOM 3184 C CA . HIS B 1 108 ? 29.594 7.348 10.484 1 67.12 108 HIS B CA 1
ATOM 3185 C C . HIS B 1 108 ? 29.406 8.766 11.016 1 67.12 108 HIS B C 1
ATOM 3187 O O . HIS B 1 108 ? 29.375 8.977 12.234 1 67.12 108 HIS B O 1
ATOM 3193 N N . ALA B 1 109 ? 29.344 9.781 10.125 1 75.69 109 ALA B N 1
ATOM 3194 C CA . ALA B 1 109 ? 29.219 11.141 10.641 1 75.69 109 ALA B CA 1
ATOM 3195 C C . ALA B 1 109 ? 27.844 11.359 11.273 1 75.69 109 ALA B C 1
ATOM 3197 O O . ALA B 1 109 ? 27.734 12.031 12.305 1 75.69 109 ALA B O 1
ATOM 3198 N N . MET B 1 110 ? 26.875 10.789 10.695 1 88.81 110 MET B N 1
ATOM 3199 C CA . MET B 1 110 ? 25.5 11 11.172 1 88.81 110 MET B CA 1
ATOM 3200 C C . MET B 1 110 ? 24.625 9.781 10.875 1 88.81 110 MET B C 1
ATOM 3202 O O . MET B 1 110 ? 24.719 9.203 9.797 1 88.81 110 MET B O 1
ATOM 3206 N N . ARG B 1 111 ? 23.969 9.352 11.867 1 92.12 111 ARG B N 1
ATOM 3207 C CA . ARG B 1 111 ? 22.953 8.32 11.703 1 92.12 111 ARG B CA 1
ATOM 3208 C C . ARG B 1 111 ? 21.562 8.938 11.641 1 92.12 111 ARG B C 1
ATOM 3210 O O . ARG B 1 111 ? 21.109 9.578 12.594 1 92.12 111 ARG B O 1
ATOM 3217 N N . ILE B 1 112 ? 20.875 8.75 10.531 1 95.81 112 ILE B N 1
ATOM 3218 C CA . ILE B 1 112 ? 19.547 9.328 10.328 1 95.81 112 ILE B CA 1
ATOM 3219 C C . ILE B 1 112 ? 18.5 8.219 10.305 1 95.81 112 ILE B C 1
ATOM 3221 O O . ILE B 1 112 ? 18.578 7.297 9.484 1 95.81 112 ILE B O 1
ATOM 3225 N N . HIS B 1 113 ? 17.578 8.297 11.18 1 95.88 113 HIS B N 1
ATOM 3226 C CA . HIS B 1 113 ? 16.5 7.332 11.281 1 95.88 113 HIS B CA 1
ATOM 3227 C C . HIS B 1 113 ? 15.164 7.957 10.867 1 95.88 113 HIS B C 1
ATOM 3229 O O . HIS B 1 113 ? 14.703 8.914 11.5 1 95.88 113 HIS B O 1
ATOM 3235 N N . VAL B 1 114 ? 14.586 7.367 9.875 1 97.69 114 VAL B N 1
ATOM 3236 C CA . VAL B 1 114 ? 13.344 7.914 9.336 1 97.69 114 VAL B CA 1
ATOM 3237 C C . VAL B 1 114 ? 12.156 7.125 9.891 1 97.69 114 VAL B C 1
ATOM 3239 O O . VAL B 1 114 ? 12.078 5.906 9.711 1 97.69 114 VAL B O 1
ATOM 3242 N N . GLY B 1 115 ? 11.266 7.828 10.555 1 97.25 115 GLY B N 1
ATOM 3243 C CA . GLY B 1 115 ? 10.055 7.207 11.055 1 97.25 115 GLY B CA 1
ATOM 3244 C C . GLY B 1 115 ? 9.07 6.855 9.961 1 97.25 115 GLY B C 1
ATOM 3245 O O . GLY B 1 115 ? 9.305 7.156 8.789 1 97.25 115 GLY B O 1
ATOM 3246 N N . LYS B 1 116 ? 7.953 6.27 10.367 1 96.25 116 LYS B N 1
ATOM 3247 C CA . LYS B 1 116 ? 6.895 5.879 9.438 1 96.25 116 LYS B CA 1
ATOM 3248 C C . LYS B 1 116 ? 5.699 6.824 9.539 1 96.25 116 LYS B C 1
ATOM 3250 O O . LYS B 1 116 ? 5.496 7.469 10.57 1 96.25 116 LYS B O 1
ATOM 3255 N N . PRO B 1 117 ? 4.898 6.891 8.477 1 97.75 117 PRO B N 1
ATOM 3256 C CA . PRO B 1 117 ? 3.643 7.641 8.57 1 97.75 117 PRO B CA 1
ATOM 3257 C C . PRO B 1 117 ? 2.674 7.047 9.586 1 97.75 117 PRO B C 1
ATOM 3259 O O . PRO B 1 117 ? 2.918 5.957 10.109 1 97.75 117 PRO B O 1
ATOM 3262 N N . LEU B 1 118 ? 1.682 7.828 9.836 1 98.5 118 LEU B N 1
ATOM 3263 C CA . LEU B 1 118 ? 0.731 7.438 10.875 1 98.5 118 LEU B CA 1
ATOM 3264 C C . LEU B 1 118 ? 0.081 6.102 10.539 1 98.5 118 LEU B C 1
ATOM 3266 O O . LEU B 1 118 ? 0.015 5.207 11.391 1 98.5 118 LEU B O 1
ATOM 3270 N N . LEU B 1 119 ? -0.39 5.926 9.289 1 98 119 LEU B N 1
ATOM 3271 C CA . LEU B 1 119 ? -1.055 4.703 8.852 1 98 119 LEU B CA 1
ATOM 3272 C C . LEU B 1 119 ? -0.051 3.723 8.25 1 98 119 LEU B C 1
ATOM 3274 O O . LEU B 1 119 ? 0.11 3.662 7.027 1 98 119 LEU B O 1
ATOM 3278 N N . SER B 1 120 ? 0.562 2.955 9.141 1 96.44 120 SER B N 1
ATOM 3279 C CA . SER B 1 120 ? 1.64 2.084 8.68 1 96.44 120 SER B CA 1
ATOM 3280 C C . SER B 1 120 ? 1.373 0.631 9.062 1 96.44 120 SER B C 1
ATOM 3282 O O . SER B 1 120 ? 1.438 -0.26 8.211 1 96.44 120 SER B O 1
ATOM 3284 N N . SER B 1 121 ? 1.048 0.382 10.289 1 96.25 121 SER B N 1
ATOM 3285 C CA . SER B 1 121 ? 0.915 -0.986 10.781 1 96.25 121 SER B CA 1
ATOM 3286 C C . SER B 1 121 ? -0.541 -1.441 10.758 1 96.25 121 SER B C 1
ATOM 3288 O O . SER B 1 121 ? -1.417 -0.765 11.297 1 96.25 121 SER B O 1
ATOM 3290 N N . LEU B 1 122 ? -0.767 -2.639 10.273 1 96.12 122 LEU B N 1
ATOM 3291 C CA . LEU B 1 122 ? -2.105 -3.211 10.188 1 96.12 122 LEU B CA 1
ATOM 3292 C C . LEU B 1 122 ? -2.439 -3.998 11.453 1 96.12 122 LEU B C 1
ATOM 3294 O O . LEU B 1 122 ? -3.539 -4.543 11.578 1 96.12 122 LEU B O 1
ATOM 3298 N N . GLY B 1 123 ? -1.517 -4.074 12.383 1 94.19 123 GLY B N 1
ATOM 3299 C CA . GLY B 1 123 ? -1.763 -4.75 13.641 1 94.19 123 GLY B CA 1
ATOM 3300 C C . GLY B 1 123 ? -1.646 -6.262 13.547 1 94.19 123 GLY B C 1
ATOM 3301 O O . GLY B 1 123 ? -2.27 -6.988 14.32 1 94.19 123 GLY B O 1
ATOM 3302 N N . VAL B 1 124 ? -0.75 -6.715 12.602 1 89.44 124 VAL B N 1
ATOM 3303 C CA . VAL B 1 124 ? -0.554 -8.148 12.43 1 89.44 124 VAL B CA 1
ATOM 3304 C C . VAL B 1 124 ? 0.502 -8.648 13.414 1 89.44 124 VAL B C 1
ATOM 3306 O O . VAL B 1 124 ? 1.39 -7.895 13.812 1 89.44 124 VAL B O 1
ATOM 3309 N N . LYS B 1 125 ? 0.641 -9.969 13.828 1 82.31 125 LYS B N 1
ATOM 3310 C CA . LYS B 1 125 ? 1.607 -10.648 14.688 1 82.31 125 LYS B CA 1
ATOM 3311 C C . LYS B 1 125 ? 1.844 -9.859 15.977 1 82.31 125 LYS B C 1
ATOM 3313 O O . LYS B 1 125 ? 2.99 -9.641 16.375 1 82.31 125 LYS B O 1
ATOM 3318 N N . ASN B 1 126 ? 0.946 -9.172 16.594 1 83.5 126 ASN B N 1
ATOM 3319 C CA . ASN B 1 126 ? 0.959 -8.523 17.906 1 83.5 126 ASN B CA 1
ATOM 3320 C C . ASN B 1 126 ? 1.495 -7.098 17.812 1 83.5 126 ASN B C 1
ATOM 3322 O O . ASN B 1 126 ? 1.901 -6.52 18.828 1 83.5 126 ASN B O 1
ATOM 3326 N N . TYR B 1 127 ? 1.582 -6.66 16.625 1 88.06 127 TYR B N 1
ATOM 3327 C CA . TYR B 1 127 ? 1.929 -5.25 16.469 1 88.06 127 TYR B CA 1
ATOM 3328 C C . TYR B 1 127 ? 0.714 -4.363 16.719 1 88.06 127 TYR B C 1
ATOM 3330 O O . TYR B 1 127 ? -0.427 -4.812 16.578 1 88.06 127 TYR B O 1
ATOM 3338 N N . ALA B 1 128 ? 1.056 -3.162 17.094 1 92.94 128 ALA B N 1
ATOM 3339 C CA . ALA B 1 128 ? -0.015 -2.18 17.234 1 92.94 128 ALA B CA 1
ATOM 3340 C C . ALA B 1 128 ? -0.685 -1.9 15.891 1 92.94 128 ALA B C 1
ATOM 3342 O O . ALA B 1 128 ? -0.021 -1.88 14.852 1 92.94 128 ALA B O 1
ATOM 3343 N N . ASP B 1 129 ? -1.996 -1.703 15.891 1 97.19 129 ASP B N 1
ATOM 3344 C CA . ASP B 1 129 ? -2.779 -1.393 14.695 1 97.19 129 ASP B CA 1
ATOM 3345 C C . ASP B 1 129 ? -2.965 0.115 14.539 1 97.19 129 ASP B C 1
ATOM 3347 O O . ASP B 1 129 ? -3.787 0.719 15.234 1 97.19 129 ASP B O 1
ATOM 3351 N N . ASP B 1 130 ? -2.232 0.723 13.609 1 98.12 130 ASP B N 1
ATOM 3352 C CA . ASP B 1 130 ? -2.266 2.168 13.406 1 98.12 130 ASP B CA 1
ATOM 3353 C C . ASP B 1 130 ? -3.631 2.615 12.891 1 98.12 130 ASP B C 1
ATOM 3355 O O . ASP B 1 130 ? -4.07 3.732 13.164 1 98.12 130 ASP B O 1
ATOM 3359 N N . TYR B 1 131 ? -4.281 1.797 12.117 1 98.25 131 TYR B N 1
ATOM 3360 C CA . TYR B 1 131 ? -5.566 2.146 11.516 1 98.25 131 TYR B CA 1
ATOM 3361 C C . TYR B 1 131 ? -6.66 2.215 12.57 1 98.25 131 TYR B C 1
ATOM 3363 O O . TYR B 1 131 ? -7.379 3.213 12.664 1 98.25 131 TYR B O 1
ATOM 3371 N N . VAL B 1 132 ? -6.719 1.224 13.383 1 97.88 132 VAL B N 1
ATOM 3372 C CA . VAL B 1 132 ? -7.715 1.188 14.445 1 97.88 132 VAL B CA 1
ATOM 3373 C C . VAL B 1 132 ? -7.445 2.309 15.445 1 97.88 132 VAL B C 1
ATOM 3375 O O . VAL B 1 132 ? -8.367 3.004 15.875 1 97.88 132 VAL B O 1
ATOM 3378 N N . ALA B 1 133 ? -6.148 2.471 15.773 1 98.56 133 ALA B N 1
ATOM 3379 C CA . ALA B 1 133 ? -5.789 3.535 16.703 1 98.56 133 ALA B CA 1
ATOM 3380 C C . ALA B 1 133 ? -6.191 4.902 16.156 1 98.56 133 ALA B C 1
ATOM 3382 O O . ALA B 1 133 ? -6.652 5.766 16.906 1 98.56 133 ALA B O 1
ATOM 3383 N N . THR B 1 134 ? -6.02 5.121 14.883 1 98.69 134 THR B N 1
ATOM 3384 C CA . THR B 1 134 ? -6.371 6.387 14.25 1 98.69 134 THR B CA 1
ATOM 3385 C C . THR B 1 134 ? -7.883 6.594 14.258 1 98.69 134 THR B C 1
ATOM 3387 O O . THR B 1 134 ? -8.367 7.676 14.586 1 98.69 134 THR B O 1
ATOM 3390 N N . ILE B 1 135 ? -8.664 5.551 13.898 1 97.94 135 ILE B N 1
ATOM 3391 C CA . ILE B 1 135 ? -10.117 5.617 13.93 1 97.94 135 ILE B CA 1
ATOM 3392 C C . ILE B 1 135 ? -10.594 5.98 15.336 1 97.94 135 ILE B C 1
ATOM 3394 O O . ILE B 1 135 ? -11.383 6.906 15.508 1 97.94 135 ILE B O 1
ATOM 3398 N N . ASP B 1 136 ? -9.992 5.305 16.312 1 97.62 136 ASP B N 1
ATOM 3399 C CA . ASP B 1 136 ? -10.375 5.551 17.703 1 97.62 136 ASP B CA 1
ATOM 3400 C C . ASP B 1 136 ? -10.07 6.992 18.109 1 97.62 136 ASP B C 1
ATOM 3402 O O . ASP B 1 136 ? -10.883 7.629 18.781 1 97.62 136 ASP B O 1
ATOM 3406 N N . ALA B 1 137 ? -8.922 7.465 17.75 1 98.12 137 ALA B N 1
ATOM 3407 C CA . ALA B 1 137 ? -8.516 8.828 18.078 1 98.12 137 ALA B CA 1
ATOM 3408 C C . ALA B 1 137 ? -9.477 9.852 17.484 1 98.12 137 ALA B C 1
ATOM 3410 O O . ALA B 1 137 ? -9.844 10.828 18.141 1 98.12 137 ALA B O 1
ATOM 3411 N N . ILE B 1 138 ? -9.891 9.633 16.234 1 98 138 ILE B N 1
ATOM 3412 C CA . ILE B 1 138 ? -10.82 10.539 15.562 1 98 138 ILE B CA 1
ATOM 3413 C C . ILE B 1 138 ? -12.172 10.5 16.266 1 98 138 ILE B C 1
ATOM 3415 O O . ILE B 1 138 ? -12.742 11.547 16.578 1 98 138 ILE B O 1
ATOM 3419 N N . MET B 1 139 ? -12.625 9.32 16.547 1 95.81 139 MET B N 1
ATOM 3420 C CA . MET B 1 139 ? -13.938 9.164 17.172 1 95.81 139 MET B CA 1
ATOM 3421 C C . MET B 1 139 ? -13.961 9.812 18.562 1 95.81 139 MET B C 1
ATOM 3423 O O . MET B 1 139 ? -14.953 10.453 18.922 1 95.81 139 MET B O 1
ATOM 3427 N N . LYS B 1 140 ? -12.891 9.641 19.281 1 96 140 LYS B N 1
ATOM 3428 C CA . LYS B 1 140 ? -12.797 10.234 20.609 1 96 140 LYS B CA 1
ATOM 3429 C C . LYS B 1 140 ? -12.828 11.758 20.531 1 96 140 LYS B C 1
ATOM 3431 O O . LYS B 1 140 ? -13.406 12.414 21.406 1 96 140 LYS B O 1
ATOM 3436 N N . HIS B 1 141 ? -12.219 12.258 19.531 1 96.69 141 HIS B N 1
ATOM 3437 C CA . HIS B 1 141 ? -12.094 13.703 19.406 1 96.69 141 HIS B CA 1
ATOM 3438 C C . HIS B 1 141 ? -13.422 14.336 18.984 1 96.69 141 HIS B C 1
ATOM 3440 O O . HIS B 1 141 ? -13.812 15.383 19.516 1 96.69 141 HIS B O 1
ATOM 3446 N N . VAL B 1 142 ? -14.109 13.664 18.047 1 93.31 142 VAL B N 1
ATOM 3447 C CA . VAL B 1 142 ? -15.336 14.266 17.547 1 93.31 142 VAL B CA 1
ATOM 3448 C C . VAL B 1 142 ? -16.5 13.953 18.484 1 93.31 142 VAL B C 1
ATOM 3450 O O . VAL B 1 142 ? -17.484 14.688 18.531 1 93.31 142 VAL B O 1
ATOM 3453 N N . ASN B 1 143 ? -16.344 12.867 19.312 1 83.75 143 ASN B N 1
ATOM 3454 C CA . ASN B 1 143 ? -17.141 12.453 20.453 1 83.75 143 ASN B CA 1
ATOM 3455 C C . ASN B 1 143 ? -18.625 12.773 20.25 1 83.75 143 ASN B C 1
ATOM 3457 O O . ASN B 1 143 ? -19.219 12.375 19.25 1 83.75 143 ASN B O 1
ATOM 3461 N N . ILE B 1 144 ? -19.156 13.773 20.969 1 77.25 144 ILE B N 1
ATOM 3462 C CA . ILE B 1 144 ? -20.578 14.047 21.125 1 77.25 144 ILE B CA 1
ATOM 3463 C C . ILE B 1 144 ? -21.125 14.664 19.828 1 77.25 144 ILE B C 1
ATOM 3465 O O . ILE B 1 144 ? -22.297 14.484 19.5 1 77.25 144 ILE B O 1
ATOM 3469 N N . ARG B 1 145 ? -20.266 15.242 19.047 1 84.81 145 ARG B N 1
ATOM 3470 C CA . ARG B 1 145 ? -20.719 15.891 17.828 1 84.81 145 ARG B CA 1
ATOM 3471 C C . ARG B 1 145 ? -21.062 14.867 16.75 1 84.81 145 ARG B C 1
ATOM 3473 O O . ARG B 1 145 ? -21.703 15.203 15.758 1 84.81 145 ARG B O 1
ATOM 3480 N N . ALA B 1 146 ? -20.703 13.664 17 1 84.12 146 ALA B N 1
ATOM 3481 C CA . ALA B 1 146 ? -20.938 12.594 16.031 1 84.12 146 ALA B CA 1
ATOM 3482 C C . ALA B 1 146 ? -22.156 11.766 16.422 1 84.12 146 ALA B C 1
ATOM 3484 O O . ALA B 1 146 ? -22.547 10.844 15.703 1 84.12 146 ALA B O 1
ATOM 3485 N N . LEU B 1 147 ? -22.812 12.125 17.453 1 86.69 147 LEU B N 1
ATOM 3486 C CA . LEU B 1 147 ? -23.953 11.344 17.922 1 86.69 147 LEU B CA 1
ATOM 3487 C C . LEU B 1 147 ? -25.078 11.344 16.891 1 86.69 147 LEU B C 1
ATOM 3489 O O . LEU B 1 147 ? -25.469 12.406 16.391 1 86.69 147 LEU B O 1
ATOM 3493 N N . ASN B 1 148 ? -25.516 10.172 16.5 1 91.19 148 ASN B N 1
ATOM 3494 C CA . ASN B 1 148 ? -26.594 9.938 15.539 1 91.19 148 ASN B CA 1
ATOM 3495 C C . ASN B 1 148 ? -26.25 10.469 14.156 1 91.19 148 ASN B C 1
ATOM 3497 O O . ASN B 1 148 ? -27.109 10.984 13.445 1 91.19 148 ASN B O 1
ATOM 3501 N N . LYS B 1 149 ? -25.031 10.57 13.828 1 95.81 149 LYS B N 1
ATOM 3502 C CA . LYS B 1 149 ? -24.562 10.992 12.516 1 95.81 149 LYS B CA 1
ATOM 3503 C C . LYS B 1 149 ? -23.656 9.93 11.883 1 95.81 149 LYS B C 1
ATOM 3505 O O . LYS B 1 149 ? -23.016 9.156 12.594 1 95.81 149 LYS B O 1
ATOM 3510 N N . SER B 1 150 ? -23.672 9.898 10.602 1 97.19 150 SER B N 1
ATOM 3511 C CA . SER B 1 150 ? -22.562 9.258 9.906 1 97.19 150 SER B CA 1
ATOM 3512 C C . SER B 1 150 ? -21.344 10.164 9.852 1 97.19 150 SER B C 1
ATOM 3514 O O . SER B 1 150 ? -21.469 11.391 9.836 1 97.19 150 SER B O 1
ATOM 3516 N N . ILE B 1 151 ? -20.266 9.586 9.945 1 97.81 151 ILE B N 1
ATOM 3517 C CA . ILE B 1 151 ? -19.016 10.32 9.82 1 97.81 151 ILE B CA 1
ATOM 3518 C C . ILE B 1 151 ? -18.391 10.062 8.445 1 97.81 151 ILE B C 1
ATOM 3520 O O . ILE B 1 151 ? -18.234 8.914 8.039 1 97.81 151 ILE B O 1
ATOM 3524 N N . LEU B 1 152 ? -18.141 11.117 7.723 1 98.19 152 LEU B N 1
ATOM 3525 C CA . LEU B 1 152 ? -17.469 11.031 6.43 1 98.19 152 LEU B CA 1
ATOM 3526 C C . LEU B 1 152 ? -16.047 11.562 6.516 1 98.19 152 LEU B C 1
ATOM 3528 O O . LEU B 1 152 ? -15.844 12.758 6.758 1 98.19 152 LEU B O 1
ATOM 3532 N N . LEU B 1 153 ? -15.094 10.664 6.359 1 98.44 153 LEU B N 1
ATOM 3533 C CA . LEU B 1 153 ? -13.68 11.039 6.336 1 98.44 153 LEU B CA 1
ATOM 3534 C C . LEU B 1 153 ? -13.219 11.328 4.914 1 98.44 153 LEU B C 1
ATOM 3536 O O . LEU B 1 153 ? -13.414 10.508 4.012 1 98.44 153 LEU B O 1
ATOM 3540 N N . MET B 1 154 ? -12.578 12.453 4.719 1 98.25 154 MET B N 1
ATOM 3541 C CA . MET B 1 154 ? -12.141 12.852 3.385 1 98.25 154 MET B CA 1
ATOM 3542 C C . MET B 1 154 ? -10.625 12.977 3.328 1 98.25 154 MET B C 1
ATOM 3544 O O . MET B 1 154 ? -10.031 13.742 4.086 1 98.25 154 MET B O 1
ATOM 3548 N N . ALA B 1 155 ? -10.031 12.234 2.5 1 97 155 ALA B N 1
ATOM 3549 C CA . ALA B 1 155 ? -8.586 12.289 2.312 1 97 155 ALA B CA 1
ATOM 3550 C C . ALA B 1 155 ? -8.227 12.867 0.945 1 97 155 ALA B C 1
ATOM 3552 O O . ALA B 1 155 ? -9.016 12.766 -0.001 1 97 155 ALA B O 1
ATOM 3553 N N . ASN B 1 156 ? -7.027 13.453 1.037 1 89.75 156 ASN B N 1
ATOM 3554 C CA . ASN B 1 156 ? -6.418 13.82 -0.238 1 89.75 156 ASN B CA 1
ATOM 3555 C C . ASN B 1 156 ? -5.441 12.75 -0.715 1 89.75 156 ASN B C 1
ATOM 3557 O O . ASN B 1 156 ? -4.578 12.305 0.047 1 89.75 156 ASN B O 1
ATOM 3561 N N . GLY B 1 157 ? -5.781 12.07 -1.805 1 83.94 157 GLY B N 1
ATOM 3562 C CA . GLY B 1 157 ? -4.906 11.039 -2.336 1 83.94 157 GLY B CA 1
ATOM 3563 C C . GLY B 1 157 ? -5.379 10.484 -3.668 1 83.94 157 GLY B C 1
ATOM 3564 O O . GLY B 1 157 ? -6.559 10.594 -4.008 1 83.94 157 GLY B O 1
ATOM 3565 N N . GLN B 1 158 ? -4.383 9.969 -4.305 1 84.56 158 GLN B N 1
ATOM 3566 C CA . GLN B 1 158 ? -4.691 9.422 -5.625 1 84.56 158 GLN B CA 1
ATOM 3567 C C . GLN B 1 158 ? -4.613 7.902 -5.617 1 84.56 158 GLN B C 1
ATOM 3569 O O . GLN B 1 158 ? -5.637 7.223 -5.754 1 84.56 158 GLN B O 1
ATOM 3574 N N . ASN B 1 159 ? -3.434 7.367 -5.18 1 87.5 159 ASN B N 1
ATOM 3575 C CA . ASN B 1 159 ? -3.201 5.934 -5.32 1 87.5 159 ASN B CA 1
ATOM 3576 C C . ASN B 1 159 ? -2.875 5.285 -3.977 1 87.5 159 ASN B C 1
ATOM 3578 O O . ASN B 1 159 ? -2.264 4.215 -3.932 1 87.5 159 ASN B O 1
ATOM 3582 N N . GLN B 1 160 ? -3.311 5.914 -2.938 1 94.38 160 GLN B N 1
ATOM 3583 C CA . GLN B 1 160 ? -2.959 5.398 -1.618 1 94.38 160 GLN B CA 1
ATOM 3584 C C . GLN B 1 160 ? -3.898 4.27 -1.201 1 94.38 160 GLN B C 1
ATOM 3586 O O . GLN B 1 160 ? -5.105 4.477 -1.067 1 94.38 160 GLN B O 1
ATOM 3591 N N . LEU B 1 161 ? -3.312 3.143 -0.925 1 97.12 161 LEU B N 1
ATOM 3592 C CA . LEU B 1 161 ? -4.082 1.964 -0.546 1 97.12 161 LEU B CA 1
ATOM 3593 C C . LEU B 1 161 ? -4.504 2.037 0.917 1 97.12 161 LEU B C 1
ATOM 3595 O O . LEU B 1 161 ? -5.41 1.317 1.344 1 97.12 161 LEU B O 1
ATOM 3599 N N . GLU B 1 162 ? -3.867 2.896 1.695 1 97.75 162 GLU B N 1
ATOM 3600 C CA . GLU B 1 162 ? -4.109 2.998 3.131 1 97.75 162 GLU B CA 1
ATOM 3601 C C . GLU B 1 162 ? -5.566 3.346 3.422 1 97.75 162 GLU B C 1
ATOM 3603 O O . GLU B 1 162 ? -6.133 2.893 4.418 1 97.75 162 GLU B O 1
ATOM 3608 N N . PHE B 1 163 ? -6.164 4.098 2.545 1 97.81 163 PHE B N 1
ATOM 3609 C CA . PHE B 1 163 ? -7.527 4.555 2.803 1 97.81 163 PHE B CA 1
ATOM 3610 C C . PHE B 1 163 ? -8.531 3.438 2.547 1 97.81 163 PHE B C 1
ATOM 3612 O O . PHE B 1 163 ? -9.594 3.4 3.168 1 97.81 163 PHE B O 1
ATOM 3619 N N . SER B 1 164 ? -8.18 2.488 1.654 1 97.56 164 SER B N 1
ATOM 3620 C CA . SER B 1 164 ? -8.984 1.28 1.512 1 97.56 164 SER B CA 1
ATOM 3621 C C . SER B 1 164 ? -8.953 0.439 2.783 1 97.56 164 SER B C 1
ATOM 3623 O O . SER B 1 164 ? -9.984 -0.052 3.236 1 97.56 164 SER B O 1
ATOM 3625 N N . ALA B 1 165 ? -7.734 0.314 3.312 1 97.75 165 ALA B N 1
ATOM 3626 C CA . ALA B 1 165 ? -7.602 -0.442 4.555 1 97.75 165 ALA B CA 1
ATOM 3627 C C . ALA B 1 165 ? -8.359 0.231 5.691 1 97.75 165 ALA B C 1
ATOM 3629 O O . ALA B 1 165 ? -9.008 -0.442 6.5 1 97.75 165 ALA B O 1
ATOM 3630 N N . LEU B 1 166 ? -8.289 1.561 5.723 1 98.38 166 LEU B N 1
ATOM 3631 C CA . LEU B 1 166 ? -9 2.316 6.75 1 98.38 166 LEU B CA 1
ATOM 3632 C C . LEU B 1 166 ? -10.5 2.07 6.664 1 98.38 166 LEU B C 1
ATOM 3634 O O . LEU B 1 166 ? -11.141 1.777 7.676 1 98.38 166 LEU B O 1
ATOM 3638 N N . GLN B 1 167 ? -11.07 2.18 5.473 1 98.06 167 GLN B N 1
ATOM 3639 C CA . GLN B 1 167 ? -12.5 1.937 5.285 1 98.06 167 GLN B CA 1
ATOM 3640 C C . GLN B 1 167 ? -12.867 0.512 5.688 1 98.06 167 GLN B C 1
ATOM 3642 O O . GLN B 1 167 ? -13.906 0.288 6.316 1 98.06 167 GLN B O 1
ATOM 3647 N N . LEU B 1 168 ? -12.023 -0.402 5.297 1 97.25 168 LEU B N 1
ATOM 3648 C CA . LEU B 1 168 ? -12.328 -1.797 5.594 1 97.25 168 LEU B CA 1
ATOM 3649 C C . LEU B 1 168 ? -12.305 -2.051 7.098 1 97.25 168 LEU B C 1
ATOM 3651 O O . LEU B 1 168 ? -13.141 -2.789 7.621 1 97.25 168 LEU B O 1
ATOM 3655 N N . LYS B 1 169 ? -11.336 -1.426 7.789 1 97.69 169 LYS B N 1
ATOM 3656 C CA . LYS B 1 169 ? -11.305 -1.522 9.242 1 97.69 169 LYS B CA 1
ATOM 3657 C C . LYS B 1 169 ? -12.609 -1.016 9.859 1 97.69 169 LYS B C 1
ATOM 3659 O O . LYS B 1 169 ? -13.141 -1.626 10.781 1 97.69 169 LYS B O 1
ATOM 3664 N N . CYS B 1 170 ? -13.07 0.056 9.359 1 96.94 170 CYS B N 1
ATOM 3665 C CA . CYS B 1 170 ? -14.336 0.596 9.836 1 96.94 170 CYS B CA 1
ATOM 3666 C C . CYS B 1 170 ? -15.469 -0.402 9.625 1 96.94 170 CYS B C 1
ATOM 3668 O O . CYS B 1 170 ? -16.25 -0.658 10.547 1 96.94 170 CYS B O 1
ATOM 3670 N N . LEU B 1 171 ? -15.508 -1.022 8.484 1 95.12 171 LEU B N 1
ATOM 3671 C CA . LEU B 1 171 ? -16.578 -1.941 8.125 1 95.12 171 LEU B CA 1
ATOM 3672 C C . LEU B 1 171 ? -16.531 -3.197 8.992 1 95.12 171 LEU B C 1
ATOM 3674 O O . LEU B 1 171 ? -17.562 -3.826 9.234 1 95.12 171 LEU B O 1
ATOM 3678 N N . TYR B 1 172 ? -15.352 -3.514 9.461 1 95.12 172 TYR B N 1
ATOM 3679 C CA . TYR B 1 172 ? -15.211 -4.719 10.273 1 95.12 172 TYR B CA 1
ATOM 3680 C C . TYR B 1 172 ? -15.398 -4.41 11.75 1 95.12 172 TYR B C 1
ATOM 3682 O O . TYR B 1 172 ? -15.016 -5.207 12.609 1 95.12 172 TYR B O 1
ATOM 3690 N N . GLY B 1 173 ? -15.828 -3.229 12.094 1 91.81 173 GLY B N 1
ATOM 3691 C CA . GLY B 1 173 ? -16.344 -3.018 13.43 1 91.81 173 GLY B CA 1
ATOM 3692 C C . GLY B 1 173 ? -15.625 -1.922 14.188 1 91.81 173 GLY B C 1
ATOM 3693 O O . GLY B 1 173 ? -15.938 -1.643 15.344 1 91.81 173 GLY B O 1
ATOM 3694 N N . ASN B 1 174 ? -14.688 -1.194 13.617 1 91 174 ASN B N 1
ATOM 3695 C CA . ASN B 1 174 ? -13.922 -0.168 14.32 1 91 174 ASN B CA 1
ATOM 3696 C C . ASN B 1 174 ? -14.492 1.226 14.062 1 91 174 ASN B C 1
ATOM 3698 O O . ASN B 1 174 ? -13.914 2.225 14.5 1 91 174 ASN B O 1
ATOM 3702 N N . GLY B 1 175 ? -15.594 1.327 13.469 1 90.06 175 GLY B N 1
ATOM 3703 C CA . GLY B 1 175 ? -16.281 2.545 13.062 1 90.06 175 GLY B CA 1
ATOM 3704 C C . GLY B 1 175 ? -17.406 2.291 12.086 1 90.06 175 GLY B C 1
ATOM 3705 O O . GLY B 1 175 ? -17.375 2.744 10.945 1 90.06 175 GLY B O 1
ATOM 3706 N N . GLN B 1 176 ? -18.438 1.759 12.625 1 86.5 176 GLN B N 1
ATOM 3707 C CA . GLN B 1 176 ? -19.484 1.203 11.766 1 86.5 176 GLN B CA 1
ATOM 3708 C C . GLN B 1 176 ? -20.281 2.309 11.086 1 86.5 176 GLN B C 1
ATOM 3710 O O . GLN B 1 176 ? -20.969 2.062 10.094 1 86.5 176 GLN B O 1
ATOM 3715 N N . ASN B 1 177 ? -20.156 3.529 11.578 1 94.44 177 ASN B N 1
ATOM 3716 C CA . ASN B 1 177 ? -20.891 4.625 10.945 1 94.44 177 ASN B CA 1
ATOM 3717 C C . ASN B 1 177 ? -19.953 5.539 10.156 1 94.44 177 ASN B C 1
ATOM 3719 O O . ASN B 1 177 ? -20.266 6.711 9.938 1 94.44 177 ASN B O 1
ATOM 3723 N N . VAL B 1 178 ? -18.797 4.961 9.789 1 97.06 178 VAL B N 1
ATOM 3724 C CA . VAL B 1 178 ? -17.766 5.777 9.148 1 97.06 178 VAL B CA 1
ATOM 3725 C C . VAL B 1 178 ? -17.641 5.387 7.676 1 97.06 178 VAL B C 1
ATOM 3727 O O . VAL B 1 178 ? -17.578 4.203 7.344 1 97.06 178 VAL B O 1
ATOM 3730 N N . ALA B 1 179 ? -17.672 6.359 6.816 1 97.69 179 ALA B N 1
ATOM 3731 C CA . ALA B 1 179 ? -17.297 6.215 5.414 1 97.69 179 ALA B CA 1
ATOM 3732 C C . ALA B 1 179 ? -16.062 7.043 5.09 1 97.69 179 ALA B C 1
ATOM 3734 O O . ALA B 1 179 ? -15.883 8.141 5.617 1 97.69 179 ALA B O 1
ATOM 3735 N N . VAL B 1 180 ? -15.211 6.488 4.254 1 98.31 180 VAL B N 1
ATOM 3736 C CA . VAL B 1 180 ? -13.977 7.148 3.836 1 98.31 180 VAL B CA 1
ATOM 3737 C C . VAL B 1 180 ? -14.008 7.379 2.326 1 98.31 180 VAL B C 1
ATOM 3739 O O . VAL B 1 180 ? -14.406 6.5 1.563 1 98.31 180 VAL B O 1
ATOM 3742 N N . PHE B 1 181 ? -13.602 8.555 1.899 1 97.75 181 PHE B N 1
ATOM 3743 C CA . PHE B 1 181 ? -13.359 8.695 0.468 1 97.75 181 PHE B CA 1
ATOM 3744 C C . PHE B 1 181 ? -12.156 9.602 0.208 1 97.75 181 PHE B C 1
ATOM 3746 O O . PHE B 1 181 ? -11.688 10.289 1.114 1 97.75 181 PHE B O 1
ATOM 3753 N N . THR B 1 182 ? -11.594 9.445 -0.961 1 96.94 182 THR B N 1
ATOM 3754 C CA . THR B 1 182 ? -10.5 10.273 -1.458 1 96.94 182 THR B CA 1
ATOM 3755 C C . THR B 1 182 ? -10.984 11.211 -2.562 1 96.94 182 THR B C 1
ATOM 3757 O O . THR B 1 182 ? -11.836 10.836 -3.373 1 96.94 182 THR B O 1
ATOM 3760 N N . SER B 1 183 ? -10.453 12.422 -2.561 1 93.19 183 SER B N 1
ATOM 3761 C CA . SER B 1 183 ? -10.898 13.422 -3.523 1 93.19 183 SER B CA 1
ATOM 3762 C C . SER B 1 183 ? -10.5 13.039 -4.945 1 93.19 183 SER B C 1
ATOM 3764 O O . SER B 1 183 ? -11.203 13.375 -5.902 1 93.19 183 SER B O 1
ATOM 3766 N N . ASN B 1 184 ? -9.391 12.305 -5.102 1 92.06 184 ASN B N 1
ATOM 3767 C CA . ASN B 1 184 ? -8.883 12.008 -6.438 1 92.06 184 ASN B CA 1
ATOM 3768 C C . ASN B 1 184 ? -8.453 10.547 -6.559 1 92.06 184 ASN B C 1
ATOM 3770 O O . ASN B 1 184 ? -7.605 10.211 -7.387 1 92.06 184 ASN B O 1
ATOM 3774 N N . GLY B 1 185 ? -9.016 9.789 -5.711 1 95 185 GLY B N 1
ATOM 3775 C CA . GLY B 1 185 ? -8.562 8.406 -5.703 1 95 185 GLY B CA 1
ATOM 3776 C C . GLY B 1 185 ? -9.664 7.426 -5.348 1 95 185 GLY B C 1
ATOM 3777 O O . GLY B 1 185 ? -10.805 7.574 -5.793 1 95 185 GLY B O 1
ATOM 3778 N N . PHE B 1 186 ? -9.305 6.359 -4.625 1 96.31 186 PHE B N 1
ATOM 3779 C CA . PHE B 1 186 ? -10.203 5.297 -4.18 1 96.31 186 PHE B CA 1
ATOM 3780 C C . PHE B 1 186 ? -10.125 5.121 -2.67 1 96.31 186 PHE B C 1
ATOM 3782 O O . PHE B 1 186 ? -9.031 5.07 -2.102 1 96.31 186 PHE B O 1
ATOM 3789 N N . PRO B 1 187 ? -11.289 4.969 -2.1 1 96.81 187 PRO B N 1
ATOM 3790 C CA . PRO B 1 187 ? -12.648 5.117 -2.621 1 96.81 187 PRO B CA 1
ATOM 3791 C C . PRO B 1 187 ? -12.984 6.559 -3.002 1 96.81 187 PRO B C 1
ATOM 3793 O O . PRO B 1 187 ? -12.414 7.496 -2.434 1 96.81 187 PRO B O 1
ATOM 3796 N N . ASN B 1 188 ? -13.805 6.676 -3.939 1 96.31 188 ASN B N 1
ATOM 3797 C CA . ASN B 1 188 ? -14.219 8.016 -4.348 1 96.31 188 ASN B CA 1
ATOM 3798 C C . ASN B 1 188 ? -15.531 8.43 -3.689 1 96.31 188 ASN B C 1
ATOM 3800 O O . ASN B 1 188 ? -16.109 7.668 -2.908 1 96.31 188 ASN B O 1
ATOM 3804 N N . PHE B 1 189 ? -16.016 9.688 -3.947 1 96.94 189 PHE B N 1
ATOM 3805 C CA . PHE B 1 189 ? -17.188 10.266 -3.303 1 96.94 189 PHE B CA 1
ATOM 3806 C C . PHE B 1 189 ? -18.422 9.422 -3.578 1 96.94 189 PHE B C 1
ATOM 3808 O O . PHE B 1 189 ? -19.219 9.164 -2.672 1 96.94 189 PHE B O 1
ATOM 3815 N N . LYS B 1 190 ? -18.641 8.984 -4.781 1 96.06 190 LYS B N 1
ATOM 3816 C CA . LYS B 1 190 ? -19.812 8.188 -5.137 1 96.06 190 LYS B CA 1
ATOM 3817 C C . LYS B 1 190 ? -19.844 6.883 -4.34 1 96.06 190 LYS B C 1
ATOM 3819 O O . LYS B 1 190 ? -20.906 6.469 -3.869 1 96.06 190 LYS B O 1
ATOM 3824 N N . GLN B 1 191 ? -18.703 6.285 -4.199 1 95.62 191 GLN B N 1
ATOM 3825 C CA . GLN B 1 191 ? -18.609 5.055 -3.422 1 95.62 191 GLN B CA 1
ATOM 3826 C C . GLN B 1 191 ? -18.922 5.309 -1.95 1 95.62 191 GLN B C 1
ATOM 3828 O O . GLN B 1 191 ? -19.641 4.523 -1.319 1 95.62 191 GLN B O 1
ATOM 3833 N N . ALA B 1 192 ? -18.391 6.395 -1.449 1 96.75 192 ALA B N 1
ATOM 3834 C CA . ALA B 1 192 ? -18.719 6.754 -0.072 1 96.75 192 ALA B CA 1
ATOM 3835 C C . ALA B 1 192 ? -20.219 6.988 0.093 1 96.75 192 ALA B C 1
ATOM 3837 O O . ALA B 1 192 ? -20.797 6.633 1.121 1 96.75 192 ALA B O 1
ATOM 3838 N N . LEU B 1 193 ? -20.859 7.57 -0.907 1 96.88 193 LEU B N 1
ATOM 3839 C CA . LEU B 1 193 ? -22.297 7.82 -0.863 1 96.88 193 LEU B CA 1
ATOM 3840 C C . LEU B 1 193 ? -23.062 6.512 -0.754 1 96.88 193 LEU B C 1
ATOM 3842 O O . LEU B 1 193 ? -24.047 6.426 -0.01 1 96.88 193 LEU B O 1
ATOM 3846 N N . THR B 1 194 ? -22.625 5.547 -1.468 1 95.44 194 THR B N 1
ATOM 3847 C CA . THR B 1 194 ? -23.297 4.25 -1.413 1 95.44 194 THR B CA 1
ATOM 3848 C C . THR B 1 194 ? -23.266 3.682 0.002 1 95.44 194 THR B C 1
ATOM 3850 O O . THR B 1 194 ? -24.234 3.084 0.462 1 95.44 194 THR B O 1
ATOM 3853 N N . LEU B 1 195 ? -22.188 3.875 0.672 1 95 195 LEU B N 1
ATOM 3854 C CA . LEU B 1 195 ? -22.062 3.398 2.045 1 95 195 LEU B CA 1
ATOM 3855 C C . LEU B 1 195 ? -22.922 4.234 2.988 1 95 195 LEU B C 1
ATOM 3857 O O . LEU B 1 195 ? -23.578 3.695 3.883 1 95 195 LEU B O 1
ATOM 3861 N N . LEU B 1 196 ? -22.906 5.543 2.746 1 96.62 196 LEU B N 1
ATOM 3862 C CA . LEU B 1 196 ? -23.719 6.438 3.574 1 96.62 196 LEU B CA 1
ATOM 3863 C C . LEU B 1 196 ? -25.188 6.07 3.49 1 96.62 196 LEU B C 1
ATOM 3865 O O . LEU B 1 196 ? -25.906 6.125 4.492 1 96.62 196 LEU B O 1
ATOM 3869 N N . GLU B 1 197 ? -25.594 5.688 2.361 1 95.62 197 GLU B N 1
ATOM 3870 C CA . GLU B 1 197 ? -26.984 5.289 2.16 1 95.62 197 GLU B CA 1
ATOM 3871 C C . GLU B 1 197 ? -27.328 4.059 2.996 1 95.62 197 GLU B C 1
ATOM 3873 O O . GLU B 1 197 ? -28.422 3.973 3.555 1 95.62 197 GLU B O 1
ATOM 3878 N N . ARG B 1 198 ? -26.406 3.225 3.146 1 91.44 198 ARG B N 1
ATOM 3879 C CA . ARG B 1 198 ? -26.625 1.993 3.898 1 91.44 198 ARG B CA 1
ATOM 3880 C C . ARG B 1 198 ? -26.641 2.264 5.398 1 91.44 198 ARG B C 1
ATOM 3882 O O . ARG B 1 198 ? -27.312 1.556 6.152 1 91.44 198 ARG B O 1
ATOM 3889 N N . LEU B 1 199 ? -25.922 3.203 5.914 1 90.06 199 LEU B N 1
ATOM 3890 C CA . LEU B 1 199 ? -25.828 3.545 7.328 1 90.06 199 LEU B CA 1
ATOM 3891 C C . LEU B 1 199 ? -27.109 4.215 7.812 1 90.06 199 LEU B C 1
ATOM 3893 O O . LEU B 1 199 ? -27.391 4.23 9.016 1 90.06 199 LEU B O 1
ATOM 3897 N N . ASP B 1 200 ? -27.844 4.781 7.023 1 85.5 200 ASP B N 1
ATOM 3898 C CA . ASP B 1 200 ? -29.203 5.266 7.203 1 85.5 200 ASP B CA 1
ATOM 3899 C C . ASP B 1 200 ? -29.266 6.379 8.25 1 85.5 200 ASP B C 1
ATOM 3901 O O . ASP B 1 200 ? -30.125 6.375 9.117 1 85.5 200 ASP B O 1
ATOM 3905 N N . HIS B 1 201 ? -28.297 7.211 8.367 1 92.19 201 HIS B N 1
ATOM 3906 C CA . HIS B 1 201 ? -28.359 8.477 9.086 1 92.19 201 HIS B CA 1
ATOM 3907 C C . HIS B 1 201 ? -28.672 9.641 8.141 1 92.19 201 HIS B C 1
ATOM 3909 O O . HIS B 1 201 ? -28.172 9.672 7.012 1 92.19 201 HIS B O 1
ATOM 3915 N N . LYS B 1 202 ? -29.359 10.578 8.578 1 94.56 202 LYS B N 1
ATOM 3916 C CA . LYS B 1 202 ? -29.719 11.719 7.754 1 94.56 202 LYS B CA 1
ATOM 3917 C C . LYS B 1 202 ? -28.688 12.844 7.871 1 94.56 202 LYS B C 1
ATOM 3919 O O . LYS B 1 202 ? -28.625 13.727 7.016 1 94.56 202 LYS B O 1
ATOM 3924 N N . ASP B 1 203 ? -27.938 12.773 8.945 1 97.38 203 ASP B N 1
ATOM 3925 C CA . ASP B 1 203 ? -26.922 13.789 9.195 1 97.38 203 ASP B CA 1
ATOM 3926 C C . ASP B 1 203 ? -25.516 13.211 9.047 1 97.38 203 ASP B C 1
ATOM 3928 O O . ASP B 1 203 ? -25.266 12.062 9.422 1 97.38 203 ASP B O 1
ATOM 3932 N N . VAL B 1 204 ? -24.625 14.039 8.469 1 98.12 204 VAL B N 1
ATOM 3933 C CA . VAL B 1 204 ? -23.25 13.609 8.227 1 98.12 204 VAL B CA 1
ATOM 3934 C C . VAL B 1 204 ? -22.281 14.633 8.82 1 98.12 204 VAL B C 1
ATOM 3936 O O . VAL B 1 204 ? -22.453 15.836 8.633 1 98.12 204 VAL B O 1
ATOM 3939 N N . LEU B 1 205 ? -21.391 14.203 9.625 1 98.25 205 LEU B N 1
ATOM 3940 C CA . LEU B 1 205 ? -20.219 14.984 10.031 1 98.25 205 LEU B CA 1
ATOM 3941 C C . LEU B 1 205 ? -19.031 14.695 9.125 1 98.25 205 LEU B C 1
ATOM 3943 O O . LEU B 1 205 ? -18.562 13.555 9.039 1 98.25 205 LEU B O 1
ATOM 3947 N N . VAL B 1 206 ? -18.578 15.734 8.453 1 98.25 206 VAL B N 1
ATOM 3948 C CA . VAL B 1 206 ? -17.422 15.586 7.57 1 98.25 206 VAL B CA 1
ATOM 3949 C C . VAL B 1 206 ? -16.141 15.93 8.328 1 98.25 206 VAL B C 1
ATOM 3951 O O . VAL B 1 206 ? -16.031 17.016 8.906 1 98.25 206 VAL B O 1
ATOM 3954 N N . VAL B 1 207 ? -15.211 15 8.359 1 98.12 207 VAL B N 1
ATOM 3955 C CA .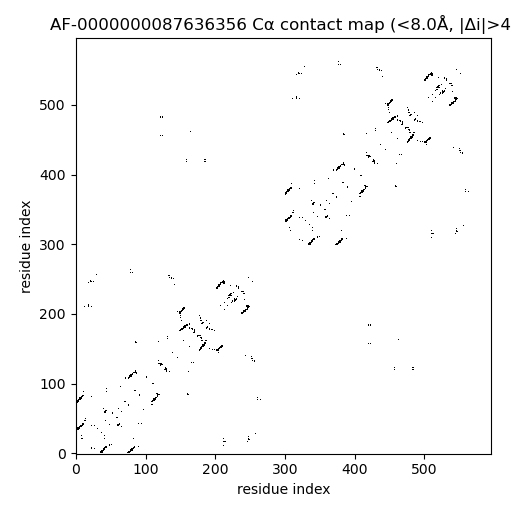 VAL B 1 207 ? -13.938 15.164 9.047 1 98.12 207 VAL B CA 1
ATOM 3956 C C . VAL B 1 207 ? -12.789 15.023 8.047 1 98.12 207 VAL B C 1
ATOM 3958 O O . VAL B 1 207 ? -12.688 14.008 7.348 1 98.12 207 VAL B O 1
ATOM 3961 N N . PRO B 1 208 ? -11.914 16.031 7.941 1 98 208 PRO B N 1
ATOM 3962 C CA . PRO B 1 208 ? -10.781 15.898 7.023 1 98 208 PRO B CA 1
ATOM 3963 C C . PRO B 1 208 ? -9.719 14.922 7.535 1 98 208 PRO B C 1
ATOM 3965 O O . PRO B 1 208 ? -9.352 14.969 8.711 1 98 208 PRO B O 1
ATOM 3968 N N . LEU B 1 209 ? -9.25 14.023 6.625 1 98.12 209 LEU B N 1
ATOM 3969 C CA . LEU B 1 209 ? -8.047 13.227 6.859 1 98.12 209 LEU B CA 1
ATOM 3970 C C . LEU B 1 209 ? -6.801 13.984 6.395 1 98.12 209 LEU B C 1
ATOM 3972 O O . LEU B 1 209 ? -6.102 13.531 5.488 1 98.12 209 LEU B O 1
ATOM 3976 N N . ALA B 1 210 ? -6.59 15.094 6.996 1 97.94 210 ALA B N 1
ATOM 3977 C CA . ALA B 1 210 ? -5.438 15.961 6.766 1 97.94 210 ALA B CA 1
ATOM 3978 C C . ALA B 1 210 ? -4.875 16.484 8.078 1 97.94 210 ALA B C 1
ATOM 3980 O O . ALA B 1 210 ? -5.633 16.844 8.992 1 97.94 210 ALA B O 1
ATOM 3981 N N . LEU B 1 211 ? -3.598 16.547 8.141 1 98.44 211 LEU B N 1
ATOM 3982 C CA . LEU B 1 211 ? -2.984 16.953 9.398 1 98.44 211 LEU B CA 1
ATOM 3983 C C . LEU B 1 211 ? -3.041 18.453 9.586 1 98.44 211 LEU B C 1
ATOM 3985 O O . LEU B 1 211 ? -3.215 18.953 10.703 1 98.44 211 LEU B O 1
ATOM 3989 N N . ILE B 1 212 ? -2.898 19.188 8.5 1 98.25 212 ILE B N 1
ATOM 3990 C CA . ILE B 1 212 ? -2.998 20.641 8.539 1 98.25 212 ILE B CA 1
ATOM 3991 C C . ILE B 1 212 ? -4.355 21.078 7.992 1 98.25 212 ILE B C 1
ATOM 3993 O O . ILE B 1 212 ? -4.656 20.859 6.816 1 98.25 212 ILE B O 1
ATOM 3997 N N . GLY B 1 213 ? -5.215 21.656 8.883 1 97.75 213 GLY B N 1
ATOM 3998 C CA . GLY B 1 213 ? -6.516 22.156 8.477 1 97.75 213 GLY B CA 1
ATOM 3999 C C . GLY B 1 213 ? -6.457 23.547 7.867 1 97.75 213 GLY B C 1
ATOM 4000 O O . GLY B 1 213 ? -6.934 24.516 8.461 1 97.75 213 GLY B O 1
ATOM 4001 N N . SER B 1 214 ? -5.98 23.641 6.699 1 96.88 214 SER B N 1
ATOM 4002 C CA . SER B 1 214 ? -5.797 24.922 6.047 1 96.88 214 SER B CA 1
ATOM 4003 C C . SER B 1 214 ? -7.137 25.531 5.645 1 96.88 214 SER B C 1
ATOM 4005 O O . SER B 1 214 ? -8.125 24.812 5.484 1 96.88 214 SER B O 1
ATOM 4007 N N . GLU B 1 215 ? -7.086 26.844 5.441 1 95.56 215 GLU B N 1
ATOM 4008 C CA . GLU B 1 215 ? -8.273 27.547 4.949 1 95.56 215 GLU B CA 1
ATOM 4009 C C . GLU B 1 215 ? -8.703 27 3.588 1 95.56 215 GLU B C 1
ATOM 4011 O O . GLU B 1 215 ? -9.898 26.906 3.311 1 95.56 215 GLU B O 1
ATOM 4016 N N . HIS B 1 216 ? -7.789 26.719 2.836 1 94.75 216 HIS B N 1
ATOM 4017 C CA . HIS B 1 216 ? -8.078 26.156 1.522 1 94.75 216 HIS B CA 1
ATOM 4018 C C . HIS B 1 216 ? -8.836 24.844 1.645 1 94.75 216 HIS B C 1
ATOM 4020 O O . HIS B 1 216 ? -9.805 24.609 0.919 1 94.75 216 HIS B O 1
ATOM 4026 N N . LEU B 1 217 ? -8.414 24.016 2.477 1 96.06 217 LEU B N 1
ATOM 4027 C CA . LEU B 1 217 ? -9.07 22.734 2.721 1 96.06 217 LEU B CA 1
ATOM 4028 C C . LEU B 1 217 ? -10.477 22.938 3.266 1 96.06 217 LEU B C 1
ATOM 4030 O O . LEU B 1 217 ? -11.422 22.281 2.83 1 96.06 217 LEU B O 1
ATOM 4034 N N . MET B 1 218 ? -10.648 23.891 4.176 1 96.69 218 MET B N 1
ATOM 4035 C CA . MET B 1 218 ? -11.961 24.156 4.758 1 96.69 218 MET B CA 1
ATOM 4036 C C . MET B 1 218 ? -12.93 24.688 3.707 1 96.69 218 MET B C 1
ATOM 4038 O O . MET B 1 218 ? -14.117 24.375 3.73 1 96.69 218 MET B O 1
ATOM 4042 N N . ASP B 1 219 ? -12.344 25.453 2.846 1 96.38 219 ASP B N 1
ATOM 4043 C CA . ASP B 1 219 ? -13.156 25.953 1.74 1 96.38 219 ASP B CA 1
ATOM 4044 C C . ASP B 1 219 ? -13.617 24.812 0.838 1 96.38 219 ASP B C 1
ATOM 4046 O O . ASP B 1 219 ? -14.773 24.781 0.396 1 96.38 219 ASP B O 1
ATOM 4050 N N . PHE B 1 220 ? -12.805 23.922 0.559 1 96.38 220 PHE B N 1
ATOM 4051 C CA . PHE B 1 220 ? -13.125 22.75 -0.249 1 96.38 220 PHE B CA 1
ATOM 4052 C C . PHE B 1 220 ? -14.195 21.906 0.423 1 96.38 220 PHE B C 1
ATOM 4054 O O . PHE B 1 220 ? -15.086 21.375 -0.247 1 96.38 220 PHE B O 1
ATOM 4061 N N . LEU B 1 221 ? -14.164 21.812 1.718 1 97.75 221 LEU B N 1
ATOM 4062 C CA . LEU B 1 221 ? -15.07 20.938 2.455 1 97.75 221 LEU B CA 1
ATOM 4063 C C . LEU B 1 221 ? -16.422 21.609 2.652 1 97.75 221 LEU B C 1
ATOM 4065 O O . LEU B 1 221 ? -17.469 20.984 2.463 1 97.75 221 LEU B O 1
ATOM 4069 N N . GLY B 1 222 ? -16.406 22.859 3.041 1 96.81 222 GLY B N 1
ATOM 4070 C CA . GLY B 1 222 ? -17.656 23.453 3.484 1 96.81 222 GLY B CA 1
ATOM 4071 C C . GLY B 1 222 ? -17.844 24.875 2.979 1 96.81 222 GLY B C 1
ATOM 4072 O O . GLY B 1 222 ? -18.766 25.578 3.426 1 96.81 222 GLY B O 1
ATOM 4073 N N . GLY B 1 223 ? -17.031 25.328 2.172 1 94.81 223 GLY B N 1
ATOM 4074 C CA . GLY B 1 223 ? -17.172 26.672 1.649 1 94.81 223 GLY B CA 1
ATOM 4075 C C . GLY B 1 223 ? -18.375 26.828 0.735 1 94.81 223 GLY B C 1
ATOM 4076 O O . GLY B 1 223 ? -19.172 25.906 0.585 1 94.81 223 GLY B O 1
ATOM 4077 N N . ASP B 1 224 ? -18.484 28 0.089 1 93.25 224 ASP B N 1
ATOM 4078 C CA . ASP B 1 224 ? -19.641 28.344 -0.715 1 93.25 224 ASP B CA 1
ATOM 4079 C C . ASP B 1 224 ? -19.484 27.859 -2.152 1 93.25 224 ASP B C 1
ATOM 4081 O O . ASP B 1 224 ? -20.391 28.031 -2.979 1 93.25 224 ASP B O 1
ATOM 4085 N N . ARG B 1 225 ? -18.5 27.125 -2.414 1 93.38 225 ARG B N 1
ATOM 4086 C CA . ARG B 1 225 ? -18.281 26.625 -3.764 1 93.38 225 ARG B CA 1
ATOM 4087 C C . ARG B 1 225 ? -19.312 25.547 -4.117 1 93.38 225 ARG B C 1
ATOM 4089 O O . ARG B 1 225 ? -19.75 24.797 -3.25 1 93.38 225 ARG B O 1
ATOM 4096 N N . SER B 1 226 ? -19.594 25.375 -5.418 1 94.75 226 SER B N 1
ATOM 4097 C CA . SER B 1 226 ? -20.594 24.422 -5.898 1 94.75 226 SER B CA 1
ATOM 4098 C C . SER B 1 226 ? -20.078 22.984 -5.801 1 94.75 226 SER B C 1
ATOM 4100 O O . SER B 1 226 ? -20.875 22.047 -5.77 1 94.75 226 SER B O 1
ATOM 4102 N N . ASP B 1 227 ? -18.75 22.844 -5.723 1 94.81 227 ASP B N 1
ATOM 4103 C CA . ASP B 1 227 ? -18.172 21.484 -5.688 1 94.81 227 ASP B CA 1
ATOM 4104 C C . ASP B 1 227 ? -17.641 21.156 -4.297 1 94.81 227 ASP B C 1
ATOM 4106 O O . ASP B 1 227 ? -16.828 20.25 -4.141 1 94.81 227 ASP B O 1
ATOM 4110 N N . SER B 1 228 ? -18.109 22 -3.324 1 97.5 228 SER B N 1
ATOM 4111 C CA . SER B 1 228 ? -17.703 21.641 -1.967 1 97.5 228 SER B CA 1
ATOM 4112 C C . SER B 1 228 ? -18.344 20.344 -1.521 1 97.5 228 SER B C 1
ATOM 4114 O O . SER B 1 228 ? -19.438 19.984 -1.99 1 97.5 228 SER B O 1
ATOM 4116 N N . VAL B 1 229 ? -17.75 19.672 -0.624 1 97.88 229 VAL B N 1
ATOM 4117 C CA . VAL B 1 229 ? -18.281 18.406 -0.11 1 97.88 229 VAL B CA 1
ATOM 4118 C C . VAL B 1 229 ? -19.641 18.641 0.548 1 97.88 229 VAL B C 1
ATOM 4120 O O . VAL B 1 229 ? -20.562 17.844 0.372 1 97.88 229 VAL B O 1
ATOM 4123 N N . ALA B 1 230 ? -19.734 19.75 1.296 1 98.12 230 ALA B N 1
ATOM 4124 C CA . ALA B 1 230 ? -21 20.094 1.955 1 98.12 230 ALA B CA 1
ATOM 4125 C C . ALA B 1 230 ? -22.125 20.266 0.938 1 98.12 230 ALA B C 1
ATOM 4127 O O . ALA B 1 230 ? -23.219 19.75 1.127 1 98.12 230 ALA B O 1
ATOM 4128 N N . THR B 1 231 ? -21.812 20.969 -0.111 1 98 231 THR B N 1
ATOM 4129 C CA . THR B 1 231 ? -22.828 21.203 -1.142 1 98 231 THR B CA 1
ATOM 4130 C C . THR B 1 231 ? -23.234 19.875 -1.792 1 98 231 THR B C 1
ATOM 4132 O O . THR B 1 231 ? -24.422 19.609 -1.969 1 98 231 THR B O 1
ATOM 4135 N N . LEU B 1 232 ? -22.297 19.047 -2.105 1 97.75 232 LEU B N 1
ATOM 4136 C CA . LEU B 1 232 ? -22.578 17.766 -2.744 1 97.75 232 LEU B CA 1
ATOM 4137 C C . LEU B 1 232 ? -23.453 16.891 -1.856 1 97.75 232 LEU B C 1
ATOM 4139 O O . LEU B 1 232 ? -24.406 16.266 -2.338 1 97.75 232 LEU B O 1
ATOM 4143 N N . LEU B 1 233 ? -23.156 16.891 -0.596 1 98.25 233 LEU B N 1
ATOM 4144 C CA . LEU B 1 233 ? -23.922 16.078 0.348 1 98.25 233 LEU B CA 1
ATOM 4145 C C . LEU B 1 233 ? -25.328 16.656 0.539 1 98.25 233 LEU B C 1
ATOM 4147 O O . LEU B 1 233 ? -26.297 15.898 0.609 1 98.25 233 LEU B O 1
ATOM 4151 N N . THR B 1 234 ? -25.406 17.969 0.648 1 98.12 234 THR B N 1
ATOM 4152 C CA . THR B 1 234 ? -26.703 18.609 0.816 1 98.12 234 THR B CA 1
ATOM 4153 C C . THR B 1 234 ? -27.594 18.328 -0.39 1 98.12 234 THR B C 1
ATOM 4155 O O . THR B 1 234 ? -28.797 18.109 -0.241 1 98.12 234 THR B O 1
ATOM 4158 N N . ASP B 1 235 ? -27 18.328 -1.539 1 97.38 235 ASP B N 1
ATOM 4159 C CA . ASP B 1 235 ? -27.734 18.016 -2.766 1 97.38 235 ASP B CA 1
ATOM 4160 C C . ASP B 1 235 ? -28.266 16.594 -2.742 1 97.38 235 ASP B C 1
ATOM 4162 O O . ASP B 1 235 ? -29.281 16.297 -3.387 1 97.38 235 ASP B O 1
ATOM 4166 N N . GLU B 1 236 ? -27.625 15.727 -2.023 1 97.12 236 GLU B N 1
ATOM 4167 C CA . GLU B 1 236 ? -28.062 14.344 -1.881 1 97.12 236 GLU B CA 1
ATOM 4168 C C . GLU B 1 236 ? -29.078 14.195 -0.753 1 97.12 236 GLU B C 1
ATOM 4170 O O . GLU B 1 236 ? -29.547 13.094 -0.473 1 97.12 236 GLU B O 1
ATOM 4175 N N . GLY B 1 237 ? -29.312 15.281 -0.011 1 97.5 237 GLY B N 1
ATOM 4176 C CA . GLY B 1 237 ? -30.375 15.289 0.981 1 97.5 237 GLY B CA 1
ATOM 4177 C C . GLY B 1 237 ? -29.875 15.141 2.402 1 97.5 237 GLY B C 1
ATOM 4178 O O . GLY B 1 237 ? -30.656 14.93 3.33 1 97.5 237 GLY B O 1
ATOM 4179 N N . TYR B 1 238 ? -28.609 15.336 2.635 1 98.06 238 TYR B N 1
ATOM 4180 C CA . TYR B 1 238 ? -28.047 15.164 3.969 1 98.06 238 TYR B CA 1
ATOM 4181 C C . TYR B 1 238 ? -27.969 16.5 4.703 1 98.06 238 TYR B C 1
ATOM 4183 O O . TYR B 1 238 ? -27.734 17.531 4.086 1 98.06 238 TYR B O 1
ATOM 4191 N N . GLY B 1 239 ? -28.203 16.453 6.012 1 97.94 239 GLY B N 1
ATOM 4192 C CA . GLY B 1 239 ? -27.656 17.5 6.867 1 97.94 239 GLY B CA 1
ATOM 4193 C C . GLY B 1 239 ? -26.156 17.391 7.07 1 97.94 239 GLY B C 1
ATOM 4194 O O . GLY B 1 239 ? -25.625 16.281 7.277 1 97.94 239 GLY B O 1
ATOM 4195 N N . VAL B 1 240 ? -25.484 18.547 6.973 1 97.75 240 VAL B N 1
ATOM 4196 C CA . VAL B 1 240 ? -24.031 18.438 6.93 1 97.75 240 VAL B CA 1
ATOM 4197 C C . VAL B 1 240 ? -23.406 19.344 7.984 1 97.75 240 VAL B C 1
ATOM 4199 O O . VAL B 1 240 ? -23.797 20.5 8.117 1 97.75 240 VAL B O 1
ATOM 4202 N N . THR B 1 241 ? -22.531 18.828 8.734 1 97.12 241 THR B N 1
ATOM 4203 C CA . THR B 1 241 ? -21.625 19.562 9.602 1 97.12 241 THR B CA 1
ATOM 4204 C C . THR B 1 241 ? -20.172 19.281 9.25 1 97.12 241 THR B C 1
ATOM 4206 O O . THR B 1 241 ? -19.797 18.141 8.961 1 97.12 241 THR B O 1
ATOM 4209 N N . ILE B 1 242 ? -19.375 20.312 9.234 1 97.25 242 ILE B N 1
ATOM 4210 C CA . ILE B 1 242 ? -17.953 20.172 8.922 1 97.25 242 ILE B CA 1
ATOM 4211 C C . ILE B 1 242 ? -17.125 20.266 10.211 1 97.25 242 ILE B C 1
ATOM 4213 O O . ILE B 1 242 ? -17.312 21.188 11.008 1 97.25 242 ILE B O 1
ATOM 4217 N N . TRP B 1 243 ? -16.312 19.297 10.438 1 97.31 243 TRP B N 1
ATOM 4218 C CA . TRP B 1 243 ? -15.297 19.438 11.469 1 97.31 243 TRP B CA 1
ATOM 4219 C C . TRP B 1 243 ? -14.18 20.359 11 1 97.31 243 TRP B C 1
ATOM 4221 O O . TRP B 1 243 ? -13.328 19.953 10.203 1 97.31 243 TRP B O 1
ATOM 4231 N N . ASN B 1 244 ? -14.094 21.531 11.562 1 95.62 244 ASN B N 1
ATOM 4232 C CA . ASN B 1 244 ? -13.242 22.594 11.023 1 95.62 244 ASN B CA 1
ATOM 4233 C C . ASN B 1 244 ? -11.852 22.562 11.648 1 95.62 244 ASN B C 1
ATOM 4235 O O . ASN B 1 244 ? -11.328 23.609 12.055 1 95.62 244 ASN B O 1
ATOM 4239 N N . GLU B 1 245 ? -11.289 21.391 11.844 1 96.25 245 GLU B N 1
ATOM 4240 C CA . GLU B 1 245 ? -9.945 21.172 12.367 1 96.25 245 GLU B CA 1
ATOM 4241 C C . GLU B 1 245 ? -9.219 20.094 11.578 1 96.25 245 GLU B C 1
ATOM 4243 O O . GLU B 1 245 ? -9.82 19.094 11.188 1 96.25 245 GLU B O 1
ATOM 4248 N N . GLY B 1 246 ? -7.91 20.328 11.352 1 97.75 246 GLY B N 1
ATOM 4249 C CA . GLY B 1 246 ? -7.086 19.234 10.883 1 97.75 246 GLY B CA 1
ATOM 4250 C C . GLY B 1 246 ? -6.824 18.188 11.945 1 97.75 246 GLY B C 1
ATOM 4251 O O . GLY B 1 246 ? -6.902 18.469 13.141 1 97.75 246 GLY B O 1
ATOM 4252 N N . LEU B 1 247 ? -6.461 17.016 11.508 1 98.44 247 LEU B N 1
ATOM 4253 C CA . LEU B 1 247 ? -6.199 15.914 12.438 1 98.44 247 LEU B CA 1
ATOM 4254 C C . LEU B 1 247 ? -5.02 16.25 13.344 1 98.44 247 LEU B C 1
ATOM 4256 O O . LEU B 1 247 ? -4.902 15.695 14.438 1 98.44 247 LEU B O 1
ATOM 4260 N N . GLY B 1 248 ? -4.148 17.125 12.852 1 98.62 248 GLY B N 1
ATOM 4261 C CA . GLY B 1 248 ? -3.002 17.5 13.656 1 98.62 248 GLY B CA 1
ATOM 4262 C C . GLY B 1 248 ? -3.389 18.266 14.914 1 98.62 248 GLY B C 1
ATOM 4263 O O . GLY B 1 248 ? -2.58 18.422 15.828 1 98.62 248 GLY B O 1
ATOM 4264 N N . GLU B 1 249 ? -4.566 18.812 14.961 1 98.31 249 GLU B N 1
ATOM 4265 C CA . GLU B 1 249 ? -5.078 19.531 16.125 1 98.31 249 GLU B CA 1
ATOM 4266 C C . GLU B 1 249 ? -5.676 18.578 17.156 1 98.31 249 GLU B C 1
ATOM 4268 O O . GLU B 1 249 ? -5.945 18.969 18.281 1 98.31 249 GLU B O 1
ATOM 4273 N N . ASN B 1 250 ? -5.941 17.312 16.766 1 98.25 250 ASN B N 1
ATOM 4274 C CA . ASN B 1 250 ? -6.496 16.266 17.609 1 98.25 250 ASN B CA 1
ATOM 4275 C C . ASN B 1 250 ? -5.457 15.734 18.594 1 98.25 250 ASN B C 1
ATOM 4277 O O . ASN B 1 250 ? -4.484 15.094 18.188 1 98.25 250 ASN B O 1
ATOM 4281 N N . PRO B 1 251 ? -5.676 15.984 19.906 1 98.31 251 PRO B N 1
ATOM 4282 C CA . PRO B 1 251 ? -4.641 15.586 20.859 1 98.31 251 PRO B CA 1
ATOM 4283 C C . PRO B 1 251 ? -4.379 14.086 20.859 1 98.31 251 PRO B C 1
ATOM 4285 O O . PRO B 1 251 ? -3.26 13.648 21.141 1 98.31 251 PRO B O 1
ATOM 4288 N N . PHE B 1 252 ? -5.379 13.312 20.516 1 98.56 252 PHE B N 1
ATOM 4289 C CA . PHE B 1 252 ? -5.207 11.859 20.5 1 98.56 252 PHE B CA 1
ATOM 4290 C C . PHE B 1 252 ? -4.379 11.43 19.281 1 98.56 252 PHE B C 1
ATOM 4292 O O . PHE B 1 252 ? -3.615 10.469 19.359 1 98.56 252 PHE B O 1
ATOM 4299 N N . ILE B 1 253 ? -4.504 12.102 18.156 1 98.81 253 ILE B N 1
ATOM 4300 C CA . ILE B 1 253 ? -3.658 11.875 16.984 1 98.81 253 ILE B CA 1
ATOM 4301 C C . ILE B 1 253 ? -2.223 12.297 17.312 1 98.81 253 ILE B C 1
ATOM 4303 O O . ILE B 1 253 ? -1.273 11.594 16.953 1 98.81 253 ILE B O 1
ATOM 4307 N N . GLN B 1 254 ? -2.082 13.422 17.969 1 98.81 254 GLN B N 1
ATOM 4308 C CA . GLN B 1 254 ? -0.764 13.883 18.391 1 98.81 254 GLN B CA 1
ATOM 4309 C C . GLN B 1 254 ? -0.063 12.836 19.25 1 98.81 254 GLN B C 1
ATOM 4311 O O . GLN B 1 254 ? 1.125 12.562 19.062 1 98.81 254 GLN B O 1
ATOM 4316 N N . ASP B 1 255 ? -0.796 12.234 20.094 1 98.69 255 ASP B N 1
ATOM 4317 C CA . ASP B 1 255 ? -0.241 11.211 20.984 1 98.69 255 ASP B CA 1
ATOM 4318 C C . ASP B 1 255 ? 0.252 10.008 20.172 1 98.69 255 ASP B C 1
ATOM 4320 O O . ASP B 1 255 ? 1.246 9.375 20.531 1 98.69 255 ASP B O 1
ATOM 4324 N N . LEU B 1 256 ? -0.445 9.664 19.141 1 98.75 256 LEU B N 1
ATOM 4325 C CA . LEU B 1 256 ? -0.025 8.547 18.297 1 98.75 256 LEU B CA 1
ATOM 4326 C C . LEU B 1 256 ? 1.309 8.852 17.625 1 98.75 256 LEU B C 1
ATOM 4328 O O . LEU B 1 256 ? 2.172 7.977 17.531 1 98.75 256 LEU B O 1
ATOM 4332 N N . PHE B 1 257 ? 1.475 10.062 17.156 1 98.75 257 PHE B N 1
ATOM 4333 C CA . PHE B 1 257 ? 2.744 10.445 16.562 1 98.75 257 PHE B CA 1
ATOM 4334 C C . PHE B 1 257 ? 3.871 10.398 17.578 1 98.75 257 PHE B C 1
ATOM 4336 O O . PHE B 1 257 ? 4.98 9.961 17.266 1 98.75 257 PHE B O 1
ATOM 4343 N N . LEU B 1 258 ? 3.584 10.875 18.781 1 98.56 258 LEU B N 1
ATOM 4344 C CA . LEU B 1 258 ? 4.59 10.82 19.844 1 98.56 258 LEU B CA 1
ATOM 4345 C C . LEU B 1 258 ? 4.973 9.375 20.156 1 98.56 258 LEU B C 1
ATOM 4347 O O . LEU B 1 258 ? 6.145 9.078 20.391 1 98.56 258 LEU B O 1
ATOM 4351 N N . LYS B 1 259 ? 3.98 8.578 20.172 1 97.62 259 LYS B N 1
ATOM 4352 C CA . LYS B 1 259 ? 4.234 7.156 20.406 1 97.62 259 LYS B CA 1
ATOM 4353 C C . LYS B 1 259 ? 5.129 6.574 19.312 1 97.62 259 LYS B C 1
ATOM 4355 O O . LYS B 1 259 ? 6.043 5.797 19.594 1 97.62 259 LYS B O 1
ATOM 4360 N N . HIS B 1 260 ? 4.855 6.906 18.047 1 97.44 260 HIS B N 1
ATOM 4361 C CA . HIS B 1 260 ? 5.695 6.457 16.938 1 97.44 260 HIS B CA 1
ATOM 4362 C C . HIS B 1 260 ? 7.137 6.922 17.109 1 97.44 260 HIS B C 1
ATOM 4364 O O . HIS B 1 260 ? 8.07 6.148 16.891 1 97.44 260 HIS B O 1
ATOM 4370 N N . LEU B 1 261 ? 7.281 8.148 17.484 1 97.88 261 LEU B N 1
ATOM 4371 C CA . LEU B 1 261 ? 8.609 8.711 17.703 1 97.88 261 LEU B CA 1
ATOM 4372 C C . LEU B 1 261 ? 9.328 7.965 18.828 1 97.88 261 LEU B C 1
ATOM 4374 O O . LEU B 1 261 ? 10.492 7.574 18.672 1 97.88 261 LEU B O 1
ATOM 4378 N N . ALA B 1 262 ? 8.648 7.723 19.906 1 97.12 262 ALA B N 1
ATOM 4379 C CA . ALA B 1 262 ? 9.219 7.023 21.047 1 97.12 262 ALA B CA 1
ATOM 4380 C C . ALA B 1 262 ? 9.664 5.613 20.672 1 97.12 262 ALA B C 1
ATOM 4382 O O . ALA B 1 262 ? 10.734 5.16 21.078 1 97.12 262 ALA B O 1
ATOM 4383 N N . GLN B 1 263 ? 8.828 4.977 19.906 1 94.88 263 GLN B N 1
ATOM 4384 C CA . GLN B 1 263 ? 9.148 3.623 19.453 1 94.88 263 GLN B CA 1
ATOM 4385 C C . GLN B 1 263 ? 10.398 3.615 18.594 1 94.88 263 GLN B C 1
ATOM 4387 O O . GLN B 1 263 ? 11.25 2.734 18.719 1 94.88 263 GLN B O 1
ATOM 4392 N N . SER B 1 264 ? 10.398 4.547 17.688 1 94 264 SER B N 1
ATOM 4393 C CA . SER B 1 264 ? 11.555 4.66 16.812 1 94 264 SER B CA 1
ATOM 4394 C C . SER B 1 264 ? 12.836 4.871 17.609 1 94 264 SER B C 1
ATOM 4396 O O . SER B 1 264 ? 13.859 4.234 17.344 1 94 264 SER B O 1
ATOM 4398 N N . ILE B 1 265 ? 12.828 5.727 18.562 1 94.5 265 ILE B N 1
ATOM 4399 C CA . ILE B 1 265 ? 13.984 6.055 19.391 1 94.5 265 ILE B CA 1
ATOM 4400 C C . ILE B 1 265 ? 14.391 4.836 20.219 1 94.5 265 ILE B C 1
ATOM 4402 O O . ILE B 1 265 ? 15.57 4.473 20.266 1 94.5 265 ILE B O 1
ATOM 4406 N N . ARG B 1 266 ? 13.43 4.16 20.766 1 93.12 266 ARG B N 1
ATOM 4407 C CA . ARG B 1 266 ? 13.703 2.998 21.594 1 93.12 266 ARG B CA 1
ATOM 4408 C C . ARG B 1 266 ? 14.336 1.873 20.797 1 93.12 266 ARG B C 1
ATOM 4410 O O . ARG B 1 266 ? 15.25 1.199 21.266 1 93.12 266 ARG B O 1
ATOM 4417 N N . MET B 1 267 ? 13.781 1.69 19.656 1 90.19 267 MET B N 1
ATOM 4418 C CA . MET B 1 267 ? 14.289 0.622 18.812 1 90.19 267 MET B CA 1
ATOM 4419 C C . MET B 1 267 ? 15.766 0.847 18.469 1 90.19 267 MET B C 1
ATOM 4421 O O . MET B 1 267 ? 16.562 -0.09 18.5 1 90.19 267 MET B O 1
ATOM 4425 N N . ILE B 1 268 ? 16.094 2.004 18.203 1 88.19 268 ILE B N 1
ATOM 4426 C CA . ILE B 1 268 ? 17.469 2.34 17.812 1 88.19 268 ILE B CA 1
ATOM 4427 C C . ILE B 1 268 ? 18.391 2.238 19.031 1 88.19 268 ILE B C 1
ATOM 4429 O O . ILE B 1 268 ? 19.5 1.735 18.938 1 88.19 268 ILE B O 1
ATOM 4433 N N . GLU B 1 269 ? 17.906 2.672 20.141 1 88.31 269 GLU B N 1
ATOM 4434 C CA . GLU B 1 269 ? 18.703 2.607 21.375 1 88.31 269 GLU B CA 1
ATOM 4435 C C . GLU B 1 269 ? 18.969 1.163 21.781 1 88.31 269 GLU B C 1
ATOM 4437 O O . GLU B 1 269 ? 20.062 0.834 22.234 1 88.31 269 GLU B O 1
ATOM 4442 N N . ARG B 1 270 ? 18.016 0.369 21.609 1 88.12 270 ARG B N 1
ATOM 4443 C CA . ARG B 1 270 ? 18.172 -1.047 21.922 1 88.12 270 ARG B CA 1
ATOM 4444 C C . ARG B 1 270 ? 19.203 -1.693 21 1 88.12 270 ARG B C 1
ATOM 4446 O O . ARG B 1 270 ? 20.031 -2.486 21.453 1 88.12 270 ARG B O 1
ATOM 4453 N N . LYS B 1 271 ? 19.094 -1.346 19.766 1 84.94 271 LYS B N 1
ATOM 4454 C CA . LYS B 1 271 ? 20.047 -1.895 18.812 1 84.94 271 LYS B CA 1
ATOM 4455 C C . LYS B 1 271 ? 21.469 -1.459 19.125 1 84.94 271 LYS B C 1
ATOM 4457 O O . LYS B 1 271 ? 22.406 -2.25 19.016 1 84.94 271 LYS B O 1
ATOM 4462 N N . GLN B 1 272 ? 21.688 -0.267 19.578 1 82 272 GLN B N 1
ATOM 4463 C CA . GLN B 1 272 ? 23 0.273 19.938 1 82 272 GLN B CA 1
ATOM 4464 C C . GLN B 1 272 ? 23.547 -0.39 21.188 1 82 272 GLN B C 1
ATOM 4466 O O . GLN B 1 272 ? 24.734 -0.686 21.266 1 82 272 GLN B O 1
ATOM 4471 N N . GLN B 1 273 ? 22.719 -0.609 22.078 1 84.25 273 GLN B N 1
ATOM 4472 C CA . GLN B 1 273 ? 23.125 -1.277 23.312 1 84.25 273 GLN B CA 1
ATOM 4473 C C . GLN B 1 273 ? 23.547 -2.721 23.031 1 84.25 273 GLN B C 1
ATOM 4475 O O . GLN B 1 273 ? 24.547 -3.199 23.578 1 84.25 273 GLN B O 1
ATOM 4480 N N . ALA B 1 274 ? 22.734 -3.32 22.156 1 82.69 274 ALA B N 1
ATOM 4481 C CA . ALA B 1 274 ? 23.047 -4.703 21.797 1 82.69 274 ALA B CA 1
ATOM 4482 C C . ALA B 1 274 ? 24.375 -4.797 21.078 1 82.69 274 ALA B C 1
ATOM 4484 O O . ALA B 1 274 ? 25.156 -5.723 21.312 1 82.69 274 ALA B O 1
ATOM 4485 N N . TYR B 1 275 ? 24.672 -3.914 20.328 1 79.56 275 TYR B N 1
ATOM 4486 C CA . TYR B 1 275 ? 25.938 -3.875 19.578 1 79.56 275 TYR B CA 1
ATOM 4487 C C . TYR B 1 275 ? 27.109 -3.617 20.516 1 79.56 275 TYR B C 1
ATOM 4489 O O . TYR B 1 275 ? 28.172 -4.242 20.375 1 79.56 275 TYR B O 1
ATOM 4497 N N . GLN B 1 276 ? 26.953 -2.828 21.469 1 78.5 276 GLN B N 1
ATOM 4498 C CA . GLN B 1 276 ? 28.016 -2.518 22.438 1 78.5 276 GLN B CA 1
ATOM 4499 C C . GLN B 1 276 ? 28.297 -3.711 23.344 1 78.5 276 GLN B C 1
ATOM 4501 O O . GLN B 1 276 ? 29.469 -3.984 23.656 1 78.5 276 GLN B O 1
ATOM 4506 N N . GLN B 1 277 ? 27.312 -4.316 23.641 1 79.94 277 GLN B N 1
ATOM 4507 C CA . GLN B 1 277 ? 27.469 -5.496 24.484 1 79.94 277 GLN B CA 1
ATOM 4508 C C . GLN B 1 277 ? 28.188 -6.613 23.734 1 79.94 277 GLN B C 1
ATOM 4510 O O . GLN B 1 277 ? 29.031 -7.316 24.312 1 79.94 277 GLN B O 1
ATOM 4515 N N . ASN B 1 278 ? 27.828 -6.723 22.516 1 72.5 278 ASN B N 1
ATOM 4516 C CA . ASN B 1 278 ? 28.469 -7.754 21.703 1 72.5 278 ASN B CA 1
ATOM 4517 C C . ASN B 1 278 ? 29.922 -7.426 21.438 1 72.5 278 ASN B C 1
ATOM 4519 O O . ASN B 1 278 ? 30.766 -8.32 21.391 1 72.5 278 ASN B O 1
ATOM 4523 N N . GLN B 1 279 ? 30.219 -6.211 21.25 1 72.88 279 GLN B N 1
ATOM 4524 C CA . GLN B 1 279 ? 31.609 -5.793 21.062 1 72.88 279 GLN B CA 1
ATOM 4525 C C . GLN B 1 279 ? 32.406 -5.918 22.359 1 72.88 279 GLN B C 1
ATOM 4527 O O . GLN B 1 279 ? 33.594 -6.23 22.344 1 72.88 279 GLN B O 1
ATOM 4532 N N . GLY B 1 280 ? 31.75 -5.617 23.406 1 62.06 280 GLY B N 1
ATOM 4533 C CA . GLY B 1 280 ? 32.406 -5.816 24.688 1 62.06 280 GLY B CA 1
ATOM 4534 C C . GLY B 1 280 ? 32.656 -7.281 25.016 1 62.06 280 GLY B C 1
ATOM 4535 O O . GLY B 1 280 ? 33.688 -7.633 25.578 1 62.06 280 GLY B O 1
ATOM 4536 N N . ALA B 1 281 ? 31.703 -8.125 24.531 1 65.69 281 ALA B N 1
ATOM 4537 C CA . ALA B 1 281 ? 31.844 -9.555 24.781 1 65.69 281 ALA B CA 1
ATOM 4538 C C . ALA B 1 281 ? 32.938 -10.156 23.906 1 65.69 281 ALA B C 1
ATOM 4540 O O . ALA B 1 281 ? 33.719 -11.016 24.359 1 65.69 281 ALA B O 1
ATOM 4541 N N . THR B 1 282 ? 33.125 -9.703 22.828 1 61.59 282 THR B N 1
ATOM 4542 C CA . THR B 1 282 ? 34.188 -10.195 21.938 1 61.59 282 THR B CA 1
ATOM 4543 C C . THR B 1 282 ? 35.562 -9.742 22.422 1 61.59 282 THR B C 1
ATOM 4545 O O . THR B 1 282 ? 36.531 -10.484 22.328 1 61.59 282 THR B O 1
ATOM 4548 N N . ARG B 1 283 ? 35.688 -8.617 23.141 1 60.31 283 ARG B N 1
ATOM 4549 C CA . ARG B 1 283 ? 36.938 -8.125 23.688 1 60.31 283 ARG B CA 1
ATOM 4550 C C . ARG B 1 283 ? 37.344 -8.891 24.938 1 60.31 283 ARG B C 1
ATOM 4552 O O . ARG B 1 283 ? 38.531 -9.133 25.172 1 60.31 283 ARG B O 1
ATOM 4559 N N . GLU B 1 284 ? 36.375 -9.195 25.625 1 55.72 284 GLU B N 1
ATOM 4560 C CA . GLU B 1 284 ? 36.688 -9.969 26.828 1 55.72 284 GLU B CA 1
ATOM 4561 C C . GLU B 1 284 ? 37.125 -11.391 26.484 1 55.72 284 GLU B C 1
ATOM 4563 O O . GLU B 1 284 ? 38.031 -11.93 27.125 1 55.72 284 GLU B O 1
ATOM 4568 N N . VAL B 1 285 ? 36.594 -11.875 25.453 1 59.66 285 VAL B N 1
ATOM 4569 C CA . VAL B 1 285 ? 37 -13.203 25.016 1 59.66 285 VAL B CA 1
ATOM 4570 C C . VAL B 1 285 ? 38.406 -13.141 24.422 1 59.66 285 VAL B C 1
ATOM 4572 O O . VAL B 1 285 ? 39.219 -14.008 24.703 1 59.66 285 VAL B O 1
ATOM 4575 N N . VAL B 1 286 ? 38.719 -12.109 23.859 1 62.62 286 VAL B N 1
ATOM 4576 C CA . VAL B 1 286 ? 40.062 -11.906 23.297 1 62.62 286 VAL B CA 1
ATOM 4577 C C . VAL B 1 286 ? 41.062 -11.641 24.406 1 62.62 286 VAL B C 1
ATOM 4579 O O . VAL B 1 286 ? 42.188 -12.148 24.359 1 62.62 286 VAL B O 1
ATOM 4582 N N . ARG B 1 287 ? 40.719 -10.984 25.406 1 57.06 287 ARG B N 1
ATOM 4583 C CA . ARG B 1 287 ? 41.594 -10.719 26.547 1 57.06 287 ARG B CA 1
ATOM 4584 C C . ARG B 1 287 ? 41.781 -11.969 27.406 1 57.06 287 ARG B C 1
ATOM 4586 O O . ARG B 1 287 ? 42.875 -12.219 27.906 1 57.06 287 ARG B O 1
ATOM 4593 N N . GLY B 1 288 ? 40.656 -12.617 27.422 1 51.88 288 GLY B N 1
ATOM 4594 C CA . GLY B 1 288 ? 40.781 -13.852 28.172 1 51.88 288 GLY B CA 1
ATOM 4595 C C . GLY B 1 288 ? 41.656 -14.883 27.516 1 51.88 288 GLY B C 1
ATOM 4596 O O . GLY B 1 288 ? 42.375 -15.625 28.188 1 51.88 288 GLY B O 1
ATOM 4597 N N . GLU B 1 289 ? 41.625 -14.766 26.25 1 56.28 289 GLU B N 1
ATOM 4598 C CA . GLU B 1 289 ? 42.5 -15.68 25.516 1 56.28 289 GLU B CA 1
ATOM 4599 C C . GLU B 1 289 ? 43.938 -15.203 25.547 1 56.28 289 GLU B C 1
ATOM 4601 O O . GLU B 1 289 ? 44.875 -16.016 25.531 1 56.28 289 GLU B O 1
ATOM 4606 N N . SER B 1 290 ? 44.156 -13.891 25.656 1 55.25 290 SER B N 1
ATOM 4607 C CA . SER B 1 290 ? 45.5 -13.359 25.734 1 55.25 290 SER B CA 1
ATOM 4608 C C . SER B 1 290 ? 46.156 -13.68 27.094 1 55.25 290 SER B C 1
ATOM 4610 O O . SER B 1 290 ? 47.344 -13.883 27.172 1 55.25 290 SER B O 1
ATOM 4612 N N . VAL B 1 291 ? 45.312 -13.812 28.109 1 54.69 291 VAL B N 1
ATOM 4613 C CA . VAL B 1 291 ? 45.812 -14.102 29.453 1 54.69 291 VAL B CA 1
ATOM 4614 C C . VAL B 1 291 ? 46.156 -15.578 29.547 1 54.69 291 VAL B C 1
ATOM 4616 O O . VAL B 1 291 ? 47.156 -15.945 30.188 1 54.69 291 VAL B O 1
ATOM 4619 N N . ASN B 1 292 ? 45.406 -16.344 28.859 1 45.44 292 ASN B N 1
ATOM 4620 C CA . ASN B 1 292 ? 45.688 -17.766 28.984 1 45.44 292 ASN B CA 1
ATOM 4621 C C . ASN B 1 292 ? 46.906 -18.188 28.156 1 45.44 292 ASN B C 1
ATOM 4623 O O . ASN B 1 292 ? 47.531 -19.203 28.453 1 45.44 292 ASN B O 1
ATOM 4627 N N . ARG B 1 293 ? 47.188 -17.391 27.156 1 48.22 293 ARG B N 1
ATOM 4628 C CA . ARG B 1 293 ? 48.375 -17.688 26.359 1 48.22 293 ARG B CA 1
ATOM 4629 C C . ARG B 1 293 ? 49.656 -17.312 27.125 1 48.22 293 ARG B C 1
ATOM 4631 O O . ARG B 1 293 ? 50.719 -17.906 26.891 1 48.22 293 ARG B O 1
ATOM 4638 N N . GLU B 1 294 ? 49.594 -16.375 27.984 1 46.56 294 GLU B N 1
ATOM 4639 C CA . GLU B 1 294 ? 50.781 -15.945 28.719 1 46.56 294 GLU B CA 1
ATOM 4640 C C . GLU B 1 294 ? 51.156 -16.953 29.797 1 46.56 294 GLU B C 1
ATOM 4642 O O . GLU B 1 294 ? 52.281 -16.969 30.266 1 46.56 294 GLU B O 1
ATOM 4647 N N . SER B 1 295 ? 50.188 -17.766 30.234 1 41.25 295 SER B N 1
ATOM 4648 C CA . SER B 1 295 ? 50.531 -18.672 31.328 1 41.25 295 SER B CA 1
ATOM 4649 C C . SER B 1 295 ? 51.219 -19.938 30.828 1 41.25 295 SER B C 1
ATOM 4651 O O . SER B 1 295 ? 51.781 -20.688 31.625 1 41.25 295 SER B O 1
ATOM 4653 N N . MET B 1 296 ? 50.969 -20.328 29.578 1 34.31 296 MET B N 1
ATOM 4654 C CA . MET B 1 296 ? 51.562 -21.594 29.141 1 34.31 296 MET B CA 1
ATOM 4655 C C . MET B 1 296 ? 53.031 -21.406 28.75 1 34.31 296 MET B C 1
ATOM 4657 O O . MET B 1 296 ? 53.719 -22.391 28.469 1 34.31 296 MET B O 1
ATOM 4661 N N . ALA B 1 297 ? 53.281 -20.016 28.484 1 34.78 297 ALA B N 1
ATOM 4662 C CA . ALA B 1 297 ? 54.656 -19.844 28.047 1 34.78 297 ALA B CA 1
ATOM 4663 C C . ALA B 1 297 ? 55.625 -19.922 29.234 1 34.78 297 ALA B C 1
ATOM 4665 O O . ALA B 1 297 ? 56.844 -19.781 29.078 1 34.78 297 ALA B O 1
ATOM 4666 N N . VAL B 1 298 ? 55.156 -20.375 30.406 1 26.67 298 VAL B N 1
ATOM 4667 C CA . VAL B 1 298 ? 56.281 -20.688 31.297 1 26.67 298 VAL B CA 1
ATOM 4668 C C . VAL B 1 298 ? 56.719 -22.141 31.078 1 26.67 298 VAL B C 1
ATOM 4670 O O . VAL B 1 298 ? 55.875 -23.031 30.984 1 26.67 298 VAL B O 1
#

Sequence (596 aa):
MSTKGIVLATFGSIYGEAVEKSVGIMEAKIRKSYPDAVIRRVFLADALIEKWNEKYEVPVQSLEGVLAEFKDTGVRDVFVLPFALVADQCYQKMRKAISAFTYTCERHAMRIHVGKPLLSSLGVKNYADDYVATIDAIMKHVNIRALNKSILLMANGQNQLEFSALQLKCLYGNGQNVAVFTSNGFPNFKQALTLLERLDHKDVLVVPLALIGSEHLMDFLGGDRSDSVATLLTDEGYGVTIWNEGLGENPFIQDLFLKHLAQSIRMIERKQQAYQQNQGATREVVRGESVNRESMAVMSTKGIVLATFGSIYGEAVEKSVGIMEAKIRKSYPDAVIRRVFLADALIEKWNEKYEVPVQSLEGVLAEFKDTGVRDVFVLPFALVADQCYQKMRKAISAFTYTCERHAMRIHVGKPLLSSLGVKNYADDYVATIDAIMKHVNIRALNKSILLMANGQNQLEFSALQLKCLYGNGQNVAVFTSNGFPNFKQALTLLERLDHKDVLVVPLALIGSEHLMDFLGGDRSDSVATLLTDEGYGVTIWNEGLGENPFIQDLFLKHLAQSIRMIERKQQAYQQNQGATREVVRGESVNRESMAV

Foldseek 3Di:
DFAEEEEEEEQADLFVVLCCLFVVVLQVVVCVVPVRHHYAYAHLDPVRQVNNVVPDDDHHDHPVVVVVVCLVVQRAEYEYQYAAAACDPSNVVVVVVVVVVQVPDPDSSHDYHYFGHQQDDCCPPNDDHSLLLLLVLVCVQCPPVCPLAAEEEEEEDAETCSQVSSQVVCVVPSPVSYFYAYPHYPPHPVVSVVSNVVSPGQEYEYEYAASGLGPVNVCQQDNPDCNRVCNVSVVVRHHYDYDRHHCSSRVSSSVSSVVRRVVSVVVVVVVVVVVVVVVVVVVVVVVVVVVVVVVVVD/DFAEEEEEEEQADLFVVLCCLFVVVLQVVVCVVPVRHHYAYAHLDPVRQVNNVVPDDDHHDHPVVVVVVCLVVQRAEYEYQYAAAACDPSNVVVVVVVVVVCVPDPPRSHDYHYFHHQQDDCCPPNDDHSLLLLLVLVCVQCPPVCPLAAEEEEEEDAETCSQVSSQVVCVVPSPVRYFYAYPHYPPHPVVSVVSNVVSPGQEYEYEYAASGLGPVNVCQQDNPDCNRVCNVSVVVRHHYDYDRHHCSSRVSSSVSSVVRRVVSVVVVVVVVVVVVVVVVVVVVVVVVVVVVVVVVVD

=== Feature glossary ===
The record interleaves many kinds of information about one protein. Here is each kind framed as the question it answers.

Q: What known structures does this most resemble?
A: Structural nearest neighbors (via Foldseek easy-search vs the PDB). Reported per hit: target PDB id, E-value, and alignment TM-score. A TM-score above ~0.5 is the conventional threshold for 'same fold'.

Q: Where is each backbone atom in 3D?
A: The mmCIF table is the protein's shape written out atom by atom. For each backbone N, Cα, C, and carbonyl O, it records an (x, y, z) coordinate triple in Å plus the residue type, chain letter, and residue number.

Q: What are the backbone torsion angles?
A: The φ/ψ torsion pair specifies the backbone conformation at each residue. φ rotates about the N–Cα bond, ψ about the Cα–C bond. Steric clashes forbid most of the (φ, ψ) plane — the allowed regions (α-helix basin, β-sheet basin, left-handed helix) are the Ramachandran-allowed regions.

Q: Which residues are buried vs exposed?
A: Solvent-accessible surface area (SASA) is the area in Å² traced out by the centre of a 1.4 Å probe sphere (a water molecule) rolled over the protein's van der Waals surface (Shrake–Rupley / Lee–Richards construction). Buried residues have near-zero SASA; fully exposed residues can exceed 200 Å². The total SASA scales roughly with the number of surface residues.

Q: How confident is the AlphaFold model at each residue?
A: pLDDT is the predicted lDDT-Cα score: AlphaFold's confidence that the local environment of each residue (all inter-atomic distances within 15 Å) is correctly placed. It is a per-residue number between 0 and 100, with higher meaning more reliable.

Q: What does the local fold look like, residue by residue?
A: 3Di is Foldseek's structural alphabet. Each residue is assigned one of twenty discrete states based on how its Cα sits relative to its spatial (not sequential) neighbors. Aligning 3Di strings finds structural homologs roughly as well as full 3D superposition, but orders of magnitude faster.

Q: How big and how compact is the whole molecule?
A: Radius of gyration (Rg) is the root-mean-square distance of Cα atoms from their centroid — a single number for overall size and compactness. A globular domain of N residues has Rg ≈ 2.2·N^0.38 Å; an extended or disordered chain has a much larger Rg. The Cα contact count is the number of residue pairs whose Cα atoms are within 8 Å and are more than four positions apart in sequence — a standard proxy for tertiary packing density. The bounding box is the smallest axis-aligned box enclosing all Cα atoms.

Q: Which residues are in helices, strands, or loops?
A: DSSP 8-state secondary structure assigns each residue one of H (α-helix), G (3₁₀-helix), I (π-helix), E (extended β-strand), B (isolated β-bridge), T (hydrogen-bonded turn), S (bend), or '-' (coil). The assignment is computed from backbone hydrogen-bond geometry via the Kabsch–Sander algorithm.

Q: How mobile is each atom in the crystal?
A: Crystallographic B-factors measure how much each atom's electron density is smeared out, in Å². They rise in mobile loops and surface residues and fall in the buried interior. In AlphaFold models this column is repurposed to hold pLDDT instead.

Q: What if only a Cα trace is available?
A: P-SEA three-state annotation labels each residue as helix, strand, or coil based purely on the geometry of the Cα trace. It serves as a fallback when the full backbone (and thus DSSP) is unavailable.

Q: What family and function is it annotated with?
A: Database cross-references. InterPro integrates a dozen domain/family signature databases into unified entries with residue-range hits. GO terms attach function/process/location labels with evidence codes. CATH codes position the fold in a four-level structural taxonomy. Organism is the NCBI-taxonomy species name.

Q: Are the domains correctly placed relative to each other?
A: Predicted Aligned Error (PAE) is an AlphaFold confidence matrix: entry (i, j) is the expected error in the position of residue j, in ångströms, when the prediction is superimposed on the true structure at residue i. Low PAE within a block of residues means that block is internally rigid and well-predicted; high PAE between two blocks means their relative placement is uncertain even if each block individually is confident.

Q: What do the diagnostic plots show?
A: Three diagnostic plots accompany the record. The Cα contact map visualizes the tertiary structure as a 2D adjacency matrix (8 Å cutoff, sequence-local contacts suppressed). The Ramachandran plot shows the distribution of backbone (φ, ψ) torsions, with points in the α and β basins reflecting secondary structure content. The PAE plot shows AlphaFold's inter-residue confidence as a color matrix.

Q: What is the amino-acid chain?
A: Primary structure: the covalent order of the twenty standard amino acids along the backbone. Two proteins with the same sequence will (almost always) fold to the same structure; two with 30% identity often share a fold but not the details.

Q: What do the rendered images show?
A: The six renders are orthographic views along the three Cartesian axes in both directions. Representation (cartoon, sticks, or surface) and color scheme (sequence-rainbow or by-chain) vary across proteins so the training set covers all the common visualization conventions.